Protein AF-H2ZP70-F1 (afdb_monomer_lite)

Radius of gyration: 28.95 Å; chains: 1; bounding box: 68×55×88 Å

Structure (mmCIF, N/CA/C/O backbone):
data_AF-H2ZP70-F1
#
_entry.id   AF-H2ZP70-F1
#
loop_
_atom_site.group_PDB
_atom_site.id
_atom_site.type_symbol
_atom_site.label_atom_id
_atom_site.label_alt_id
_atom_site.label_comp_id
_atom_site.label_asym_id
_atom_site.label_entity_id
_atom_site.label_seq_id
_atom_site.pdbx_PDB_ins_code
_atom_site.Cartn_x
_atom_site.Cartn_y
_atom_site.Cartn_z
_atom_site.occupancy
_atom_site.B_iso_or_equiv
_atom_site.auth_seq_id
_atom_site.auth_comp_id
_atom_site.auth_asym_id
_atom_site.auth_atom_id
_atom_site.pdbx_PDB_model_num
ATOM 1 N N . LEU A 1 1 ? -12.407 -39.417 30.657 1.00 45.66 1 LEU A N 1
ATOM 2 C CA . LEU A 1 1 ? -12.847 -38.273 29.825 1.00 45.66 1 LEU A CA 1
ATOM 3 C C . LEU A 1 1 ? -12.126 -37.025 30.322 1.00 45.66 1 LEU A C 1
ATOM 5 O O . LEU A 1 1 ? -12.392 -36.603 31.442 1.00 45.66 1 LEU A O 1
ATOM 9 N N . GLN A 1 2 ? -11.157 -36.495 29.570 1.00 55.16 2 GLN A N 1
ATOM 10 C CA . GLN A 1 2 ? -10.557 -35.195 29.900 1.00 55.16 2 GLN A CA 1
ATOM 11 C C . GLN A 1 2 ? -11.670 -34.141 29.880 1.00 55.16 2 GLN A C 1
ATOM 13 O O . GLN A 1 2 ? -12.416 -34.057 28.906 1.00 55.16 2 GLN A O 1
ATOM 18 N N . LYS A 1 3 ? -11.823 -33.375 30.968 1.00 62.25 3 LYS A N 1
ATOM 19 C CA . LYS A 1 3 ? -12.747 -32.233 30.989 1.00 62.25 3 LYS A CA 1
ATOM 20 C C . LYS A 1 3 ? -12.338 -31.284 29.862 1.00 62.25 3 LYS A C 1
ATOM 22 O O . LYS A 1 3 ? -11.164 -30.925 29.789 1.00 62.25 3 LYS A O 1
ATOM 27 N N . ALA A 1 4 ? -13.290 -30.894 29.014 1.00 79.56 4 ALA A N 1
ATOM 28 C CA . ALA A 1 4 ? -13.050 -29.893 27.982 1.00 79.56 4 ALA A CA 1
ATOM 29 C C . ALA A 1 4 ? -12.445 -28.639 28.633 1.00 79.56 4 ALA A C 1
ATOM 31 O O . ALA A 1 4 ? -12.973 -28.142 29.636 1.00 79.56 4 ALA A O 1
ATOM 32 N N . LYS A 1 5 ? -11.298 -28.205 28.106 1.00 86.69 5 LYS A N 1
ATOM 33 C CA . LYS A 1 5 ? -10.668 -26.944 28.486 1.00 86.69 5 LYS A CA 1
ATOM 34 C C . LYS A 1 5 ? -11.428 -25.781 27.838 1.00 86.69 5 LYS A C 1
ATOM 36 O O . LYS A 1 5 ? -12.090 -25.968 26.819 1.00 86.69 5 LYS A O 1
ATOM 41 N N . CYS A 1 6 ? -11.369 -24.615 28.464 1.00 89.31 6 CYS A N 1
ATOM 42 C CA . CYS A 1 6 ? -12.050 -23.394 28.036 1.00 89.31 6 CYS A CA 1
ATOM 43 C C . CYS A 1 6 ? -11.175 -22.170 28.314 1.00 89.31 6 CYS A C 1
ATOM 45 O O . CYS A 1 6 ? -10.204 -22.251 29.073 1.00 89.31 6 CYS A O 1
ATOM 47 N N . TRP A 1 7 ? -11.498 -21.040 27.687 1.00 88.94 7 TRP A N 1
ATOM 48 C CA . TRP A 1 7 ? -10.703 -19.817 27.805 1.00 88.94 7 TRP A CA 1
ATOM 49 C C . TRP A 1 7 ? -10.945 -19.081 29.123 1.00 88.94 7 TRP A C 1
ATOM 51 O O . TRP A 1 7 ? -10.085 -18.337 29.567 1.00 88.94 7 TRP A O 1
ATOM 61 N N . GLY A 1 8 ? -12.073 -19.330 29.791 1.00 88.81 8 GLY A N 1
ATOM 62 C CA . GLY A 1 8 ? -12.381 -18.826 31.130 1.00 88.81 8 GLY A CA 1
ATOM 63 C C . GLY A 1 8 ? -13.407 -17.703 31.168 1.00 88.81 8 GLY A C 1
ATOM 64 O O . GLY A 1 8 ? -14.021 -17.520 32.216 1.00 88.81 8 GLY A O 1
ATOM 65 N N . TYR A 1 9 ? -13.646 -17.017 30.047 1.00 88.81 9 TYR A N 1
ATOM 66 C CA . TYR A 1 9 ? -14.714 -16.018 29.923 1.00 88.81 9 TYR A CA 1
ATOM 67 C C . TYR A 1 9 ? -16.085 -16.649 29.609 1.00 88.81 9 TYR A C 1
ATOM 69 O O . TYR A 1 9 ? -17.110 -15.968 29.639 1.00 88.81 9 TYR A O 1
ATOM 77 N N . GLU A 1 10 ? -16.141 -17.932 29.232 1.00 90.25 10 GLU A N 1
ATOM 78 C CA . GLU A 1 10 ? -17.397 -18.618 28.931 1.00 90.25 10 GLU A CA 1
ATOM 79 C C . GLU A 1 10 ? -18.197 -18.890 30.213 1.00 90.25 10 GLU A C 1
ATOM 81 O O . GLU A 1 10 ? -17.646 -19.351 31.211 1.00 90.25 10 GLU A O 1
ATOM 86 N N . ARG A 1 11 ? -19.526 -18.704 30.166 1.00 84.56 11 ARG A N 1
ATOM 87 C CA . ARG A 1 11 ? -20.421 -18.814 31.342 1.00 84.56 11 ARG A CA 1
ATOM 88 C C . ARG A 1 11 ? -20.292 -20.124 32.134 1.00 84.56 11 ARG A C 1
ATOM 90 O O . ARG A 1 11 ? -20.506 -20.121 33.338 1.00 84.56 11 ARG A O 1
ATOM 97 N N . ASN A 1 12 ? -19.938 -21.228 31.472 1.00 87.62 12 ASN A N 1
ATOM 98 C CA . ASN A 1 12 ? -19.842 -22.560 32.080 1.00 87.62 12 ASN A CA 1
ATOM 99 C C . ASN A 1 12 ? -18.387 -23.012 32.336 1.00 87.62 12 ASN A C 1
ATOM 101 O O . ASN A 1 12 ? -18.147 -24.202 32.540 1.00 87.62 12 ASN A O 1
ATOM 105 N N . CYS A 1 13 ? -17.408 -22.100 32.296 1.00 87.44 13 CYS A N 1
ATOM 106 C CA . CYS A 1 13 ? -15.997 -22.429 32.493 1.00 87.44 13 CYS A CA 1
ATOM 107 C C . CYS A 1 13 ? -15.574 -22.302 33.966 1.00 87.44 13 CYS A C 1
ATOM 109 O O . CYS A 1 13 ? -15.512 -21.205 34.520 1.00 87.44 13 CYS A O 1
ATOM 111 N N . THR A 1 14 ? -15.225 -23.418 34.614 1.00 85.38 14 THR A N 1
ATOM 112 C CA . THR A 1 14 ? -14.660 -23.388 35.978 1.00 85.38 14 THR A CA 1
ATOM 113 C C . THR A 1 14 ? -13.153 -23.120 35.960 1.00 85.38 14 THR A C 1
ATOM 115 O O . THR A 1 14 ? -12.474 -23.421 34.979 1.00 85.38 14 THR A O 1
ATOM 118 N N . ALA A 1 15 ? -12.593 -22.612 37.066 1.00 79.44 15 ALA A N 1
ATOM 119 C CA . ALA A 1 15 ? -11.161 -22.297 37.169 1.00 79.44 15 ALA A CA 1
ATOM 120 C C . ALA A 1 15 ? -10.243 -23.481 36.790 1.00 79.44 15 ALA A C 1
ATOM 122 O O . ALA A 1 15 ? -9.285 -23.301 36.045 1.00 79.44 15 ALA A O 1
ATOM 123 N N . GLY A 1 16 ? -10.577 -24.713 37.199 1.00 79.69 16 GLY A N 1
ATOM 124 C CA . GLY A 1 16 ? -9.793 -25.909 36.845 1.00 79.69 16 GLY A CA 1
ATOM 125 C C . GLY A 1 16 ? -9.848 -26.301 35.356 1.00 79.69 16 GLY A C 1
ATOM 126 O O . GLY A 1 16 ? -9.009 -27.066 34.869 1.00 79.69 16 GLY A O 1
ATOM 127 N N . GLN A 1 17 ? -10.821 -25.773 34.610 1.00 86.44 17 GLN A N 1
ATOM 128 C CA . GLN A 1 17 ? -10.982 -25.992 33.171 1.00 86.44 17 GLN A CA 1
ATOM 129 C C . GLN A 1 17 ? -10.302 -24.912 32.323 1.00 86.44 17 GLN A C 1
ATOM 131 O O . GLN A 1 17 ? -10.189 -25.098 31.115 1.00 86.44 17 GLN A O 1
ATOM 136 N N . ARG A 1 18 ? -9.795 -23.831 32.926 1.00 86.62 18 ARG A N 1
ATOM 137 C CA . ARG A 1 18 ? -9.099 -22.772 32.188 1.00 86.62 18 ARG A CA 1
ATOM 138 C C . ARG A 1 18 ? -7.789 -23.277 31.579 1.00 86.62 18 ARG A C 1
ATOM 140 O O . ARG A 1 18 ? -7.139 -24.197 32.108 1.00 86.62 18 ARG A O 1
ATOM 147 N N . HIS A 1 19 ? -7.410 -22.685 30.454 1.00 82.94 19 HIS A N 1
ATOM 148 C CA . HIS A 1 19 ? -6.046 -22.755 29.941 1.00 82.94 19 HIS A CA 1
ATOM 149 C C . HIS A 1 19 ? -5.116 -21.886 30.809 1.00 82.94 19 HIS A C 1
ATOM 151 O O . HIS A 1 19 ? -5.528 -20.839 31.283 1.00 82.94 19 HIS A O 1
ATOM 157 N N . GLY A 1 20 ? -3.871 -22.326 31.025 1.00 68.38 20 GLY A N 1
ATOM 158 C CA . GLY A 1 20 ? -2.769 -21.406 31.342 1.00 68.38 20 GLY A CA 1
ATOM 159 C C . GLY A 1 20 ? -2.680 -20.759 32.731 1.00 68.38 20 GLY A C 1
ATOM 160 O O . GLY A 1 20 ? -1.945 -19.786 32.850 1.00 68.38 20 GLY A O 1
ATOM 161 N N . LEU A 1 21 ? -3.324 -21.270 33.789 1.00 65.81 21 LEU A N 1
ATOM 162 C CA . LEU A 1 21 ? -3.103 -20.705 35.133 1.00 65.81 21 LEU A CA 1
ATOM 163 C C . LEU A 1 21 ? -1.618 -20.831 35.546 1.00 65.81 21 LEU A C 1
ATOM 165 O O . LEU A 1 21 ? -1.095 -21.950 35.529 1.00 65.81 21 LEU A O 1
ATOM 169 N N . PRO A 1 22 ? -0.935 -19.740 35.947 1.00 62.44 22 PRO A N 1
ATOM 170 C CA . PRO A 1 22 ? 0.423 -19.819 36.473 1.00 62.44 22 PRO A CA 1
ATOM 171 C C . PRO A 1 22 ? 0.439 -20.682 37.743 1.00 62.44 22 PRO A C 1
ATOM 173 O O . PRO A 1 22 ? -0.143 -20.312 38.756 1.00 62.44 22 PRO A O 1
ATOM 176 N N . THR A 1 23 ? 1.103 -21.839 37.716 1.00 61.34 23 THR A N 1
ATOM 177 C CA . THR A 1 23 ? 1.138 -22.787 38.851 1.00 61.34 23 THR A CA 1
ATOM 178 C C . THR A 1 23 ? 2.347 -22.594 39.772 1.00 61.34 23 THR A C 1
ATOM 180 O O . THR A 1 23 ? 2.773 -23.525 40.451 1.00 61.34 23 THR A O 1
ATOM 183 N N . SER A 1 24 ? 2.955 -21.407 39.773 1.00 60.81 24 SER A N 1
ATOM 184 C CA . SER A 1 24 ? 4.119 -21.115 40.613 1.00 60.81 24 SER A CA 1
ATOM 185 C C . SER A 1 24 ? 3.680 -20.883 42.063 1.00 60.81 24 SER A C 1
ATOM 187 O O . SER A 1 24 ? 2.881 -19.991 42.337 1.00 60.81 24 SER A O 1
ATOM 189 N N . GLY A 1 25 ? 4.242 -21.654 43.002 1.00 61.16 25 GLY A N 1
ATOM 190 C CA . GLY A 1 25 ? 3.966 -21.537 44.443 1.00 61.16 25 GLY A CA 1
ATOM 191 C C . GLY A 1 25 ? 4.448 -20.232 45.092 1.00 61.16 25 GLY A C 1
ATOM 192 O O . GLY A 1 25 ? 4.233 -20.036 46.283 1.00 61.16 25 GLY A O 1
ATOM 193 N N . CYS A 1 26 ? 5.091 -19.342 44.328 1.00 61.12 26 CYS A N 1
ATOM 194 C CA . CYS A 1 26 ? 5.562 -18.035 44.792 1.00 61.12 26 CYS A CA 1
ATOM 195 C C . CYS A 1 26 ? 4.594 -16.885 44.459 1.00 61.12 26 CYS A C 1
ATOM 197 O O . CYS A 1 26 ? 4.894 -15.735 44.775 1.00 61.12 26 CYS A O 1
ATOM 199 N N . LEU A 1 27 ? 3.467 -17.158 43.790 1.00 76.25 27 LEU A N 1
ATOM 200 C CA . LEU A 1 27 ? 2.482 -16.144 43.406 1.00 76.25 27 LEU A CA 1
ATOM 201 C C . LEU A 1 27 ? 1.308 -16.157 44.388 1.00 76.25 27 LEU A C 1
ATOM 203 O O . LEU A 1 27 ? 0.731 -17.206 44.656 1.00 76.25 27 LEU A O 1
ATOM 207 N N . ASN A 1 28 ? 0.953 -14.989 44.925 1.00 82.38 28 ASN A N 1
ATOM 208 C CA . ASN A 1 28 ? -0.222 -14.849 45.784 1.00 82.38 28 ASN A CA 1
ATOM 209 C C . ASN A 1 28 ? -1.514 -14.719 44.953 1.00 82.38 28 ASN A C 1
ATOM 211 O O . ASN A 1 28 ? -1.478 -14.378 43.768 1.00 82.38 28 ASN A O 1
ATOM 215 N N . ASP A 1 29 ? -2.665 -14.944 45.590 1.00 83.50 29 ASP A N 1
ATOM 216 C CA . ASP A 1 29 ? -3.975 -14.908 44.921 1.00 83.50 29 ASP A CA 1
ATOM 217 C C . ASP A 1 29 ? -4.269 -13.562 44.252 1.00 83.50 29 ASP A C 1
ATOM 219 O O . ASP A 1 29 ? -4.876 -13.508 43.182 1.00 83.50 29 ASP A O 1
ATOM 223 N N . ARG A 1 30 ? -3.792 -12.462 44.848 1.00 86.19 30 ARG A N 1
ATOM 224 C CA . ARG A 1 30 ? -3.941 -11.121 44.277 1.00 86.19 30 ARG A CA 1
ATOM 225 C C . ARG A 1 30 ? -3.241 -11.014 42.923 1.00 86.19 30 ARG A C 1
ATOM 227 O O . ARG A 1 30 ? -3.851 -10.538 41.971 1.00 86.19 30 ARG A O 1
ATOM 234 N N . PHE A 1 31 ? -1.997 -11.479 42.826 1.00 86.44 31 PHE A N 1
ATOM 235 C CA . PHE A 1 31 ? -1.248 -11.485 41.574 1.00 86.44 31 PHE A CA 1
ATOM 236 C C . PHE A 1 31 ? -1.938 -12.354 40.520 1.00 86.44 31 PHE A C 1
ATOM 238 O O . PHE A 1 31 ? -2.064 -11.938 39.372 1.00 86.44 31 PHE A O 1
ATOM 245 N N . LEU A 1 32 ? -2.423 -13.541 40.900 1.00 83.56 32 LEU A N 1
ATOM 246 C CA . LEU A 1 32 ? -3.140 -14.431 39.981 1.00 83.56 32 LEU A CA 1
ATOM 247 C C . LEU A 1 32 ? -4.417 -13.776 39.436 1.00 83.56 32 LEU A C 1
ATOM 249 O O . LEU A 1 32 ? -4.714 -13.903 38.247 1.00 83.56 32 LEU A O 1
ATOM 253 N N . GLN A 1 33 ? -5.143 -13.037 40.276 1.00 84.88 33 GLN A N 1
ATOM 254 C CA . GLN A 1 33 ? -6.333 -12.298 39.863 1.00 84.88 33 GLN A CA 1
ATOM 255 C C . GLN A 1 33 ? -5.996 -11.106 38.955 1.00 84.88 33 GLN A C 1
ATOM 257 O O . GLN A 1 33 ? -6.675 -10.893 37.950 1.00 84.88 33 GLN A O 1
ATOM 262 N N . GLU A 1 34 ? -4.955 -10.336 39.278 1.00 87.44 34 GLU A N 1
ATOM 263 C CA . GLU A 1 34 ? -4.488 -9.215 38.452 1.00 87.44 34 GLU A CA 1
ATOM 264 C C . GLU A 1 34 ? -3.991 -9.705 37.082 1.00 87.44 34 GLU A C 1
ATOM 266 O O . GLU A 1 34 ? -4.356 -9.126 36.056 1.00 87.44 34 GLU A O 1
ATOM 271 N N . PHE A 1 35 ? -3.241 -10.812 37.053 1.00 85.56 35 PHE A N 1
ATOM 272 C CA . PHE A 1 35 ? -2.804 -11.479 35.827 1.00 85.56 35 PHE A CA 1
ATOM 273 C C . PHE A 1 35 ? -4.000 -11.930 34.982 1.00 85.56 35 PHE A C 1
ATOM 275 O O . PHE A 1 35 ? -4.066 -11.604 33.798 1.00 85.56 35 PHE A O 1
ATOM 282 N N . TRP A 1 36 ? -4.981 -12.605 35.592 1.00 85.56 36 TRP A N 1
ATOM 283 C CA . TRP A 1 36 ? -6.202 -13.031 34.903 1.00 85.56 36 TRP A CA 1
ATOM 284 C C . TRP A 1 36 ? -6.956 -11.850 34.276 1.00 85.56 36 TRP A C 1
ATOM 286 O O . TRP A 1 36 ? -7.355 -11.916 33.115 1.00 85.56 36 TRP A O 1
ATOM 296 N N . ASN A 1 37 ? -7.120 -10.760 35.027 1.00 86.50 37 ASN A N 1
ATOM 297 C CA . ASN A 1 37 ? -7.888 -9.594 34.588 1.00 86.50 37 ASN A CA 1
ATOM 298 C C . ASN A 1 37 ? -7.163 -8.747 33.528 1.00 86.50 37 ASN A C 1
ATOM 300 O O . ASN A 1 37 ? -7.826 -8.098 32.723 1.00 86.50 37 ASN A O 1
ATOM 304 N N . SER A 1 38 ? -5.827 -8.720 33.536 1.00 82.81 38 SER A N 1
ATOM 305 C CA . SER A 1 38 ? -5.050 -7.746 32.747 1.00 82.81 38 SER A CA 1
ATOM 306 C C . SER A 1 38 ? -4.249 -8.364 31.605 1.00 82.81 38 SER A C 1
ATOM 308 O O . SER A 1 38 ? -3.991 -7.688 30.614 1.00 82.81 38 SER A O 1
ATOM 310 N N . VAL A 1 39 ? -3.817 -9.618 31.755 1.00 81.44 39 VAL A N 1
ATOM 311 C CA . VAL A 1 39 ? -2.868 -10.284 30.845 1.00 81.44 39 VAL A CA 1
ATOM 312 C C . VAL A 1 39 ? -3.493 -11.505 30.169 1.00 81.44 39 VAL A C 1
ATOM 314 O O . VAL A 1 39 ? -3.158 -11.809 29.027 1.00 81.44 39 VAL A O 1
ATOM 317 N N . ASP A 1 40 ? -4.400 -12.196 30.858 1.00 86.50 40 ASP A N 1
ATOM 318 C CA . ASP A 1 40 ? -5.061 -13.405 30.365 1.00 86.50 40 ASP A CA 1
ATOM 319 C C . ASP A 1 40 ? -6.468 -13.113 29.798 1.00 86.50 40 ASP A C 1
ATOM 321 O O . ASP A 1 40 ? -6.927 -11.972 29.704 1.00 86.50 40 ASP A O 1
ATOM 325 N N . PHE A 1 41 ? -7.202 -14.166 29.444 1.00 89.25 41 PHE A N 1
ATOM 326 C CA . PHE A 1 41 ? -8.545 -14.103 28.866 1.00 89.25 41 PHE A CA 1
ATOM 327 C C . PHE A 1 41 ? -9.629 -13.511 29.788 1.00 89.25 41 PHE A C 1
ATOM 329 O O . PHE A 1 41 ? -10.751 -13.284 29.326 1.00 89.25 41 PHE A O 1
ATOM 336 N N . GLY A 1 42 ? -9.324 -13.186 31.048 1.00 88.50 42 GLY A N 1
ATOM 337 C CA . GLY A 1 42 ? -10.202 -12.363 31.887 1.00 88.50 42 GLY A CA 1
ATOM 338 C C . GLY A 1 42 ? -10.354 -10.944 31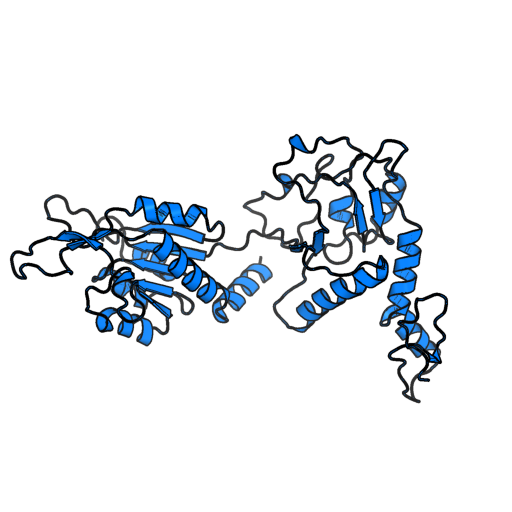.344 1.00 88.50 42 GLY A C 1
ATOM 339 O O . GLY A 1 42 ? -11.452 -10.389 31.393 1.00 88.50 42 GLY A O 1
ATOM 340 N N . TYR A 1 43 ? -9.307 -10.412 30.703 1.00 89.19 43 TYR A N 1
ATOM 341 C CA . TYR A 1 43 ? -9.377 -9.151 29.965 1.00 89.19 43 TYR A CA 1
ATOM 342 C C . TYR A 1 43 ? -10.467 -9.192 28.886 1.00 89.19 43 TYR A C 1
ATOM 344 O O . TYR A 1 43 ? -11.237 -8.246 28.727 1.00 89.19 43 TYR A O 1
ATOM 352 N N . VAL A 1 44 ? -10.573 -10.312 28.161 1.00 91.75 44 VAL A N 1
ATOM 353 C CA . VAL A 1 44 ? -11.576 -10.495 27.103 1.00 91.75 44 VAL A CA 1
ATOM 354 C C . VAL A 1 44 ? -12.984 -10.437 27.674 1.00 91.75 44 VAL A C 1
ATOM 356 O O . VAL A 1 44 ? -13.832 -9.778 27.081 1.00 91.75 44 VAL A O 1
ATOM 359 N N . GLN A 1 45 ? -13.241 -11.078 28.817 1.00 90.50 45 GLN A N 1
ATOM 360 C CA . GLN A 1 45 ? -14.563 -11.059 29.447 1.00 90.50 45 GLN A CA 1
ATOM 361 C C . GLN A 1 45 ? -15.057 -9.626 29.678 1.00 90.50 45 GLN A C 1
ATOM 363 O O . GLN A 1 45 ? -16.168 -9.285 29.278 1.00 90.50 45 GLN A O 1
ATOM 368 N N . GLU A 1 46 ? -14.215 -8.774 30.259 1.00 91.00 46 GLU A N 1
ATOM 369 C CA . GLU A 1 46 ? -14.561 -7.377 30.521 1.00 91.00 46 GLU A CA 1
ATOM 370 C C . GLU A 1 46 ? -14.858 -6.618 29.216 1.00 91.00 46 GLU A C 1
ATOM 372 O O . GLU A 1 46 ? -15.874 -5.929 29.108 1.00 91.00 46 GLU A O 1
ATOM 377 N N . ARG A 1 47 ? -14.031 -6.804 28.175 1.00 92.81 47 ARG A N 1
ATOM 378 C CA . ARG A 1 47 ? -14.255 -6.182 26.856 1.00 92.81 47 ARG A CA 1
ATOM 379 C C . ARG A 1 47 ? -15.553 -6.657 26.198 1.00 92.81 47 ARG A C 1
ATOM 381 O O . ARG A 1 47 ? -16.205 -5.865 25.521 1.00 92.81 47 ARG A O 1
ATOM 388 N N . ARG A 1 48 ? -15.950 -7.920 26.402 1.00 92.88 48 ARG A N 1
ATOM 389 C CA . ARG A 1 48 ? -17.235 -8.467 25.930 1.00 92.88 48 ARG A CA 1
ATOM 390 C C . ARG A 1 48 ? -18.415 -7.809 26.625 1.00 92.88 48 ARG A C 1
ATOM 392 O O . ARG A 1 48 ? -19.358 -7.398 25.962 1.00 92.88 48 ARG A O 1
ATOM 399 N N . GLU A 1 49 ? -18.349 -7.673 27.945 1.00 92.81 49 GLU A N 1
ATOM 400 C CA . GLU A 1 49 ? -19.410 -7.033 28.725 1.00 92.81 49 GLU A CA 1
ATOM 401 C C . GLU A 1 49 ? -19.574 -5.550 28.373 1.00 92.81 49 GLU A C 1
ATOM 403 O O . GLU A 1 49 ? -20.698 -5.049 28.330 1.00 92.81 49 GLU A O 1
ATOM 408 N N . GLU A 1 50 ? -18.469 -4.846 28.108 1.00 94.62 50 GLU A N 1
ATOM 409 C CA . GLU A 1 50 ? -18.499 -3.488 27.560 1.00 94.62 50 GLU A CA 1
ATOM 410 C C . GLU A 1 50 ? -19.146 -3.464 26.171 1.00 94.62 50 GLU A C 1
ATOM 412 O O . GLU A 1 50 ? -20.033 -2.647 25.920 1.00 94.62 50 GLU A O 1
ATOM 417 N N . PHE A 1 51 ? -18.719 -4.371 25.286 1.00 94.12 51 PHE A N 1
ATOM 418 C CA . PHE A 1 51 ? -19.204 -4.466 23.913 1.00 94.12 51 PHE A CA 1
ATOM 419 C C . PHE A 1 51 ? -20.713 -4.727 23.846 1.00 94.12 51 PHE A C 1
ATOM 421 O O . PHE A 1 51 ? -21.432 -4.021 23.140 1.00 94.12 51 PHE A O 1
ATOM 428 N N . ASP A 1 52 ? -21.221 -5.673 24.638 1.00 92.06 52 ASP A N 1
ATOM 429 C CA . ASP A 1 52 ? -22.643 -6.036 24.684 1.00 92.06 52 ASP A CA 1
ATOM 430 C C . ASP A 1 52 ? -23.546 -4.873 25.134 1.00 92.06 52 ASP A C 1
ATOM 432 O O . ASP A 1 52 ? -24.722 -4.823 24.770 1.00 92.06 52 ASP A O 1
ATOM 436 N N . LYS A 1 53 ? -23.011 -3.921 25.909 1.00 93.56 53 LYS A N 1
ATOM 437 C CA . LYS A 1 53 ? -23.772 -2.796 26.478 1.00 93.56 53 LYS A CA 1
ATOM 438 C C . LYS A 1 53 ? -23.714 -1.524 25.631 1.00 93.56 53 LYS A C 1
ATOM 440 O O . LYS A 1 53 ? -24.607 -0.686 25.751 1.00 93.56 53 LYS A O 1
ATOM 445 N N . LEU A 1 54 ? -22.689 -1.352 24.796 1.00 95.94 54 LEU A N 1
ATOM 446 C CA . LEU A 1 54 ? -22.414 -0.086 24.113 1.00 95.94 54 LEU A CA 1
ATOM 447 C C . LEU A 1 54 ? -22.762 -0.155 22.615 1.00 95.94 54 LEU A C 1
ATOM 449 O O . LEU A 1 54 ? -21.915 -0.298 21.731 1.00 95.94 54 LEU A O 1
ATOM 453 N N . LEU A 1 55 ? -24.058 -0.009 22.336 1.00 96.06 55 LEU A N 1
ATOM 454 C CA . LEU A 1 55 ? -24.604 0.137 20.986 1.00 96.06 55 LEU A CA 1
ATOM 455 C C . LEU A 1 55 ? -24.721 1.625 20.623 1.00 96.06 55 LEU A C 1
ATOM 457 O O . LEU A 1 55 ? -25.657 2.296 21.051 1.00 96.06 55 LEU A O 1
ATOM 461 N N . LEU A 1 56 ? -23.777 2.127 19.825 1.00 97.31 56 LEU A N 1
ATOM 462 C CA . LEU A 1 56 ? -23.688 3.543 19.451 1.00 97.31 56 LEU A CA 1
ATOM 463 C C . LEU A 1 56 ? -24.682 3.922 18.351 1.00 97.31 56 LEU A C 1
ATOM 465 O O . LEU A 1 56 ? -25.300 4.981 18.417 1.00 97.31 56 LEU A O 1
ATOM 469 N N . CYS A 1 57 ? -24.852 3.060 17.346 1.00 96.38 57 CYS A N 1
ATOM 470 C CA . CYS A 1 57 ? -25.826 3.269 16.279 1.00 96.38 57 CYS A CA 1
ATOM 471 C C . CYS A 1 57 ? -26.770 2.077 16.171 1.00 96.38 57 CYS A C 1
ATOM 473 O O . CYS A 1 57 ? -26.348 0.968 15.831 1.00 96.38 57 CYS A O 1
ATOM 475 N N . ARG A 1 58 ? -28.048 2.311 16.487 1.00 95.25 58 ARG A N 1
ATOM 476 C CA . ARG A 1 58 ? -29.082 1.276 16.567 1.00 95.25 58 ARG A CA 1
ATOM 477 C C . ARG A 1 58 ? -29.832 1.141 15.236 1.00 95.25 58 ARG A C 1
ATOM 479 O O . ARG A 1 58 ? -30.305 2.159 14.728 1.00 95.25 58 ARG A O 1
ATOM 486 N N . PRO A 1 59 ? -30.029 -0.081 14.714 1.00 93.06 59 PRO A N 1
ATOM 487 C CA . PRO A 1 59 ? -30.931 -0.302 13.592 1.00 93.06 59 PRO A CA 1
ATOM 488 C C . PRO A 1 59 ? -32.393 -0.115 14.036 1.00 93.06 59 PRO A C 1
ATOM 490 O O . PRO A 1 59 ? -32.857 -0.734 14.992 1.00 93.06 59 PRO A O 1
ATOM 493 N N . GLY A 1 60 ? -33.123 0.763 13.361 1.00 82.56 60 GLY A N 1
ATOM 494 C CA . GLY A 1 60 ? -34.583 0.878 13.390 1.00 82.56 60 GLY A CA 1
ATOM 495 C C . GLY A 1 60 ? -35.290 -0.107 12.446 1.00 82.56 60 GLY A C 1
ATOM 496 O O . GLY A 1 60 ? -34.656 -0.865 11.721 1.00 82.56 60 GLY A O 1
ATOM 497 N N . ALA A 1 61 ? -36.627 -0.077 12.418 1.00 78.31 61 ALA A N 1
ATOM 498 C CA . ALA A 1 61 ? -37.456 -1.099 11.757 1.00 78.31 61 ALA A CA 1
ATOM 499 C C . ALA A 1 61 ? -37.237 -1.266 10.235 1.00 78.31 61 ALA A C 1
ATOM 501 O O . ALA A 1 61 ? -37.510 -2.333 9.695 1.00 78.31 61 ALA A O 1
ATOM 502 N N . GLN A 1 62 ? -36.760 -0.226 9.546 1.00 73.19 62 GLN A N 1
ATOM 503 C CA . GLN A 1 62 ? -36.423 -0.245 8.110 1.00 73.19 62 GLN A CA 1
ATOM 504 C C . GLN A 1 62 ? -34.932 0.025 7.846 1.00 73.19 62 GLN A C 1
ATOM 506 O O . GLN A 1 62 ? -34.513 0.148 6.700 1.00 73.19 62 GLN A O 1
ATOM 511 N N . GLN A 1 63 ? -34.144 0.160 8.910 1.00 75.06 63 GLN A N 1
ATOM 512 C CA . GLN A 1 63 ? -32.736 0.535 8.869 1.00 75.06 63 GLN A CA 1
ATOM 513 C C . GLN A 1 63 ? -31.863 -0.714 8.820 1.00 75.06 63 GLN A C 1
ATOM 515 O O . GLN A 1 63 ? -32.196 -1.743 9.406 1.00 75.06 63 GLN A O 1
ATOM 520 N N . GLN A 1 64 ? -30.733 -0.619 8.126 1.00 83.12 64 GLN A N 1
ATOM 521 C CA . GLN A 1 64 ? -29.843 -1.760 7.907 1.00 83.12 64 GLN A CA 1
ATOM 522 C C . GLN A 1 64 ? -28.512 -1.632 8.651 1.00 83.12 64 GLN A C 1
ATOM 524 O O . GLN A 1 64 ? -27.801 -2.629 8.785 1.00 83.12 64 GLN A O 1
ATOM 529 N N . SER A 1 65 ? -28.155 -0.435 9.123 1.00 94.94 65 SER A N 1
ATOM 530 C CA . SER A 1 65 ? -26.830 -0.183 9.681 1.00 94.94 65 SER A CA 1
ATOM 531 C C . SER A 1 65 ? -26.775 -0.355 11.196 1.00 94.94 65 SER A C 1
ATOM 533 O O . SER A 1 65 ? -27.750 -0.141 11.915 1.00 94.94 65 SER A O 1
ATOM 535 N N . MET A 1 66 ? -25.597 -0.713 11.694 1.00 95.44 66 MET A N 1
ATOM 536 C CA . MET A 1 66 ? -25.319 -0.843 13.123 1.00 95.44 66 MET A CA 1
ATOM 537 C C . MET A 1 66 ? -23.878 -0.421 13.399 1.00 95.44 66 MET A C 1
ATOM 539 O O . MET A 1 66 ? -22.999 -0.701 12.585 1.00 95.44 66 MET A O 1
ATOM 543 N N . LEU A 1 67 ? -23.637 0.195 14.558 1.00 96.69 67 LEU A N 1
ATOM 544 C CA . LEU A 1 67 ? -22.301 0.376 15.127 1.00 96.69 67 LEU A CA 1
ATOM 545 C C . LEU A 1 67 ? -22.336 0.044 16.621 1.00 96.69 67 LEU A C 1
ATOM 547 O O . LEU A 1 67 ? -23.016 0.720 17.394 1.00 96.69 67 LEU A O 1
ATOM 551 N N . GLN A 1 68 ? -21.590 -0.980 17.017 1.00 96.06 68 GLN A N 1
ATOM 552 C CA . GLN A 1 68 ? -21.440 -1.431 18.398 1.00 96.06 68 GLN A CA 1
ATOM 553 C C . GLN A 1 68 ? -19.959 -1.448 18.757 1.00 96.06 68 GLN A C 1
ATOM 555 O O . GLN A 1 68 ? -19.137 -1.850 17.934 1.00 96.06 68 GLN A O 1
ATOM 560 N N . CYS A 1 69 ? -19.605 -1.018 19.962 1.00 96.31 69 CYS A N 1
ATOM 561 C CA . CYS A 1 69 ? -18.210 -0.889 20.370 1.00 96.31 69 CYS A CA 1
ATOM 562 C C . CYS A 1 69 ? -18.000 -1.326 21.815 1.00 96.31 69 CYS A C 1
ATOM 564 O O . CYS A 1 69 ? -18.942 -1.354 22.586 1.00 96.31 69 CYS A O 1
ATOM 566 N N . SER A 1 70 ? -16.764 -1.622 22.207 1.00 95.31 70 SER A N 1
ATOM 567 C CA . SER A 1 70 ? -16.351 -1.638 23.611 1.00 95.31 70 SER A CA 1
ATOM 568 C C . SER A 1 70 ? -16.106 -0.209 24.106 1.00 95.31 70 SER A C 1
ATOM 570 O O . SER A 1 70 ? -16.021 0.735 23.309 1.00 95.31 70 SER A O 1
ATOM 572 N N . LYS A 1 71 ? -15.927 -0.046 25.423 1.00 95.56 71 LYS A N 1
ATOM 573 C CA . LYS A 1 71 ? -15.678 1.260 26.044 1.00 95.56 71 LYS A CA 1
ATOM 574 C C . LYS A 1 71 ? -14.514 1.978 25.356 1.00 95.56 71 LYS A C 1
ATOM 576 O O . LYS A 1 71 ? -13.530 1.345 24.963 1.00 95.56 71 LYS A O 1
ATOM 581 N N . TYR A 1 72 ? -14.650 3.291 25.196 1.00 96.81 72 TYR A N 1
ATOM 582 C CA . TYR A 1 72 ? -13.713 4.165 24.488 1.00 96.81 72 TYR A CA 1
ATOM 583 C C . TYR A 1 72 ? -13.496 3.836 23.008 1.00 96.81 72 TYR A C 1
ATOM 585 O O . TYR A 1 72 ? -12.497 4.250 22.429 1.00 96.81 72 TYR A O 1
ATOM 593 N N . THR A 1 73 ? -14.390 3.070 22.375 1.00 95.88 73 THR A N 1
ATOM 594 C CA . THR A 1 73 ? -14.257 2.632 20.971 1.00 95.88 73 THR A CA 1
ATOM 595 C C . THR A 1 73 ? -12.950 1.883 20.673 1.00 95.88 73 THR A C 1
ATOM 597 O O . THR A 1 73 ? -12.397 1.967 19.578 1.00 95.88 73 THR A O 1
ATOM 600 N N . ARG A 1 74 ? -12.421 1.138 21.653 1.00 93.19 74 ARG A N 1
ATOM 601 C CA . ARG A 1 74 ? -11.194 0.333 21.472 1.00 93.19 74 ARG A CA 1
ATOM 602 C C . ARG A 1 74 ? -11.397 -0.796 20.468 1.00 93.19 74 ARG A C 1
ATOM 604 O O . ARG A 1 74 ? -10.543 -1.059 19.631 1.00 93.19 74 ARG A O 1
ATOM 611 N N . TYR A 1 75 ? -12.561 -1.428 20.540 1.00 93.00 75 TYR A N 1
ATOM 612 C CA . TYR A 1 75 ? -13.022 -2.428 19.596 1.00 93.00 75 TYR A CA 1
ATOM 613 C C . TYR A 1 75 ? -14.401 -2.028 19.082 1.00 93.00 75 TYR A C 1
ATOM 615 O O . TYR A 1 75 ? -15.256 -1.660 19.883 1.00 93.00 75 TYR A O 1
ATOM 623 N N . CYS A 1 76 ? -14.631 -2.113 17.774 1.00 94.69 76 CYS A N 1
ATOM 624 C CA . CYS A 1 76 ? -15.918 -1.792 17.168 1.00 94.69 76 CYS A CA 1
ATOM 625 C C . CYS A 1 76 ? -16.288 -2.807 16.088 1.00 94.69 76 CYS A C 1
ATOM 627 O O . CYS A 1 76 ? -15.437 -3.298 15.348 1.00 94.69 76 CYS A O 1
ATOM 629 N N . LYS A 1 77 ? -17.585 -3.084 15.980 1.00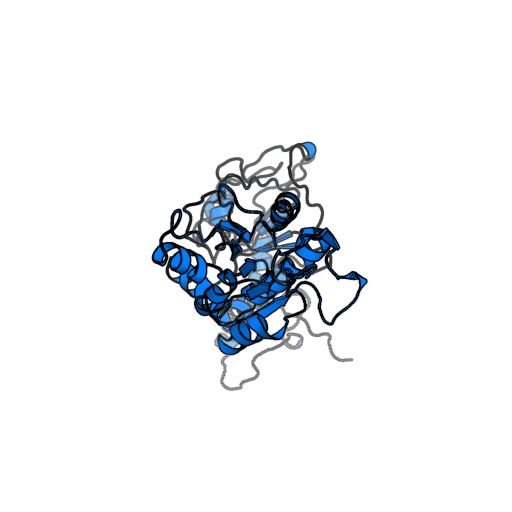 94.25 77 LYS A N 1
ATOM 630 C CA . LYS A 1 77 ? -18.206 -3.879 14.926 1.00 94.25 77 LYS A CA 1
ATOM 631 C C . LYS A 1 77 ? -19.297 -3.043 14.281 1.00 94.25 77 LYS A C 1
ATOM 633 O O . LYS A 1 77 ? -20.122 -2.447 14.974 1.00 94.25 77 LYS A O 1
ATOM 638 N N . ALA A 1 78 ? -19.323 -3.048 12.957 1.00 94.31 78 ALA A N 1
ATOM 639 C CA . ALA A 1 78 ? -20.353 -2.377 12.191 1.00 94.31 78 ALA A CA 1
ATOM 640 C C . ALA A 1 78 ? -21.019 -3.317 11.186 1.00 94.31 78 ALA A C 1
ATOM 642 O O . ALA A 1 78 ? -20.456 -4.341 10.800 1.00 94.31 78 ALA A O 1
ATOM 643 N N . GLN A 1 79 ? -22.227 -2.951 10.766 1.00 93.25 79 GLN A N 1
ATOM 644 C CA . GLN A 1 79 ? -22.960 -3.601 9.681 1.00 93.25 79 GLN A CA 1
ATOM 645 C C . GLN A 1 79 ? -23.485 -2.536 8.722 1.00 93.25 79 GLN A C 1
ATOM 647 O O . GLN A 1 79 ? -23.918 -1.480 9.179 1.00 93.25 79 GLN A O 1
ATOM 652 N N . ASN A 1 80 ? -23.451 -2.833 7.417 1.00 92.81 80 ASN A N 1
ATOM 653 C CA . ASN A 1 80 ? -23.944 -1.971 6.335 1.00 92.81 80 ASN A CA 1
ATOM 654 C C . ASN A 1 80 ? -23.469 -0.519 6.484 1.00 92.81 80 ASN A C 1
ATOM 656 O O . ASN A 1 80 ? -24.264 0.377 6.755 1.00 92.81 80 ASN A O 1
ATOM 660 N N . LEU A 1 81 ? -22.165 -0.297 6.360 1.00 93.44 81 LEU A N 1
ATOM 661 C CA . LEU A 1 81 ? -21.533 0.990 6.631 1.00 93.44 81 LEU A CA 1
ATOM 662 C C . LEU A 1 81 ? -21.067 1.640 5.320 1.00 93.44 81 LEU A C 1
ATOM 664 O O . LEU A 1 81 ? -20.584 0.955 4.421 1.00 93.44 81 LEU A O 1
ATOM 668 N N . PHE A 1 82 ? -21.211 2.960 5.227 1.00 94.44 82 PHE A N 1
ATOM 669 C CA . PHE A 1 82 ? -20.661 3.788 4.157 1.00 94.44 82 PHE A CA 1
ATOM 670 C C . PHE A 1 82 ? -19.358 4.449 4.607 1.00 94.44 82 PHE A C 1
ATOM 672 O O . PHE A 1 82 ? -19.303 5.033 5.694 1.00 94.44 82 PHE A O 1
ATOM 679 N N . ILE A 1 83 ? -18.328 4.369 3.761 1.00 94.31 83 ILE A N 1
ATOM 680 C CA . ILE A 1 83 ? -17.033 5.014 3.979 1.00 94.31 83 ILE A CA 1
ATOM 681 C C . ILE A 1 83 ? -16.617 5.757 2.711 1.00 94.31 83 ILE A C 1
ATOM 683 O O . ILE A 1 83 ? -16.511 5.162 1.641 1.00 94.31 83 ILE A O 1
ATOM 687 N N . ASP A 1 84 ? -16.319 7.041 2.859 1.00 93.12 84 ASP A N 1
ATOM 688 C CA . ASP A 1 84 ? -15.716 7.904 1.854 1.00 93.12 84 ASP A CA 1
ATOM 689 C C . ASP A 1 84 ? -14.242 8.156 2.204 1.00 93.12 84 ASP A C 1
ATOM 691 O O . ASP A 1 84 ? -13.899 8.931 3.100 1.00 93.12 84 ASP A O 1
ATOM 695 N N . PHE A 1 85 ? -13.350 7.508 1.455 1.00 89.69 85 PHE A N 1
ATOM 696 C CA . PHE A 1 85 ? -11.902 7.617 1.629 1.00 89.69 85 PHE A CA 1
ATOM 697 C C . PHE A 1 85 ? -11.268 8.820 0.917 1.00 89.69 85 PHE A C 1
ATOM 699 O O . PHE A 1 85 ? -10.043 8.947 0.909 1.00 89.69 85 PHE A O 1
ATOM 706 N N . THR A 1 86 ? -12.040 9.737 0.327 1.00 85.94 86 THR A N 1
ATOM 707 C CA . THR A 1 86 ? -11.464 10.931 -0.319 1.00 85.94 86 THR A CA 1
ATOM 708 C C . THR A 1 86 ? -10.629 11.777 0.650 1.00 85.94 86 THR A C 1
ATOM 710 O O . THR A 1 86 ? -9.612 12.339 0.241 1.00 85.94 86 THR A O 1
ATOM 713 N N . GLY A 1 87 ? -10.982 11.788 1.943 1.00 78.31 87 GLY A N 1
ATOM 714 C CA . GLY A 1 87 ? -10.247 12.481 3.012 1.00 78.31 87 GLY A CA 1
ATOM 715 C C . GLY A 1 87 ? -8.838 11.937 3.306 1.00 78.31 87 GLY A C 1
ATOM 716 O O . GLY A 1 87 ? -8.013 12.662 3.871 1.00 78.31 87 GLY A O 1
ATOM 717 N N . LEU A 1 88 ? -8.529 10.706 2.870 1.00 79.19 88 LEU A N 1
ATOM 718 C CA . LEU A 1 88 ? -7.194 10.102 2.994 1.00 79.19 88 LEU A CA 1
ATOM 719 C C . LEU A 1 88 ? -6.185 10.649 1.979 1.00 79.19 88 LEU A C 1
ATOM 721 O O . LEU A 1 88 ? -4.981 10.459 2.150 1.00 79.19 88 LEU A O 1
ATOM 725 N N . ARG A 1 89 ? -6.639 11.308 0.905 1.00 72.69 89 ARG A N 1
ATOM 726 C CA . ARG A 1 89 ? -5.755 11.798 -0.162 1.00 72.69 89 ARG A CA 1
ATOM 727 C C . ARG A 1 89 ? -5.020 13.062 0.278 1.00 72.69 89 ARG A C 1
ATOM 729 O O . ARG A 1 89 ? -5.391 14.168 -0.099 1.00 72.69 89 ARG A O 1
ATOM 736 N N . ASP A 1 90 ? -3.945 12.886 1.035 1.00 75.00 90 ASP A N 1
ATOM 737 C CA . ASP A 1 90 ? -2.998 13.951 1.356 1.00 75.00 90 ASP A CA 1
ATOM 738 C C . ASP A 1 90 ? -1.579 13.565 0.895 1.00 75.00 90 ASP A C 1
ATOM 740 O O . ASP A 1 90 ? -0.935 12.712 1.511 1.00 75.00 90 ASP A O 1
ATOM 744 N N . PRO A 1 91 ? -1.063 14.169 -0.195 1.00 66.75 91 PRO A N 1
ATOM 745 C CA . PRO A 1 91 ? 0.273 13.864 -0.709 1.00 66.75 91 PRO A CA 1
ATOM 746 C C . PRO A 1 91 ? 1.402 14.302 0.239 1.00 66.75 91 PRO A C 1
ATOM 748 O O . PRO A 1 91 ? 2.545 13.841 0.100 1.00 66.75 91 PRO A O 1
ATOM 751 N N . HIS A 1 92 ? 1.097 15.177 1.196 1.00 74.00 92 HIS A N 1
ATOM 752 C CA . HIS A 1 92 ? 2.039 15.703 2.170 1.00 74.00 92 HIS A CA 1
ATOM 753 C C . HIS A 1 92 ? 1.958 14.994 3.520 1.00 74.00 92 HIS A C 1
ATOM 755 O O . HIS A 1 92 ? 2.855 15.216 4.332 1.00 74.00 92 HIS A O 1
ATOM 761 N N . ASN A 1 93 ? 0.982 14.103 3.745 1.00 76.94 93 ASN A N 1
ATOM 762 C CA . ASN A 1 93 ? 0.925 13.355 4.994 1.00 76.94 93 ASN A CA 1
ATOM 763 C C . ASN A 1 93 ? 2.183 12.490 5.163 1.00 76.94 93 ASN A C 1
ATOM 765 O O . ASN A 1 93 ? 2.639 11.798 4.241 1.00 76.94 93 ASN A O 1
ATOM 769 N N . ARG A 1 94 ? 2.756 12.576 6.359 1.00 71.19 94 ARG A N 1
ATOM 770 C CA . ARG A 1 94 ? 3.913 11.797 6.808 1.00 71.19 94 ARG A CA 1
ATOM 771 C C . ARG A 1 94 ? 3.615 10.996 8.065 1.00 71.19 94 ARG A C 1
ATOM 773 O O . ARG A 1 94 ? 4.353 10.070 8.366 1.00 71.19 94 ARG A O 1
ATOM 780 N N . ASP A 1 95 ? 2.513 11.307 8.735 1.00 79.38 95 ASP A N 1
ATOM 781 C CA . ASP A 1 95 ? 2.110 10.632 9.950 1.00 79.38 95 ASP A CA 1
ATOM 782 C C . ASP A 1 95 ? 1.355 9.347 9.602 1.00 79.38 95 ASP A C 1
ATOM 784 O O . ASP A 1 95 ? 0.272 9.405 9.021 1.00 79.38 95 ASP A O 1
ATOM 788 N N . LYS A 1 96 ? 1.931 8.190 9.952 1.00 77.31 96 LYS A N 1
ATOM 789 C CA . LYS A 1 96 ? 1.299 6.864 9.807 1.00 77.31 96 LYS A CA 1
ATOM 790 C C . LYS A 1 96 ? 0.029 6.739 10.627 1.00 77.31 96 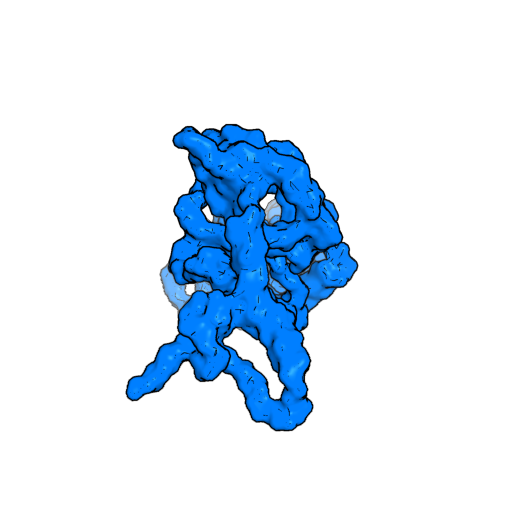LYS A C 1
ATOM 792 O O . LYS A 1 96 ? -0.905 6.033 10.240 1.00 77.31 96 LYS A O 1
ATOM 797 N N . PHE A 1 97 ? 0.003 7.444 11.741 1.00 84.88 97 PHE A N 1
ATOM 798 C CA . PHE A 1 97 ? -1.020 7.391 12.757 1.00 84.88 97 PHE A CA 1
ATOM 799 C C . PHE A 1 97 ? -1.946 8.600 12.691 1.00 84.88 97 PHE A C 1
ATOM 801 O O . PHE A 1 97 ? -2.628 8.880 13.676 1.00 84.88 97 PHE A O 1
ATOM 808 N N . ARG A 1 98 ? -2.012 9.264 11.524 1.00 88.50 98 ARG A N 1
ATOM 809 C CA . ARG A 1 98 ? -2.867 10.426 11.303 1.00 88.50 98 ARG A CA 1
ATOM 810 C C . ARG A 1 98 ? -4.290 10.127 11.766 1.00 88.50 98 ARG A C 1
ATOM 812 O O . ARG A 1 98 ? -4.969 9.258 11.221 1.00 88.50 98 ARG A O 1
ATOM 819 N N . GLU A 1 99 ? -4.721 10.903 12.747 1.00 90.06 99 GLU A N 1
ATOM 820 C CA . GLU A 1 99 ? -6.054 10.853 13.332 1.00 90.06 99 GLU A CA 1
ATOM 821 C C . GLU A 1 99 ? -7.040 11.750 12.574 1.00 90.06 99 GLU A C 1
ATOM 823 O O . GLU A 1 99 ? -6.655 12.704 11.889 1.00 90.06 99 GLU A O 1
ATOM 828 N N . ASN A 1 100 ? -8.335 11.487 12.767 1.00 89.38 100 ASN A N 1
ATOM 829 C CA . ASN A 1 100 ? -9.445 12.282 12.231 1.00 89.38 100 ASN A CA 1
ATOM 830 C C . ASN A 1 100 ? -9.434 12.310 10.699 1.00 89.38 100 ASN A C 1
ATOM 832 O O . ASN A 1 100 ? -9.562 13.359 10.059 1.00 89.38 100 ASN A O 1
ATOM 836 N N . VAL A 1 101 ? -9.260 11.131 10.100 1.00 90.12 101 VAL A N 1
ATOM 837 C CA . VAL A 1 101 ? -9.279 10.945 8.646 1.00 90.12 101 VAL A CA 1
ATOM 838 C C . VAL A 1 101 ? -10.619 11.385 8.053 1.00 90.12 101 VAL A C 1
ATOM 840 O O . VAL A 1 101 ? -10.658 11.960 6.962 1.00 90.12 101 VAL A O 1
ATOM 843 N N . PHE A 1 102 ? -11.710 11.124 8.775 1.00 92.69 102 PHE A N 1
ATOM 844 C CA . PHE A 1 102 ? -13.067 11.366 8.308 1.00 92.69 102 PHE A CA 1
ATOM 845 C C . PHE A 1 102 ? -13.665 12.647 8.869 1.00 92.69 102 PHE A C 1
ATOM 847 O O . PHE A 1 102 ? -13.703 12.888 10.079 1.00 92.69 102 PHE A O 1
ATOM 854 N N . LYS A 1 103 ? -14.234 13.435 7.962 1.00 92.44 103 LYS A N 1
ATOM 855 C CA . LYS A 1 103 ? -15.130 14.541 8.285 1.00 92.44 103 LYS A CA 1
ATOM 856 C C . LYS A 1 103 ? -16.567 14.037 8.419 1.00 92.44 103 LYS A C 1
ATOM 858 O O . LYS A 1 103 ? -16.899 12.902 8.071 1.00 92.44 103 LYS A O 1
ATOM 863 N N . GLN A 1 104 ? -17.443 14.915 8.895 1.00 92.50 104 GLN A N 1
ATOM 864 C CA . GLN A 1 104 ? -18.873 14.640 8.971 1.00 92.50 104 GLN A CA 1
ATOM 865 C C . GLN A 1 104 ? -19.430 14.199 7.606 1.00 92.50 104 GLN A C 1
ATOM 867 O O . GLN A 1 104 ? -19.153 14.821 6.583 1.00 92.50 104 GLN A O 1
ATOM 872 N N . GLY A 1 105 ? -20.214 13.118 7.602 1.00 92.56 105 GLY A N 1
ATOM 873 C CA . GLY A 1 105 ? -20.791 12.521 6.395 1.00 92.56 105 GLY A CA 1
ATOM 874 C C . GLY A 1 105 ? -19.860 11.595 5.604 1.00 92.56 105 GLY A C 1
ATOM 875 O O . GLY A 1 105 ? -20.325 10.977 4.654 1.00 92.56 105 GLY A O 1
ATOM 876 N N . GLN A 1 106 ? -18.582 11.461 5.983 1.00 94.31 106 GLN A N 1
ATOM 877 C CA . GLN A 1 106 ? -17.641 10.571 5.284 1.00 94.31 106 GLN A CA 1
ATOM 878 C C . GLN A 1 106 ? -17.591 9.157 5.861 1.00 94.31 106 GLN A C 1
ATOM 880 O O . GLN A 1 106 ? -17.112 8.239 5.210 1.00 94.31 106 GLN A O 1
ATOM 885 N N . ILE A 1 107 ? -18.095 8.961 7.074 1.00 95.38 107 ILE A N 1
ATOM 886 C CA . ILE A 1 107 ? -18.271 7.640 7.665 1.00 95.38 107 ILE A CA 1
ATOM 887 C C . ILE A 1 107 ? -19.627 7.595 8.360 1.00 95.38 107 ILE A C 1
ATOM 889 O O . ILE A 1 107 ? -19.976 8.498 9.130 1.00 95.38 107 ILE A O 1
ATOM 893 N N . GLY A 1 108 ? -20.435 6.581 8.063 1.00 95.50 108 GLY A N 1
ATOM 894 C CA . GLY A 1 108 ? -21.801 6.563 8.569 1.00 95.50 108 GLY A CA 1
ATOM 895 C C . GLY A 1 108 ? -22.644 5.374 8.142 1.00 95.50 108 GLY A C 1
ATOM 896 O O . GLY A 1 108 ? -22.200 4.489 7.415 1.00 95.50 108 GLY A O 1
ATOM 897 N N . GLY A 1 109 ? -23.891 5.367 8.605 1.00 94.50 109 GLY A N 1
ATOM 898 C CA . GLY A 1 109 ? -24.868 4.341 8.261 1.00 94.50 109 GLY A CA 1
ATOM 899 C C . GLY A 1 109 ? -26.312 4.786 8.484 1.00 94.50 109 GLY A C 1
ATOM 900 O O . GLY A 1 109 ? -26.572 5.763 9.192 1.00 94.50 109 GLY A O 1
ATOM 901 N N . ASP A 1 110 ? -27.256 4.056 7.891 1.00 93.81 110 ASP A N 1
ATOM 902 C CA . ASP A 1 110 ? -28.690 4.273 8.074 1.00 93.81 110 ASP A CA 1
ATOM 903 C C . ASP A 1 110 ? -29.130 3.612 9.382 1.00 93.81 110 ASP A C 1
ATOM 905 O O . ASP A 1 110 ? -29.510 2.440 9.414 1.00 93.81 110 ASP A O 1
ATOM 909 N N . CYS A 1 111 ? -28.969 4.350 10.480 1.00 94.56 111 CYS A N 1
ATOM 910 C CA . CYS A 1 111 ? -29.247 3.920 11.848 1.00 94.56 111 CYS A CA 1
ATOM 911 C C . CYS A 1 111 ? -29.537 5.123 12.759 1.00 94.56 111 CYS A C 1
ATOM 913 O O . CYS A 1 111 ? -29.225 6.267 12.419 1.00 94.56 111 CYS A O 1
ATOM 915 N N . VAL A 1 112 ? -30.131 4.889 13.931 1.00 95.19 112 VAL A N 1
ATOM 916 C CA . VAL A 1 112 ? -30.326 5.919 14.964 1.00 95.19 112 VAL A CA 1
ATOM 917 C C . VAL A 1 112 ? -29.061 6.017 15.817 1.00 95.19 112 VAL A C 1
ATOM 919 O O . VAL A 1 112 ? -28.777 5.125 16.617 1.00 95.19 112 VAL A O 1
ATOM 922 N N . LEU A 1 113 ? -28.296 7.094 15.625 1.00 95.81 113 LEU A N 1
ATOM 923 C CA . LEU A 1 113 ? -27.031 7.349 16.320 1.00 95.81 113 LEU A CA 1
ATOM 924 C C . LEU A 1 113 ? -27.253 8.071 17.654 1.00 95.81 113 LEU A C 1
ATOM 926 O O . LEU A 1 113 ? -27.820 9.165 17.675 1.00 95.81 113 LEU A O 1
ATOM 930 N N . ASP A 1 114 ? -26.710 7.520 18.737 1.00 97.12 114 ASP A N 1
ATOM 931 C CA . ASP A 1 114 ? -26.578 8.223 20.013 1.00 97.12 114 ASP A CA 1
ATOM 932 C C . ASP A 1 114 ? -25.277 9.044 20.033 1.00 97.12 114 ASP A C 1
ATOM 934 O O . ASP A 1 114 ? -24.187 8.551 20.337 1.00 97.12 114 ASP A O 1
ATOM 938 N N . ARG A 1 115 ? -25.386 10.323 19.654 1.00 96.38 115 ARG A N 1
ATOM 939 C CA . ARG A 1 115 ? -24.230 11.229 19.564 1.00 96.38 115 ARG A CA 1
ATOM 940 C C . ARG A 1 115 ? -23.606 11.533 20.923 1.00 96.38 115 ARG A C 1
ATOM 942 O O . ARG A 1 115 ? -22.389 11.670 20.991 1.00 96.38 115 ARG A O 1
ATOM 949 N N . GLN A 1 116 ? -24.412 11.644 21.978 1.00 97.25 116 GLN A N 1
ATOM 950 C CA . GLN A 1 116 ? -23.908 11.949 23.319 1.00 97.25 116 GLN A CA 1
ATOM 951 C C . GLN A 1 116 ? -23.112 10.764 23.865 1.00 97.25 116 GLN A C 1
ATOM 953 O O . GLN A 1 116 ? -22.013 10.943 24.390 1.00 97.25 116 GLN A O 1
ATOM 958 N N . LEU A 1 117 ? -23.625 9.547 23.666 1.00 97.31 117 LEU A N 1
ATOM 959 C CA . LEU A 1 117 ? -22.938 8.326 24.069 1.00 97.31 117 LEU A CA 1
ATOM 960 C C . LEU A 1 117 ? -21.622 8.126 23.312 1.00 97.31 117 LEU A C 1
ATOM 962 O O . LEU A 1 117 ? -20.629 7.747 23.935 1.00 97.31 117 LEU A O 1
ATOM 966 N N . LEU A 1 118 ? -21.602 8.411 22.003 1.00 97.31 118 LEU A N 1
ATOM 967 C CA . LEU A 1 118 ? -20.378 8.406 21.199 1.00 97.31 118 LEU A CA 1
ATOM 968 C C . LEU A 1 118 ? -19.369 9.427 21.734 1.00 97.31 118 LEU A C 1
ATOM 970 O O . LEU A 1 118 ? -18.246 9.040 22.030 1.00 97.31 118 LEU A O 1
ATOM 974 N N . GLN A 1 119 ? -19.762 10.689 21.926 1.00 96.50 119 GLN A N 1
ATOM 975 C CA . GLN A 1 119 ? -18.872 11.743 22.440 1.00 96.50 119 GLN A CA 1
ATOM 976 C C . GLN A 1 119 ? -18.263 11.394 23.807 1.00 96.50 119 GLN A C 1
ATOM 978 O O . GLN A 1 119 ? -17.096 11.688 24.058 1.00 96.50 119 GLN A O 1
ATOM 983 N N . ALA A 1 120 ? -19.013 10.694 24.662 1.00 97.06 120 ALA A N 1
ATOM 984 C CA . ALA A 1 120 ? -18.529 10.218 25.958 1.00 97.06 120 ALA A CA 1
ATOM 985 C C . ALA A 1 120 ? -17.431 9.134 25.867 1.00 97.06 120 ALA A C 1
ATOM 987 O O . ALA A 1 120 ? -16.873 8.744 26.889 1.00 97.06 120 ALA A O 1
ATOM 988 N N . GLN A 1 121 ? -17.111 8.620 24.674 1.00 97.06 121 GLN A N 1
ATOM 989 C CA . GLN A 1 121 ? -16.052 7.623 24.472 1.00 97.06 121 GLN A CA 1
ATOM 990 C C . GLN A 1 121 ? -14.674 8.237 24.161 1.00 97.06 121 GLN A C 1
ATOM 992 O O . GLN A 1 121 ? -13.718 7.488 23.954 1.00 97.06 121 GLN A O 1
ATOM 997 N N . GLY A 1 122 ? -14.547 9.568 24.141 1.00 95.38 122 GLY A N 1
ATOM 998 C CA . GLY A 1 122 ? -13.339 10.264 23.685 1.00 95.38 122 GLY A CA 1
ATOM 999 C C . GLY A 1 122 ? -12.133 10.267 24.628 1.00 95.38 122 GLY A C 1
ATOM 1000 O O . GLY A 1 122 ? -11.038 10.602 24.183 1.00 95.38 122 GLY A O 1
ATOM 1001 N N . ASP A 1 123 ? -12.285 9.870 25.895 1.00 95.06 123 ASP A N 1
ATOM 1002 C CA . ASP A 1 123 ? -11.228 10.016 26.915 1.00 95.06 123 ASP A CA 1
ATOM 1003 C C . ASP A 1 123 ? -9.913 9.291 26.575 1.00 95.06 123 ASP A C 1
ATOM 1005 O O . ASP A 1 123 ? -8.843 9.713 27.000 1.00 95.06 123 ASP A O 1
ATOM 1009 N N . HIS A 1 124 ? -9.978 8.194 25.812 1.00 93.25 124 HIS A N 1
ATOM 1010 C CA . HIS A 1 124 ? -8.804 7.424 25.376 1.00 93.25 124 HIS A CA 1
ATOM 1011 C C . HIS A 1 124 ? -8.514 7.608 23.879 1.00 93.25 124 HIS A C 1
ATOM 1013 O O . HIS A 1 124 ? -8.051 6.675 23.215 1.00 93.25 124 HIS A O 1
ATOM 1019 N N . LYS A 1 125 ? -8.818 8.782 23.314 1.00 93.88 125 LYS A N 1
ATOM 1020 C CA . LYS A 1 125 ? -8.439 9.119 21.938 1.00 93.88 125 LYS A CA 1
ATOM 1021 C C . LYS A 1 125 ? -6.921 8.999 21.781 1.00 93.88 125 LYS A C 1
ATOM 1023 O O . LYS A 1 125 ? -6.161 9.738 22.402 1.00 93.88 125 LYS A O 1
ATOM 1028 N N . SER A 1 126 ? -6.491 8.010 21.007 1.00 90.75 126 SER A N 1
ATOM 1029 C CA . SER A 1 126 ? -5.087 7.762 20.704 1.00 90.75 126 SER A CA 1
ATOM 1030 C C . SER A 1 126 ? -4.998 6.817 19.508 1.00 90.75 126 SER A C 1
ATOM 1032 O O . SER A 1 126 ? -5.754 5.837 19.471 1.00 90.75 126 SER A O 1
ATOM 1034 N N . PRO A 1 127 ? -4.040 7.020 18.586 1.00 85.94 127 PRO A N 1
ATOM 1035 C CA . PRO A 1 127 ? -4.015 6.291 17.326 1.00 85.94 127 PRO A CA 1
ATOM 1036 C C . PRO A 1 127 ? -3.958 4.768 17.452 1.00 85.94 127 PRO A C 1
ATOM 1038 O O . PRO A 1 127 ? -4.527 4.079 16.614 1.00 85.94 127 PRO A O 1
ATOM 1041 N N . LEU A 1 128 ? -3.283 4.243 18.479 1.00 87.62 128 LEU A N 1
ATOM 1042 C CA . LEU A 1 128 ? -3.102 2.801 18.692 1.00 87.62 128 LEU A CA 1
ATOM 1043 C C . LEU A 1 128 ? -3.952 2.237 19.837 1.00 87.62 128 LEU A C 1
ATOM 1045 O O . LEU A 1 128 ? -3.994 1.024 20.019 1.00 87.62 128 LEU A O 1
ATOM 1049 N N . GLN A 1 129 ? -4.627 3.087 20.618 1.00 89.62 129 GLN A N 1
ATOM 1050 C CA . GLN A 1 129 ? -5.444 2.626 21.747 1.00 89.62 129 GLN A CA 1
ATOM 1051 C C . GLN A 1 129 ? -6.937 2.598 21.423 1.00 89.62 129 GLN A C 1
ATOM 1053 O O . GLN A 1 129 ? -7.660 1.806 22.027 1.00 89.62 129 GLN A O 1
ATOM 1058 N N . SER A 1 130 ? -7.419 3.453 20.515 1.00 93.62 130 SER A N 1
ATOM 1059 C CA . SER A 1 130 ? -8.839 3.525 20.171 1.00 93.62 130 SER A CA 1
ATOM 1060 C C . SER A 1 130 ? -9.103 3.916 18.719 1.00 93.62 130 SER A C 1
ATOM 1062 O O . SER A 1 130 ? -8.296 4.561 18.051 1.00 93.62 130 SER A O 1
ATOM 1064 N N . TRP A 1 131 ? -10.294 3.557 18.236 1.00 95.19 131 TRP A N 1
ATOM 1065 C CA . TRP A 1 131 ? -10.818 4.014 16.948 1.00 95.19 131 TRP A CA 1
ATOM 1066 C C . TRP A 1 131 ? -11.557 5.352 17.040 1.00 95.19 131 TRP A C 1
ATOM 1068 O O . TRP A 1 131 ? -12.099 5.814 16.037 1.00 95.19 131 TRP A O 1
ATOM 1078 N N . TYR A 1 132 ? -11.567 5.992 18.215 1.00 97.12 132 TYR A N 1
ATOM 1079 C CA . TYR A 1 132 ? -12.404 7.159 18.487 1.00 97.12 132 TYR A CA 1
ATOM 1080 C C . TYR A 1 132 ? -12.160 8.287 17.489 1.00 97.12 132 TYR A C 1
ATOM 1082 O O . TYR A 1 132 ? -13.114 8.834 16.953 1.00 97.12 132 TYR A O 1
ATOM 1090 N N . ALA A 1 133 ? -10.896 8.578 17.175 1.00 95.19 133 ALA A N 1
ATOM 1091 C CA . ALA A 1 133 ? -10.530 9.613 16.213 1.00 95.19 133 ALA A CA 1
ATOM 1092 C C . ALA A 1 133 ? -11.189 9.437 14.834 1.00 95.19 133 ALA A C 1
ATOM 1094 O O . ALA A 1 133 ? -11.565 10.416 14.199 1.00 95.19 133 ALA A O 1
ATOM 1095 N N . GLU A 1 134 ? -11.370 8.196 14.374 1.00 94.50 134 GLU A N 1
ATOM 1096 C CA . GLU A 1 134 ? -11.992 7.939 13.069 1.00 94.50 134 GLU A CA 1
ATOM 1097 C C . GLU A 1 134 ? -13.519 7.860 13.160 1.00 94.50 134 GLU A C 1
ATOM 1099 O O . GLU A 1 134 ? -14.215 8.017 12.160 1.00 94.50 134 GLU A O 1
ATOM 1104 N N . LEU A 1 135 ? -14.054 7.620 14.359 1.00 96.31 135 LEU A N 1
ATOM 1105 C CA . LEU A 1 135 ? -15.483 7.450 14.606 1.00 96.31 135 LEU A CA 1
ATOM 1106 C C . LEU A 1 135 ? -16.149 8.690 15.211 1.00 96.31 135 LEU A C 1
ATOM 1108 O O . LEU A 1 135 ? -17.374 8.744 15.232 1.00 96.31 135 LEU A O 1
ATOM 1112 N N . GLU A 1 136 ? -15.402 9.700 15.664 1.00 95.69 136 GLU A N 1
ATOM 1113 C CA . GLU A 1 136 ? -15.952 10.890 16.334 1.00 95.69 136 GLU A CA 1
ATOM 1114 C C . GLU A 1 136 ? -16.988 11.625 15.465 1.00 95.69 136 GLU A C 1
ATOM 1116 O O . GLU A 1 136 ? -17.987 12.138 15.970 1.00 95.69 136 GLU A O 1
ATOM 1121 N N . ASN A 1 137 ? -16.785 11.602 14.143 1.00 95.56 137 ASN A N 1
ATOM 1122 C CA . ASN A 1 137 ? -17.646 12.236 13.144 1.00 95.56 137 ASN A CA 1
ATOM 1123 C C . ASN A 1 137 ? -18.633 11.257 12.482 1.00 95.56 137 ASN A C 1
ATOM 1125 O O . ASN A 1 137 ? -19.224 11.578 11.441 1.00 95.56 137 ASN A O 1
ATOM 1129 N N . PHE A 1 138 ? -18.842 10.074 13.077 1.00 96.75 138 PHE A N 1
ATOM 1130 C CA . PHE A 1 138 ? -19.787 9.086 12.567 1.00 96.75 138 PHE A CA 1
ATOM 1131 C C . PHE A 1 138 ? -21.177 9.704 12.385 1.00 96.75 138 PHE A C 1
ATOM 1133 O O . PHE A 1 138 ? -21.688 10.456 13.224 1.00 96.75 138 PHE A O 1
ATOM 1140 N N . SER A 1 139 ? -21.783 9.427 11.234 1.00 95.50 139 SER A N 1
ATOM 1141 C CA . SER A 1 139 ? -22.996 10.102 10.786 1.00 95.50 139 SER A CA 1
ATOM 1142 C C . SER A 1 139 ? -24.148 9.121 10.583 1.00 95.50 139 SER A C 1
ATOM 1144 O O . SER A 1 139 ? -23.999 8.076 9.957 1.00 95.50 139 SER A O 1
ATOM 1146 N N . SER A 1 140 ? -25.326 9.483 11.093 1.00 94.38 140 SER A N 1
ATOM 1147 C CA . SER A 1 140 ? -26.584 8.848 10.691 1.00 94.38 140 SER A CA 1
ATOM 1148 C C . SER A 1 140 ? -26.954 9.375 9.305 1.00 94.38 140 SER A C 1
ATOM 1150 O O . SER A 1 140 ? -27.194 10.575 9.149 1.00 94.38 140 SER A O 1
ATOM 1152 N N . MET A 1 141 ? -26.911 8.511 8.290 1.00 91.81 141 MET A N 1
ATOM 1153 C CA . MET A 1 141 ? -27.114 8.896 6.893 1.00 91.81 141 MET A CA 1
ATOM 1154 C C . MET A 1 141 ? -27.610 7.733 6.038 1.00 91.81 141 MET A C 1
ATOM 1156 O O . MET A 1 141 ? -27.178 6.595 6.193 1.00 91.81 141 MET A O 1
ATOM 1160 N N . LYS A 1 142 ? -28.477 8.045 5.073 1.00 89.50 142 LYS A N 1
ATOM 1161 C CA . LYS A 1 142 ? -28.866 7.102 4.023 1.00 89.50 142 LYS A CA 1
ATOM 1162 C C . LYS A 1 142 ? -27.847 7.147 2.893 1.00 89.50 142 LYS A C 1
ATOM 1164 O O . LYS A 1 142 ? -27.419 8.227 2.491 1.00 89.50 142 LYS A O 1
ATOM 1169 N N . PHE A 1 143 ? -27.507 5.985 2.355 1.00 87.56 143 PHE A N 1
ATOM 1170 C CA . PHE A 1 143 ? -26.613 5.847 1.212 1.00 87.56 143 PHE A CA 1
ATOM 1171 C C . PHE A 1 143 ? -27.160 4.782 0.261 1.00 87.56 143 PHE A C 1
ATOM 1173 O O . PHE A 1 143 ? -27.869 3.866 0.675 1.00 87.56 143 PHE A O 1
ATOM 1180 N N . ALA A 1 144 ? -26.864 4.937 -1.027 1.00 84.31 144 ALA A N 1
ATOM 1181 C CA . ALA A 1 144 ? -27.333 4.041 -2.074 1.00 84.31 144 ALA A CA 1
ATOM 1182 C C . ALA A 1 144 ? -26.139 3.238 -2.605 1.00 84.31 144 ALA A C 1
ATOM 1184 O O . ALA A 1 144 ? -25.106 3.822 -2.933 1.00 84.31 144 ALA A O 1
ATOM 1185 N N . ARG A 1 145 ? -26.254 1.902 -2.627 1.00 81.19 145 ARG A N 1
ATOM 1186 C CA . ARG A 1 145 ? -25.135 0.999 -2.965 1.00 81.19 145 ARG A CA 1
ATOM 1187 C C . ARG A 1 145 ? -24.623 1.196 -4.395 1.00 81.19 145 ARG A C 1
ATOM 1189 O O . ARG A 1 145 ? -23.438 1.036 -4.644 1.00 81.19 145 ARG A O 1
ATOM 1196 N N . ASP A 1 146 ? -25.505 1.587 -5.309 1.00 84.38 146 ASP A N 1
ATOM 1197 C CA . ASP A 1 146 ? -25.212 1.892 -6.715 1.00 84.38 146 ASP A CA 1
ATOM 1198 C C . ASP A 1 146 ? -24.319 3.129 -6.907 1.00 84.38 146 ASP A C 1
ATOM 1200 O O . ASP A 1 146 ? -23.786 3.336 -7.994 1.00 84.38 146 ASP A O 1
ATOM 1204 N N . LYS A 1 147 ? -24.134 3.942 -5.860 1.00 84.25 147 LYS A N 1
ATOM 1205 C CA . LYS A 1 147 ? -23.263 5.125 -5.875 1.00 84.25 147 LYS A CA 1
ATOM 1206 C C . LYS A 1 147 ? -21.868 4.878 -5.296 1.00 84.25 147 LYS A C 1
ATOM 1208 O O . LYS A 1 147 ? -21.080 5.818 -5.239 1.00 84.25 147 LYS A O 1
ATOM 1213 N N . CYS A 1 148 ? -21.569 3.667 -4.831 1.00 88.12 148 CYS A N 1
ATOM 1214 C CA . CYS A 1 148 ? -20.255 3.324 -4.294 1.00 88.12 148 CYS A CA 1
ATOM 1215 C C . CYS A 1 148 ? -19.314 2.854 -5.413 1.00 88.12 148 CYS A C 1
ATOM 1217 O O . CYS A 1 148 ? -19.701 2.014 -6.222 1.00 88.12 148 CYS A O 1
ATOM 1219 N N . ASP A 1 149 ? -18.057 3.312 -5.402 1.00 90.62 149 ASP A N 1
ATOM 1220 C CA . ASP A 1 149 ? -17.012 2.805 -6.312 1.00 90.62 149 ASP A CA 1
ATOM 1221 C C . ASP A 1 149 ? -16.729 1.311 -6.080 1.00 90.62 149 ASP A C 1
ATOM 1223 O O . ASP A 1 149 ? -16.411 0.563 -7.002 1.00 90.62 149 ASP A O 1
ATOM 1227 N N . VAL A 1 150 ? -16.834 0.877 -4.819 1.00 90.81 150 VAL A N 1
ATOM 1228 C CA . VAL A 1 150 ? -16.602 -0.499 -4.375 1.00 90.81 150 VAL A CA 1
ATOM 1229 C C . VAL A 1 150 ? -17.680 -0.876 -3.365 1.00 90.81 150 VAL A C 1
ATOM 1231 O O . VAL A 1 150 ? -17.943 -0.133 -2.420 1.00 90.81 150 VAL A O 1
ATOM 1234 N N . THR A 1 151 ? -18.283 -2.051 -3.543 1.00 91.31 151 THR A N 1
ATOM 1235 C CA . THR A 1 151 ? -19.198 -2.657 -2.567 1.00 91.31 151 THR A CA 1
ATOM 1236 C C . THR A 1 151 ? -18.591 -3.961 -2.069 1.00 91.31 151 THR A C 1
ATOM 1238 O O . THR A 1 151 ? -18.204 -4.805 -2.874 1.00 91.31 151 THR A O 1
ATOM 1241 N N . ILE A 1 152 ? -18.502 -4.121 -0.747 1.00 91.25 152 ILE A N 1
ATOM 1242 C CA . ILE A 1 152 ? -17.938 -5.311 -0.103 1.00 91.25 152 ILE A CA 1
ATOM 1243 C C . ILE A 1 152 ? -19.034 -5.995 0.712 1.00 91.25 152 ILE A C 1
ATOM 1245 O O . ILE A 1 152 ? -19.648 -5.372 1.577 1.00 91.25 152 ILE A O 1
ATOM 1249 N N . GLU A 1 153 ? -19.273 -7.276 0.429 1.00 90.69 153 GLU A N 1
ATOM 1250 C CA . GLU A 1 153 ? -20.334 -8.071 1.072 1.00 90.69 153 GLU A CA 1
ATOM 1251 C C . GLU A 1 153 ? -19.801 -9.154 2.022 1.00 90.69 153 GLU A C 1
ATOM 1253 O O . GLU A 1 153 ? -20.576 -9.845 2.681 1.00 90.69 153 GLU A O 1
ATOM 1258 N N . HIS A 1 154 ? -18.480 -9.293 2.126 1.00 90.38 154 HIS A N 1
ATOM 1259 C CA . HIS A 1 154 ? -17.809 -10.206 3.051 1.00 90.38 154 HIS A CA 1
ATOM 1260 C C . HIS A 1 154 ? -17.190 -9.442 4.239 1.00 90.38 154 HIS A C 1
ATOM 1262 O O . HIS A 1 154 ? -17.077 -8.214 4.193 1.00 90.38 154 HIS A O 1
ATOM 1268 N N . PRO A 1 155 ? -16.789 -10.127 5.328 1.00 90.81 155 PRO A N 1
ATOM 1269 C CA . PRO A 1 155 ? -16.190 -9.470 6.486 1.00 90.81 155 PRO A CA 1
ATOM 1270 C C . PRO A 1 155 ? -14.922 -8.685 6.128 1.00 90.81 155 PRO A C 1
ATOM 1272 O O . PRO A 1 155 ? -14.044 -9.186 5.420 1.00 90.81 155 PRO A O 1
ATOM 1275 N N . VAL A 1 156 ? -14.820 -7.466 6.661 1.00 92.50 156 VAL A N 1
ATOM 1276 C CA . VAL A 1 156 ? -13.640 -6.601 6.552 1.00 92.50 156 VAL A CA 1
ATOM 1277 C C . VAL A 1 156 ? -13.162 -6.235 7.948 1.00 92.50 156 VAL A C 1
ATOM 1279 O O . VAL A 1 156 ? -13.951 -5.802 8.788 1.00 92.50 156 VAL A O 1
ATOM 1282 N N . ILE A 1 157 ? -11.865 -6.392 8.187 1.00 91.38 157 ILE A N 1
ATOM 1283 C CA . ILE A 1 157 ? -11.211 -6.029 9.438 1.00 91.38 157 ILE A CA 1
ATOM 1284 C C . ILE A 1 157 ? -10.253 -4.882 9.152 1.00 91.38 157 ILE A C 1
ATOM 1286 O O . ILE A 1 157 ? -9.259 -5.052 8.448 1.00 91.38 157 ILE A O 1
ATOM 1290 N N . PHE A 1 158 ? -10.553 -3.713 9.710 1.00 92.25 158 PHE A N 1
ATOM 1291 C CA . PHE A 1 158 ? -9.631 -2.586 9.714 1.00 92.25 158 PHE A CA 1
ATOM 1292 C C . PHE A 1 158 ? -8.663 -2.728 10.881 1.00 92.25 158 PHE A C 1
ATOM 1294 O O . PHE A 1 158 ? -9.080 -2.979 12.012 1.00 92.25 158 PHE A O 1
ATOM 1301 N N . MET A 1 159 ? -7.370 -2.570 10.608 1.00 89.56 159 MET A N 1
ATOM 1302 C CA . MET A 1 159 ? -6.330 -2.773 11.610 1.00 89.56 159 MET A CA 1
ATOM 1303 C C . MET A 1 159 ? -5.232 -1.720 11.493 1.00 89.56 159 MET A C 1
ATOM 1305 O O . MET A 1 159 ? -4.607 -1.583 10.442 1.00 89.56 159 MET A O 1
ATOM 1309 N N . LYS A 1 160 ? -4.975 -0.998 12.588 1.00 88.12 160 LYS A N 1
ATOM 1310 C CA . LYS A 1 160 ? -3.821 -0.104 12.731 1.00 88.12 160 LYS A CA 1
ATOM 1311 C C . LYS A 1 160 ? -2.643 -0.926 13.254 1.00 88.12 160 LYS A C 1
ATOM 1313 O O . LYS A 1 160 ? -2.637 -1.303 14.419 1.00 88.12 160 LYS A O 1
ATOM 1318 N N . MET A 1 161 ? -1.695 -1.238 12.373 1.00 81.94 161 MET A N 1
ATOM 1319 C CA . MET A 1 161 ? -0.478 -1.980 12.728 1.00 81.94 161 MET A CA 1
ATOM 1320 C C . MET A 1 161 ? 0.523 -1.055 13.422 1.00 81.94 161 MET A C 1
ATOM 1322 O O . MET A 1 161 ? 0.733 0.078 12.968 1.00 81.94 161 MET A O 1
ATOM 1326 N N . ASP A 1 162 ? 1.210 -1.555 14.443 1.00 77.56 162 ASP A N 1
ATOM 1327 C CA . ASP A 1 162 ? 2.288 -0.826 15.114 1.00 77.56 162 ASP A CA 1
ATOM 1328 C C . ASP A 1 162 ? 3.585 -0.798 14.255 1.00 77.56 162 ASP A C 1
ATOM 1330 O O . ASP A 1 162 ? 3.572 -0.918 13.019 1.00 77.56 162 ASP A O 1
ATOM 1334 N N . TRP A 1 163 ? 4.743 -0.550 14.868 1.00 68.50 163 TRP A N 1
ATOM 1335 C CA . TRP A 1 163 ? 6.036 -0.452 14.211 1.00 68.50 163 TRP A CA 1
ATOM 1336 C C . TRP A 1 163 ? 6.651 -1.824 13.936 1.00 68.50 163 TRP A C 1
ATOM 1338 O O . TRP A 1 163 ? 7.247 -2.461 14.805 1.00 68.50 163 TRP A O 1
ATOM 1348 N N . GLY A 1 164 ? 6.644 -2.210 12.663 1.00 63.50 164 GLY A N 1
ATOM 1349 C CA . GLY A 1 164 ? 7.204 -3.470 12.183 1.00 63.50 164 GLY A CA 1
ATOM 1350 C C . GLY A 1 164 ? 8.734 -3.598 12.160 1.00 63.50 164 GLY A C 1
ATOM 1351 O O . GLY A 1 164 ? 9.267 -4.391 11.381 1.00 63.50 164 GLY A O 1
ATOM 1352 N N . GLY A 1 165 ? 9.466 -2.799 12.940 1.00 54.91 165 GLY A N 1
ATOM 1353 C CA . GLY A 1 165 ? 10.929 -2.860 13.003 1.00 54.91 165 GLY A CA 1
ATOM 1354 C C . GLY A 1 165 ? 11.491 -3.942 13.926 1.00 54.91 165 GLY A C 1
ATOM 1355 O O . GLY A 1 165 ? 12.693 -4.200 13.887 1.00 54.91 165 GLY A O 1
ATOM 1356 N N . ASN A 1 166 ? 10.648 -4.593 14.732 1.00 61.34 166 ASN A N 1
ATOM 1357 C CA . ASN A 1 166 ? 11.015 -5.758 15.533 1.00 61.34 166 ASN A CA 1
ATOM 1358 C C . ASN A 1 166 ? 9.884 -6.805 15.522 1.00 61.34 166 ASN A C 1
ATOM 1360 O O . ASN A 1 166 ? 8.743 -6.500 15.178 1.00 61.34 166 ASN A O 1
ATOM 1364 N N . MET A 1 167 ? 10.200 -8.052 15.888 1.00 63.97 167 MET A N 1
ATOM 1365 C CA . MET A 1 167 ? 9.198 -9.129 15.924 1.00 63.97 167 MET A CA 1
ATOM 1366 C C . MET A 1 167 ? 8.187 -8.981 17.065 1.00 63.97 167 MET A C 1
ATOM 1368 O O . MET A 1 167 ? 7.101 -9.540 16.972 1.00 63.97 167 MET A O 1
ATOM 1372 N N . PHE A 1 168 ? 8.539 -8.265 18.135 1.00 72.81 168 PHE A N 1
ATOM 1373 C CA . PHE A 1 168 ? 7.675 -8.099 19.300 1.00 72.81 168 PHE A CA 1
ATOM 1374 C C . PHE A 1 168 ? 6.399 -7.331 18.930 1.00 72.81 168 PHE A C 1
ATOM 1376 O O . PHE A 1 168 ? 5.308 -7.846 19.147 1.00 72.81 168 PHE A O 1
ATOM 1383 N N . HIS A 1 169 ? 6.519 -6.174 18.273 1.00 71.50 169 HIS A N 1
ATOM 1384 C CA . HIS A 1 169 ? 5.358 -5.387 17.841 1.00 71.50 169 HIS A CA 1
ATOM 1385 C C . HIS A 1 169 ? 4.517 -6.123 16.792 1.00 71.50 169 HIS A C 1
ATOM 1387 O O . HIS A 1 169 ? 3.298 -6.173 16.916 1.00 71.50 169 HIS A O 1
ATOM 1393 N N . HIS A 1 170 ? 5.160 -6.791 15.824 1.00 73.69 170 HIS A N 1
ATOM 1394 C CA . HIS A 1 170 ? 4.442 -7.627 14.853 1.00 73.69 170 HIS A CA 1
ATOM 1395 C C . HIS A 1 170 ? 3.633 -8.731 15.535 1.00 73.69 170 HIS A C 1
ATOM 1397 O O . HIS A 1 170 ? 2.502 -9.002 15.147 1.00 73.69 170 HIS A O 1
ATOM 1403 N N . PHE A 1 171 ? 4.190 -9.380 16.559 1.00 80.44 171 PHE A N 1
ATOM 1404 C CA . PHE A 1 171 ? 3.470 -10.413 17.297 1.00 80.44 171 PHE A CA 1
ATOM 1405 C C . PHE A 1 171 ? 2.280 -9.836 18.077 1.00 80.44 171 PHE A C 1
ATOM 1407 O O . PHE A 1 171 ? 1.212 -10.450 18.088 1.00 80.44 171 PHE A O 1
ATOM 1414 N N . CYS A 1 172 ? 2.433 -8.649 18.676 1.00 82.94 172 CYS A N 1
ATOM 1415 C CA . CYS A 1 172 ? 1.333 -7.937 19.329 1.00 82.94 172 CYS A CA 1
ATOM 1416 C C . CYS A 1 172 ? 0.178 -7.659 18.362 1.00 82.94 172 CYS A C 1
ATOM 1418 O O . CYS A 1 172 ? -0.972 -7.878 18.729 1.00 82.94 172 CYS A O 1
ATOM 1420 N N . ASP A 1 173 ? 0.468 -7.255 17.124 1.00 84.69 173 ASP A N 1
ATOM 1421 C CA . ASP A 1 173 ? -0.544 -7.037 16.090 1.00 84.69 173 ASP A CA 1
ATOM 1422 C C . ASP A 1 173 ? -1.365 -8.320 15.829 1.00 84.69 173 ASP A C 1
ATOM 1424 O O . ASP A 1 173 ? -2.594 -8.321 15.964 1.00 84.69 173 ASP A O 1
ATOM 1428 N N . PHE A 1 174 ? -0.704 -9.447 15.535 1.00 85.19 174 PHE A N 1
ATOM 1429 C CA . PHE A 1 174 ? -1.390 -10.733 15.323 1.00 85.19 174 PHE A CA 1
ATOM 1430 C C . PHE A 1 174 ? -2.204 -11.174 16.541 1.00 85.19 174 PHE A C 1
ATOM 1432 O O . PHE A 1 174 ? -3.324 -11.671 16.397 1.00 85.19 174 PHE A O 1
ATOM 1439 N N . PHE A 1 175 ? -1.649 -10.996 17.739 1.00 87.88 175 PHE A N 1
ATOM 1440 C CA . PHE A 1 175 ? -2.325 -11.360 18.975 1.00 87.88 175 PHE A CA 1
ATOM 1441 C C . PHE A 1 175 ? -3.559 -10.489 19.226 1.00 87.88 175 PHE A C 1
ATOM 1443 O O . PHE A 1 175 ? -4.620 -11.025 19.536 1.00 87.88 175 PHE A O 1
ATOM 1450 N N . ASN A 1 176 ? -3.466 -9.173 19.019 1.00 87.69 176 ASN A N 1
ATOM 1451 C CA . ASN A 1 176 ? -4.598 -8.254 19.130 1.00 87.69 176 ASN A CA 1
ATOM 1452 C C . ASN A 1 176 ? -5.725 -8.669 18.184 1.00 87.69 176 ASN A C 1
ATOM 1454 O O . ASN A 1 176 ? -6.874 -8.802 18.607 1.00 87.69 176 ASN A O 1
ATOM 1458 N N . LEU A 1 177 ? -5.386 -8.947 16.924 1.00 88.69 177 LEU A N 1
ATOM 1459 C CA . LEU A 1 177 ? -6.332 -9.424 15.925 1.00 88.69 177 LEU A CA 1
ATOM 1460 C C . LEU A 1 177 ? -7.013 -10.730 16.367 1.00 88.69 177 LEU A C 1
ATOM 1462 O O . LEU A 1 177 ? -8.239 -10.820 16.341 1.00 88.69 177 LEU A O 1
ATOM 1466 N N . TYR A 1 178 ? -6.243 -11.710 16.842 1.00 89.56 178 TYR A N 1
ATOM 1467 C CA . TYR A 1 178 ? -6.776 -12.963 17.380 1.00 89.56 178 TYR A CA 1
ATOM 1468 C C . TYR A 1 178 ? -7.724 -12.732 18.567 1.00 89.56 178 TYR A C 1
ATOM 1470 O O . TYR A 1 178 ? -8.847 -13.235 18.573 1.00 89.56 178 TYR A O 1
ATOM 1478 N N . VAL A 1 179 ? -7.322 -11.915 19.542 1.00 89.12 179 VAL A N 1
ATOM 1479 C CA . VAL A 1 179 ? -8.137 -11.588 20.718 1.00 89.12 179 VAL A CA 1
ATOM 1480 C C . VAL A 1 179 ? -9.445 -10.894 20.325 1.00 89.12 179 VAL A C 1
ATOM 1482 O O . VAL A 1 179 ? -10.483 -11.180 20.924 1.00 89.12 179 VAL A O 1
ATOM 1485 N N . THR A 1 180 ? -9.454 -10.046 19.288 1.00 88.06 180 THR A N 1
ATOM 1486 C CA . THR A 1 180 ? -10.693 -9.382 18.839 1.00 88.06 180 THR A CA 1
ATOM 1487 C C . THR A 1 180 ? -11.774 -10.362 18.374 1.00 88.06 180 THR A C 1
ATOM 1489 O O . THR A 1 180 ? -12.962 -10.100 18.579 1.00 88.06 180 THR A O 1
ATOM 1492 N N . LEU A 1 181 ? -11.383 -11.523 17.836 1.00 88.19 181 LEU A N 1
ATOM 1493 C CA . LEU A 1 181 ? -12.317 -12.590 17.468 1.00 88.19 181 LEU A CA 1
ATOM 1494 C C . LEU A 1 181 ? -13.044 -13.150 18.695 1.00 88.19 181 LEU A C 1
ATOM 1496 O O . LEU A 1 181 ? -14.241 -13.431 18.644 1.00 88.19 181 LEU A O 1
ATOM 1500 N N . HIS A 1 182 ? -12.347 -13.257 19.830 1.00 90.12 182 HIS A N 1
ATOM 1501 C CA . HIS A 1 182 ? -12.952 -13.710 21.081 1.00 90.12 182 HIS A CA 1
ATOM 1502 C C . HIS A 1 182 ? -13.938 -12.688 21.661 1.00 90.12 182 HIS A C 1
ATOM 1504 O O . HIS A 1 182 ? -14.925 -13.086 22.285 1.00 90.12 182 HIS A O 1
ATOM 1510 N N . VAL A 1 183 ? -13.703 -11.387 21.445 1.00 88.75 183 VAL A N 1
ATOM 1511 C CA . VAL A 1 183 ? -14.572 -10.315 21.960 1.00 88.75 183 VAL A CA 1
ATOM 1512 C C . VAL A 1 183 ? -15.953 -10.349 21.296 1.00 88.75 183 VAL A C 1
ATOM 1514 O O . VAL A 1 183 ? -16.970 -10.287 21.977 1.00 88.75 183 VAL A O 1
ATOM 1517 N N . ASN A 1 184 ? -16.039 -10.505 19.977 1.00 82.94 184 ASN A N 1
ATOM 1518 C CA . ASN A 1 184 ? -17.337 -10.522 19.285 1.00 82.94 184 ASN A CA 1
ATOM 1519 C C . ASN A 1 184 ? -17.842 -11.935 18.929 1.00 82.94 184 ASN A C 1
ATOM 1521 O O . ASN A 1 184 ? -18.882 -12.057 18.277 1.00 82.94 184 ASN A O 1
ATOM 1525 N N . GLY A 1 185 ? -17.097 -12.982 19.304 1.00 81.88 185 GLY A N 1
ATOM 1526 C CA . GLY A 1 185 ? -17.392 -14.375 18.958 1.00 81.88 185 GLY A CA 1
ATOM 1527 C C . GLY A 1 185 ? -17.308 -14.682 17.461 1.00 81.88 185 GLY A C 1
ATOM 1528 O O . GLY A 1 185 ? -17.997 -15.587 16.994 1.00 81.88 185 GLY A O 1
ATOM 1529 N N . SER A 1 186 ? -16.533 -13.910 16.698 1.00 81.94 186 SER A N 1
ATOM 1530 C CA . SER A 1 186 ? -16.311 -14.156 15.272 1.00 81.94 186 SER A CA 1
ATOM 1531 C C . SER A 1 186 ? -15.172 -15.146 15.031 1.00 81.94 186 SER A C 1
ATOM 1533 O O . SER A 1 186 ? -14.482 -15.577 15.953 1.00 81.94 186 SER A O 1
ATOM 1535 N N . TYR A 1 187 ? -14.996 -15.537 13.774 1.00 81.25 187 TYR A N 1
ATOM 1536 C CA . TYR A 1 187 ? -13.939 -16.429 13.320 1.00 81.25 187 TYR A CA 1
ATOM 1537 C C . TYR A 1 187 ? -13.401 -15.937 11.977 1.00 81.25 187 TYR A C 1
ATOM 1539 O O . TYR A 1 187 ? -14.107 -15.252 11.237 1.00 81.25 187 TYR A O 1
ATOM 1547 N N . PHE A 1 188 ? -12.161 -16.306 11.660 1.00 78.81 188 PHE A N 1
ATOM 1548 C CA . PHE A 1 188 ? -11.630 -16.129 10.314 1.00 78.81 188 PHE A CA 1
ATOM 1549 C C . PHE A 1 188 ? -12.225 -17.164 9.371 1.00 78.81 188 PHE A C 1
ATOM 1551 O O . PHE A 1 188 ? -12.201 -18.363 9.652 1.00 78.81 188 PHE A O 1
ATOM 1558 N N . ASP A 1 189 ? -12.689 -16.699 8.221 1.00 78.94 189 ASP A N 1
ATOM 1559 C CA . ASP A 1 189 ? -12.919 -17.541 7.057 1.00 78.94 189 ASP A CA 1
ATOM 1560 C C . ASP A 1 189 ? -11.979 -17.127 5.913 1.00 78.94 189 ASP A C 1
ATOM 1562 O O . ASP A 1 189 ? -11.239 -16.145 5.999 1.00 78.94 189 ASP A O 1
ATOM 1566 N N . ARG A 1 190 ? -11.986 -17.892 4.818 1.00 81.44 190 ARG A N 1
ATOM 1567 C CA . ARG A 1 190 ? -11.176 -17.575 3.629 1.00 81.44 190 ARG A CA 1
ATOM 1568 C C . ARG A 1 190 ? -11.661 -16.330 2.871 1.00 81.44 190 ARG A C 1
ATOM 1570 O O . ARG A 1 190 ? -10.963 -15.893 1.964 1.00 81.44 190 ARG A O 1
ATOM 1577 N N . ASN A 1 191 ? -12.821 -15.783 3.232 1.00 86.25 191 ASN A N 1
ATOM 1578 C CA . ASN A 1 191 ? -13.431 -14.617 2.594 1.00 86.25 191 ASN A CA 1
ATOM 1579 C C . ASN A 1 191 ? -13.230 -13.333 3.419 1.00 86.25 191 ASN A C 1
ATOM 1581 O O . ASN A 1 191 ? -13.714 -12.271 3.039 1.00 86.25 191 ASN A O 1
ATOM 1585 N N . SER A 1 192 ? -12.522 -13.412 4.545 1.00 86.19 192 SER A N 1
ATOM 1586 C CA . SER A 1 192 ? -12.237 -12.273 5.407 1.00 86.19 192 SER A CA 1
ATOM 1587 C C . SER A 1 192 ? -11.129 -11.411 4.800 1.00 86.19 192 SER A C 1
ATOM 1589 O O . SER A 1 192 ? -10.032 -11.897 4.527 1.00 86.19 192 SER A O 1
ATOM 1591 N N . GLN A 1 193 ? -11.390 -10.116 4.625 1.00 89.56 193 GLN A N 1
ATOM 1592 C CA . GLN A 1 193 ? -10.399 -9.154 4.144 1.00 89.56 193 GLN A CA 1
ATOM 1593 C C . GLN A 1 193 ? -9.825 -8.354 5.312 1.00 89.56 193 GLN A C 1
ATOM 1595 O O . GLN A 1 193 ? -10.566 -7.813 6.129 1.00 89.56 193 GLN A O 1
ATOM 1600 N N . ILE A 1 194 ? -8.500 -8.227 5.367 1.00 87.25 194 ILE A N 1
ATOM 1601 C CA . ILE A 1 194 ? -7.820 -7.343 6.317 1.00 87.25 194 ILE A CA 1
ATOM 1602 C C . ILE A 1 194 ? -7.373 -6.096 5.560 1.00 87.25 194 ILE A C 1
ATOM 1604 O O . ILE A 1 194 ? -6.621 -6.186 4.590 1.00 87.25 194 ILE A O 1
ATOM 1608 N N . VAL A 1 195 ? -7.839 -4.931 6.004 1.00 88.81 195 VAL A N 1
ATOM 1609 C CA . VAL A 1 195 ? -7.415 -3.630 5.490 1.00 88.81 195 VAL A CA 1
ATOM 1610 C C . VAL A 1 195 ? -6.454 -3.016 6.496 1.00 88.81 195 VAL A C 1
ATOM 1612 O O . VAL A 1 195 ? -6.837 -2.636 7.605 1.00 88.81 195 VAL A O 1
ATOM 1615 N N . MET A 1 196 ? -5.188 -2.927 6.094 1.00 85.56 196 MET A N 1
ATOM 1616 C CA . MET A 1 196 ? -4.164 -2.242 6.874 1.00 85.56 196 MET A CA 1
ATOM 1617 C C . MET A 1 196 ? -4.432 -0.738 6.840 1.00 85.56 196 MET A C 1
ATOM 1619 O O . MET A 1 196 ? -4.442 -0.121 5.776 1.00 85.56 196 MET A O 1
ATOM 1623 N N . TRP A 1 197 ? -4.656 -0.156 8.013 1.00 86.75 197 TRP A N 1
ATOM 1624 C CA . TRP A 1 197 ? -4.908 1.267 8.190 1.00 86.75 197 TRP A CA 1
ATOM 1625 C C . TRP A 1 197 ? -3.584 2.030 8.277 1.00 86.75 197 TRP A C 1
ATOM 1627 O O . TRP A 1 197 ? -3.146 2.421 9.358 1.00 86.75 197 TRP A O 1
ATOM 1637 N N . ASP A 1 198 ? -2.921 2.189 7.132 1.00 78.88 198 ASP A N 1
ATOM 1638 C CA . ASP A 1 198 ? -1.741 3.042 6.986 1.00 78.88 198 ASP A CA 1
ATOM 1639 C C . ASP A 1 198 ? -2.135 4.328 6.255 1.00 78.88 198 ASP A C 1
ATOM 1641 O O . ASP A 1 198 ? -2.689 4.293 5.154 1.00 78.88 198 ASP A O 1
ATOM 1645 N N . THR A 1 199 ? -1.890 5.469 6.895 1.00 79.62 199 THR A N 1
ATOM 1646 C CA . THR A 1 199 ? -2.235 6.785 6.345 1.00 79.62 199 THR A CA 1
ATOM 1647 C C . THR A 1 199 ? -1.046 7.468 5.665 1.00 79.62 199 THR A C 1
ATOM 1649 O O . THR A 1 199 ? -1.229 8.517 5.038 1.00 79.62 199 THR A O 1
ATOM 1652 N N . VAL A 1 200 ? 0.161 6.883 5.712 1.00 72.00 200 VAL A N 1
ATOM 1653 C CA . VAL A 1 200 ? 1.288 7.355 4.897 1.00 72.00 200 VAL A CA 1
ATOM 1654 C C . VAL A 1 200 ? 1.202 6.739 3.514 1.00 72.00 200 VAL A C 1
ATOM 1656 O O . VAL A 1 200 ? 0.971 5.546 3.329 1.00 72.00 200 VAL A O 1
ATOM 1659 N N . LYS A 1 201 ? 1.498 7.550 2.502 1.00 65.75 201 LYS A N 1
ATOM 1660 C CA . LYS A 1 201 ? 1.795 7.016 1.180 1.00 65.75 201 LYS A CA 1
ATOM 1661 C C . LYS A 1 201 ? 3.099 6.222 1.260 1.00 65.75 201 LYS A C 1
ATOM 1663 O O . LYS A 1 201 ? 4.169 6.816 1.405 1.00 65.75 201 LYS A O 1
ATOM 1668 N N . THR A 1 202 ? 3.029 4.897 1.135 1.00 65.25 202 THR A N 1
ATOM 1669 C CA . THR A 1 202 ? 4.235 4.078 0.975 1.00 65.25 202 THR A CA 1
ATOM 1670 C C . THR A 1 202 ? 5.054 4.640 -0.189 1.00 65.25 202 THR A C 1
ATOM 1672 O O . THR A 1 202 ? 4.492 4.868 -1.269 1.00 65.25 202 THR A O 1
ATOM 1675 N N . PRO A 1 203 ? 6.353 4.927 0.003 1.00 72.25 203 PRO A N 1
ATOM 1676 C CA . PRO A 1 203 ? 7.181 5.438 -1.076 1.00 72.25 203 PRO A CA 1
ATOM 1677 C C . PRO A 1 203 ? 7.165 4.436 -2.227 1.00 72.25 203 PRO A C 1
ATOM 1679 O O . PRO A 1 203 ? 7.378 3.242 -2.021 1.00 72.25 203 PRO A O 1
ATOM 1682 N N . LYS A 1 204 ? 6.876 4.935 -3.429 1.00 86.19 204 LYS A N 1
ATOM 1683 C CA . LYS A 1 204 ? 6.830 4.110 -4.632 1.00 86.19 204 LYS A CA 1
ATOM 1684 C C . LYS A 1 204 ? 8.210 3.528 -4.932 1.00 86.19 204 LYS A C 1
ATOM 1686 O O . LYS A 1 204 ? 9.232 4.172 -4.677 1.00 86.19 204 LYS A O 1
ATOM 1691 N N . ILE A 1 205 ? 8.236 2.332 -5.506 1.00 93.81 205 ILE A N 1
ATOM 1692 C CA . ILE A 1 205 ? 9.451 1.747 -6.077 1.00 93.81 205 ILE A CA 1
ATOM 1693 C C . ILE A 1 205 ? 9.767 2.499 -7.362 1.00 93.81 205 ILE A C 1
ATOM 1695 O O . ILE A 1 205 ? 8.941 2.602 -8.268 1.00 93.81 205 ILE A O 1
ATOM 1699 N N . ARG A 1 206 ? 10.983 3.026 -7.442 1.00 96.69 206 ARG A N 1
ATOM 1700 C CA . ARG A 1 206 ? 11.421 3.871 -8.551 1.00 96.69 206 ARG A CA 1
ATOM 1701 C C . ARG A 1 206 ? 11.951 2.988 -9.665 1.00 96.69 206 ARG A C 1
ATOM 1703 O O . ARG A 1 206 ? 12.932 2.267 -9.474 1.00 96.69 206 ARG A O 1
ATOM 1710 N N . VAL A 1 207 ? 11.324 3.059 -10.828 1.00 98.38 207 VAL A N 1
ATOM 1711 C CA . VAL A 1 207 ? 11.701 2.283 -12.005 1.00 98.38 207 VAL A CA 1
ATOM 1712 C C . VAL A 1 207 ? 12.229 3.226 -13.071 1.00 98.38 207 VAL A C 1
ATOM 1714 O O . VAL A 1 207 ? 11.527 4.135 -13.501 1.00 98.38 207 VAL A O 1
ATOM 1717 N N . THR A 1 208 ? 13.456 3.004 -13.525 1.00 98.44 208 THR A N 1
ATOM 1718 C CA . THR A 1 208 ? 14.049 3.777 -14.619 1.00 98.44 208 THR A CA 1
ATOM 1719 C C . THR A 1 208 ? 14.080 2.933 -15.881 1.00 98.44 208 THR A C 1
ATOM 1721 O O . THR A 1 208 ? 14.649 1.845 -15.872 1.00 98.44 208 THR A O 1
ATOM 1724 N N . LEU A 1 209 ? 13.506 3.440 -16.974 1.00 97.62 209 LEU A N 1
ATOM 1725 C CA . LEU A 1 209 ? 13.622 2.846 -18.306 1.00 97.62 209 LEU A CA 1
ATOM 1726 C C . LEU A 1 209 ? 14.575 3.688 -19.156 1.00 97.62 209 LEU A C 1
ATOM 1728 O O . LEU A 1 209 ? 14.261 4.820 -19.527 1.00 97.62 209 LEU A O 1
ATOM 1732 N N . LEU A 1 210 ? 15.737 3.123 -19.474 1.00 95.44 210 LEU A N 1
ATOM 1733 C CA . LEU A 1 210 ? 16.715 3.736 -20.359 1.00 95.44 210 LEU A CA 1
ATOM 1734 C C . LEU A 1 210 ? 16.312 3.506 -21.819 1.00 95.44 210 LEU A C 1
ATOM 1736 O O . LEU A 1 210 ? 16.474 2.410 -22.364 1.00 95.44 210 LEU A O 1
ATOM 1740 N N . GLN A 1 211 ? 15.815 4.561 -22.459 1.00 91.69 211 GLN A N 1
ATOM 1741 C CA . GLN A 1 211 ? 15.523 4.561 -23.887 1.00 91.69 211 GLN A CA 1
ATOM 1742 C C . GLN A 1 211 ? 16.742 5.001 -24.702 1.00 91.69 211 GLN A C 1
ATOM 1744 O O . GLN A 1 211 ? 17.627 5.723 -24.236 1.00 91.69 211 GLN A O 1
ATOM 1749 N N . ARG A 1 212 ? 16.783 4.569 -25.962 1.00 85.31 212 ARG A N 1
ATOM 1750 C CA . ARG A 1 212 ? 17.873 4.896 -26.881 1.00 85.31 212 ARG A CA 1
ATOM 1751 C C . ARG A 1 212 ? 17.614 6.248 -27.536 1.00 85.31 212 ARG A C 1
ATOM 1753 O O . ARG A 1 212 ? 16.535 6.469 -28.082 1.00 85.31 212 ARG A O 1
ATOM 1760 N N . GLY A 1 213 ? 18.623 7.113 -27.510 1.00 74.19 213 GLY A N 1
ATOM 1761 C CA . GLY A 1 213 ? 18.518 8.450 -28.075 1.00 74.19 213 GLY A CA 1
ATOM 1762 C C . GLY A 1 213 ? 18.333 8.492 -29.584 1.00 74.19 213 GLY A C 1
ATOM 1763 O O . GLY A 1 213 ? 18.642 7.530 -30.300 1.00 74.19 213 GLY A O 1
ATOM 1764 N N . THR A 1 214 ? 17.817 9.630 -30.046 1.00 65.25 214 THR A N 1
ATOM 1765 C CA . THR A 1 214 ? 17.567 9.943 -31.457 1.00 65.25 214 THR A CA 1
ATOM 1766 C C . THR A 1 214 ? 18.618 10.918 -31.986 1.00 65.25 214 THR A C 1
ATOM 1768 O O . THR A 1 214 ? 18.384 12.122 -31.981 1.00 65.25 214 THR A O 1
ATOM 1771 N N . PRO A 1 215 ? 19.802 10.444 -32.421 1.00 65.31 215 PRO A N 1
ATOM 1772 C CA . PRO A 1 215 ? 20.729 11.309 -33.134 1.00 65.31 215 PRO A CA 1
ATOM 1773 C C . PRO A 1 215 ? 20.076 11.806 -34.427 1.00 65.31 215 PRO A C 1
ATOM 1775 O O . PRO A 1 215 ? 19.574 11.014 -35.230 1.00 65.31 215 PRO A O 1
ATOM 1778 N N . GLU A 1 216 ? 20.097 13.121 -34.626 1.00 58.00 216 GLU A N 1
ATOM 1779 C CA . GLU A 1 216 ? 19.786 13.740 -35.909 1.00 58.00 216 GLU A CA 1
ATOM 1780 C C . GLU A 1 216 ? 20.804 13.200 -36.926 1.00 58.00 216 GLU A C 1
ATOM 1782 O O . GLU A 1 216 ? 21.996 13.474 -36.815 1.00 58.00 216 GLU A O 1
ATOM 1787 N N . ASN A 1 217 ? 20.339 12.407 -37.898 1.00 61.97 217 ASN A N 1
ATOM 1788 C CA . ASN A 1 217 ? 21.096 11.887 -39.053 1.00 61.97 217 ASN A CA 1
ATOM 1789 C C . ASN A 1 217 ? 21.795 10.515 -38.933 1.00 61.97 217 ASN A C 1
ATOM 1791 O O . ASN A 1 217 ? 22.544 10.154 -39.840 1.00 61.97 217 ASN A O 1
ATOM 1795 N N . GLU A 1 218 ? 21.514 9.688 -37.918 1.00 66.50 218 GLU A N 1
ATOM 1796 C CA . GLU A 1 218 ? 22.037 8.307 -37.873 1.00 66.50 218 GLU A CA 1
ATOM 1797 C C . GLU A 1 218 ? 20.946 7.238 -37.773 1.00 66.50 218 GLU A C 1
ATOM 1799 O O . GLU A 1 218 ? 19.924 7.411 -37.109 1.00 66.50 218 GLU A O 1
ATOM 1804 N N . LYS A 1 219 ? 21.184 6.072 -38.397 1.00 68.44 219 LYS A N 1
ATOM 1805 C CA . LYS A 1 219 ? 20.282 4.923 -38.259 1.00 68.44 219 LYS A CA 1
ATOM 1806 C C . LYS A 1 219 ? 20.323 4.394 -36.824 1.00 68.44 219 LYS A C 1
ATOM 1808 O O . LYS A 1 219 ? 21.370 4.036 -36.282 1.00 68.44 219 LYS A O 1
ATOM 1813 N N . ILE A 1 220 ? 19.143 4.315 -36.219 1.00 76.00 220 ILE A N 1
ATOM 1814 C CA . ILE A 1 220 ? 18.974 3.953 -34.819 1.00 76.00 220 ILE A CA 1
ATOM 1815 C C . ILE A 1 220 ? 18.630 2.465 -34.699 1.00 76.00 220 ILE A C 1
ATOM 1817 O O . ILE A 1 220 ? 17.616 1.991 -35.206 1.00 76.00 220 ILE A O 1
ATOM 1821 N N . PHE A 1 221 ? 19.500 1.736 -34.010 1.00 83.00 221 PHE A N 1
ATOM 1822 C CA . PHE A 1 221 ? 19.391 0.319 -33.670 1.00 83.00 221 PHE A CA 1
ATOM 1823 C C . PHE A 1 221 ? 19.148 0.107 -32.172 1.00 83.00 221 PHE A C 1
ATOM 1825 O O . PHE A 1 221 ? 19.501 0.972 -31.367 1.00 83.00 221 PHE A O 1
ATOM 1832 N N . ARG A 1 222 ? 18.650 -1.073 -31.785 1.00 84.06 222 ARG A N 1
ATOM 1833 C CA . ARG A 1 222 ? 18.295 -1.440 -30.401 1.00 84.06 222 ARG A CA 1
ATOM 1834 C C . ARG A 1 222 ? 17.207 -0.550 -29.803 1.00 84.06 222 ARG A C 1
ATOM 1836 O O . ARG A 1 222 ? 17.192 -0.301 -28.602 1.00 84.06 222 ARG A O 1
ATOM 1843 N N . GLN A 1 223 ? 16.300 -0.050 -30.642 1.00 87.81 223 GLN A N 1
ATOM 1844 C CA . GLN A 1 223 ? 15.100 0.631 -30.169 1.00 87.81 223 GLN A CA 1
ATOM 1845 C C . GLN A 1 223 ? 14.046 -0.373 -29.704 1.00 87.81 223 GLN A C 1
ATOM 1847 O O . GLN A 1 223 ? 13.862 -1.427 -30.319 1.00 87.81 223 GLN A O 1
ATOM 1852 N N . ILE A 1 224 ? 13.299 0.028 -28.679 1.00 90.94 224 ILE A N 1
ATOM 1853 C CA . ILE A 1 224 ? 12.069 -0.620 -28.223 1.00 90.94 224 ILE A CA 1
ATOM 1854 C C . ILE A 1 224 ? 10.923 -0.032 -29.055 1.00 90.94 224 ILE A C 1
ATOM 1856 O O . ILE A 1 224 ? 10.437 1.062 -28.775 1.00 90.94 224 ILE A O 1
ATOM 1860 N N . LYS A 1 225 ? 10.500 -0.714 -30.124 1.00 91.00 225 LYS A N 1
ATOM 1861 C CA . LYS A 1 225 ? 9.502 -0.151 -31.058 1.00 91.00 225 LYS A CA 1
ATOM 1862 C C . LYS A 1 225 ? 8.109 -0.021 -30.442 1.00 91.00 225 LYS A C 1
ATOM 1864 O O . LYS A 1 225 ? 7.332 0.813 -30.891 1.00 91.00 225 LYS A O 1
ATOM 1869 N N . ASN A 1 226 ? 7.794 -0.831 -29.434 1.00 92.25 226 ASN A N 1
ATOM 1870 C CA . ASN A 1 226 ? 6.514 -0.812 -28.730 1.00 92.25 226 ASN A CA 1
ATOM 1871 C C . ASN A 1 226 ? 6.633 -0.317 -27.282 1.00 92.25 226 ASN A C 1
ATOM 1873 O O . ASN A 1 226 ? 5.921 -0.788 -26.404 1.00 92.25 226 ASN A O 1
ATOM 1877 N N . GLN A 1 227 ? 7.523 0.648 -27.030 1.00 93.75 227 GLN A N 1
ATOM 1878 C CA . GLN A 1 227 ? 7.759 1.188 -25.687 1.00 93.75 227 GLN A CA 1
ATOM 1879 C C . GLN A 1 227 ? 6.467 1.643 -24.997 1.00 93.75 227 GLN A C 1
ATOM 1881 O O . GLN A 1 227 ? 6.272 1.346 -23.826 1.00 93.75 227 GLN A O 1
ATOM 1886 N N . LYS A 1 228 ? 5.549 2.287 -25.730 1.00 94.62 228 LYS A N 1
ATOM 1887 C CA . LYS A 1 228 ? 4.259 2.736 -25.184 1.00 94.62 228 LYS A CA 1
ATOM 1888 C C . LYS A 1 228 ? 3.372 1.598 -24.680 1.00 94.62 228 LYS A C 1
ATOM 1890 O O . LYS A 1 228 ? 2.624 1.813 -23.736 1.00 94.62 228 LYS A O 1
ATOM 1895 N N . ASP A 1 229 ? 3.477 0.405 -25.258 1.00 94.50 229 ASP A N 1
ATOM 1896 C CA . ASP A 1 229 ? 2.744 -0.767 -24.769 1.00 94.50 229 ASP A CA 1
ATOM 1897 C C . ASP A 1 229 ? 3.351 -1.279 -23.455 1.00 94.50 229 ASP A C 1
ATOM 1899 O O . ASP A 1 229 ? 2.618 -1.713 -22.574 1.00 94.50 229 ASP A O 1
ATOM 1903 N N . LEU A 1 230 ? 4.676 -1.169 -23.288 1.00 94.25 230 LEU A N 1
ATOM 1904 C CA . LEU A 1 230 ? 5.357 -1.506 -22.033 1.00 94.25 230 LEU A CA 1
ATOM 1905 C C . LEU A 1 230 ? 5.112 -0.457 -20.941 1.00 94.25 230 LEU A C 1
ATOM 1907 O O . LEU A 1 230 ? 4.949 -0.815 -19.783 1.00 94.25 230 LEU A O 1
ATOM 1911 N N . GLU A 1 231 ? 5.060 0.832 -21.294 1.00 93.56 231 GLU A N 1
ATOM 1912 C CA . GLU A 1 231 ? 4.720 1.913 -20.357 1.00 93.56 231 GLU A CA 1
ATOM 1913 C C . GLU A 1 231 ? 3.315 1.713 -19.762 1.00 93.56 231 GLU A C 1
ATOM 1915 O O . GLU A 1 231 ? 3.139 1.904 -18.564 1.00 93.56 231 GLU A O 1
ATOM 1920 N N . LYS A 1 232 ? 2.339 1.245 -20.556 1.00 90.75 232 LYS A N 1
ATOM 1921 C CA . LYS A 1 232 ? 0.976 0.935 -20.079 1.00 90.75 232 LYS A CA 1
ATOM 1922 C C . LYS A 1 232 ? 0.918 -0.189 -19.044 1.00 90.75 232 LYS A C 1
ATOM 1924 O O . LYS A 1 232 ? 0.011 -0.205 -18.226 1.00 90.75 232 LYS A O 1
ATOM 1929 N N . VAL A 1 233 ? 1.883 -1.113 -19.033 1.00 91.94 233 VAL A N 1
ATOM 1930 C CA . VAL A 1 233 ? 1.937 -2.186 -18.020 1.00 91.94 233 VAL A CA 1
ATOM 1931 C C . VAL A 1 233 ? 2.063 -1.615 -16.602 1.00 91.94 233 VAL A C 1
ATOM 1933 O O . VAL A 1 233 ? 1.623 -2.246 -15.646 1.00 91.94 233 VAL A O 1
ATOM 1936 N N . PHE A 1 234 ? 2.621 -0.410 -16.446 1.00 89.38 234 PHE A N 1
ATOM 1937 C CA . PHE A 1 234 ? 2.749 0.245 -15.143 1.00 89.38 234 PHE A CA 1
ATOM 1938 C C . PHE A 1 234 ? 1.408 0.712 -14.557 1.00 89.38 234 PHE A C 1
ATOM 1940 O O . PHE A 1 234 ? 1.344 0.924 -13.348 1.00 89.38 234 PHE A O 1
ATOM 1947 N N . ASP A 1 235 ? 0.339 0.808 -15.358 1.00 80.75 235 ASP A N 1
ATOM 1948 C CA . ASP A 1 235 ? -1.009 1.126 -14.862 1.00 80.75 235 ASP A CA 1
ATOM 1949 C C . ASP A 1 235 ? -1.533 0.034 -13.908 1.00 80.75 235 ASP A C 1
ATOM 1951 O O . ASP A 1 235 ? -2.288 0.324 -12.979 1.00 80.75 235 ASP A O 1
ATOM 1955 N N . ASP A 1 236 ? -1.057 -1.207 -14.070 1.00 80.56 236 ASP A N 1
ATOM 1956 C CA . ASP A 1 236 ? -1.381 -2.341 -13.198 1.00 80.56 236 ASP A CA 1
ATOM 1957 C C . ASP A 1 236 ? -0.582 -2.348 -11.880 1.00 80.56 236 ASP A C 1
ATOM 1959 O O . ASP A 1 236 ? -0.861 -3.156 -10.991 1.00 80.56 236 ASP A O 1
ATOM 1963 N N . PHE A 1 237 ? 0.416 -1.466 -11.735 1.00 81.44 237 PHE A N 1
ATOM 1964 C CA . PHE A 1 237 ? 1.299 -1.398 -10.570 1.00 81.44 237 PHE A CA 1
ATOM 1965 C C . PHE A 1 237 ? 1.307 0.008 -9.946 1.00 81.44 237 PHE A C 1
ATOM 1967 O O . PHE A 1 237 ? 2.238 0.795 -10.158 1.00 81.44 237 PHE A O 1
ATOM 1974 N N . PRO A 1 238 ? 0.295 0.352 -9.128 1.00 79.06 238 PRO A N 1
ATOM 1975 C CA . PRO A 1 238 ? 0.145 1.699 -8.574 1.00 79.06 238 PRO A CA 1
ATOM 1976 C C . PRO A 1 238 ? 1.288 2.115 -7.633 1.00 79.06 238 PRO A C 1
ATOM 1978 O O . PRO A 1 238 ? 1.496 3.310 -7.394 1.00 79.06 238 PRO A O 1
ATOM 1981 N N . ASP A 1 239 ? 2.034 1.148 -7.105 1.00 82.19 239 ASP A N 1
ATOM 1982 C CA . ASP A 1 239 ? 3.175 1.326 -6.214 1.00 82.19 239 ASP A CA 1
ATOM 1983 C C . ASP A 1 239 ? 4.523 1.466 -6.944 1.00 82.19 239 ASP A C 1
ATOM 1985 O O . ASP A 1 239 ? 5.537 1.727 -6.296 1.00 82.19 239 ASP A O 1
ATOM 1989 N N . LEU A 1 240 ? 4.547 1.369 -8.278 1.00 90.56 240 LEU A N 1
ATOM 1990 C CA . LEU A 1 240 ? 5.713 1.697 -9.097 1.00 90.56 240 LEU A CA 1
ATOM 1991 C C . LEU A 1 240 ? 5.646 3.152 -9.594 1.00 90.56 240 LEU A C 1
ATOM 1993 O O . LEU A 1 240 ? 4.580 3.725 -9.838 1.00 90.56 240 LEU A O 1
ATOM 1997 N N . GLU A 1 241 ? 6.813 3.770 -9.743 1.00 93.12 241 GLU A N 1
ATOM 1998 C CA . GLU A 1 241 ? 6.995 5.083 -10.360 1.00 93.12 241 GLU A CA 1
ATOM 1999 C C . GLU A 1 241 ? 7.961 4.955 -11.537 1.00 93.12 241 GLU A C 1
ATOM 2001 O O . GLU A 1 241 ? 9.166 4.796 -11.343 1.00 93.12 241 GLU A O 1
ATOM 2006 N N . LEU A 1 242 ? 7.430 5.011 -12.762 1.00 95.88 242 LEU A N 1
ATOM 2007 C CA . LEU A 1 242 ? 8.231 4.929 -13.979 1.00 95.88 242 LEU A CA 1
ATOM 2008 C C . LEU A 1 242 ? 8.842 6.287 -14.343 1.00 95.88 242 LEU A C 1
ATOM 2010 O O . LEU A 1 242 ? 8.137 7.281 -14.510 1.00 95.88 242 LEU A O 1
ATOM 2014 N N . LYS A 1 243 ? 10.152 6.291 -14.591 1.00 96.31 243 LYS A N 1
ATOM 2015 C CA . LYS A 1 243 ? 10.895 7.392 -15.198 1.00 96.31 243 LYS A CA 1
ATOM 2016 C C . LYS A 1 243 ? 11.604 6.919 -16.465 1.00 96.31 243 LYS A C 1
ATOM 2018 O O . LYS A 1 243 ? 12.550 6.136 -16.409 1.00 96.31 243 LYS A O 1
ATOM 2023 N N . VAL A 1 244 ? 11.174 7.423 -17.618 1.00 95.25 244 VAL A N 1
ATOM 2024 C CA . VAL A 1 244 ? 11.848 7.168 -18.899 1.00 95.25 244 VAL A CA 1
ATOM 2025 C C . VAL A 1 244 ? 12.963 8.191 -19.091 1.00 95.25 244 VAL A C 1
ATOM 2027 O O . VAL A 1 244 ? 12.739 9.391 -18.930 1.00 95.25 244 VAL A O 1
ATOM 2030 N N . VAL A 1 245 ? 14.169 7.727 -19.417 1.00 93.62 245 VAL A N 1
ATOM 2031 C CA . VAL A 1 245 ? 15.351 8.586 -19.550 1.00 93.62 245 VAL A CA 1
ATOM 2032 C C . VAL A 1 245 ? 16.162 8.264 -20.790 1.00 93.62 245 VAL A C 1
ATOM 2034 O O . VAL A 1 245 ? 16.276 7.115 -21.205 1.00 93.62 245 VAL A O 1
ATOM 2037 N N . GLU A 1 246 ? 16.771 9.300 -21.350 1.00 91.62 246 GLU A N 1
ATOM 2038 C CA . GLU A 1 246 ? 17.745 9.210 -22.428 1.00 91.62 246 GLU A CA 1
ATOM 2039 C C . GLU A 1 246 ? 19.070 9.763 -21.900 1.00 91.62 246 GLU A C 1
ATOM 2041 O O . GLU A 1 246 ? 19.188 10.958 -21.627 1.00 91.62 246 GLU A O 1
ATOM 2046 N N . TYR A 1 247 ? 20.060 8.891 -21.708 1.00 90.62 247 TYR A N 1
ATOM 2047 C CA . TYR A 1 247 ? 21.392 9.303 -21.262 1.00 90.62 247 TYR A CA 1
ATOM 2048 C C . TYR A 1 247 ? 22.199 9.824 -22.447 1.00 90.62 247 TYR A C 1
ATOM 2050 O O . TYR A 1 247 ? 22.988 9.113 -23.065 1.00 90.62 247 TYR A O 1
ATOM 2058 N N . ASP A 1 248 ? 21.954 11.091 -22.761 1.00 86.06 248 ASP A N 1
ATOM 2059 C CA . ASP A 1 248 ? 22.700 11.887 -23.725 1.00 86.06 248 ASP A CA 1
ATOM 2060 C C . ASP A 1 248 ? 23.348 13.056 -22.978 1.00 86.06 248 ASP A C 1
ATOM 2062 O O . ASP A 1 248 ? 22.657 13.843 -22.332 1.00 86.06 248 ASP A O 1
ATOM 2066 N N . TRP A 1 249 ? 24.672 13.186 -23.075 1.00 83.44 249 TRP A N 1
ATOM 2067 C CA . TRP A 1 249 ? 25.436 14.247 -22.416 1.00 83.44 249 TRP A CA 1
ATOM 2068 C C . TRP A 1 249 ? 25.013 15.659 -22.847 1.00 83.44 249 TRP A C 1
ATOM 2070 O O . TRP A 1 249 ? 25.239 16.609 -22.100 1.00 83.44 249 TRP A O 1
ATOM 2080 N N . ARG A 1 250 ? 24.387 15.805 -24.024 1.00 86.94 250 ARG A N 1
ATOM 2081 C CA . ARG A 1 250 ? 23.842 17.078 -24.523 1.00 86.94 250 ARG A CA 1
ATOM 2082 C C . ARG A 1 250 ? 22.533 17.467 -23.837 1.00 86.94 250 ARG A C 1
ATOM 2084 O O . ARG A 1 250 ? 22.190 18.643 -23.816 1.00 86.94 250 ARG A O 1
ATOM 2091 N N . LYS A 1 251 ? 21.795 16.483 -23.312 1.00 86.75 251 LYS A N 1
ATOM 2092 C CA . LYS A 1 251 ? 20.464 16.652 -22.701 1.00 86.75 251 LYS A CA 1
ATOM 2093 C C . LYS A 1 251 ? 20.489 16.510 -21.181 1.00 86.75 251 LYS A C 1
ATOM 2095 O O . LYS A 1 251 ? 19.644 17.078 -20.500 1.00 86.75 251 LYS A O 1
ATOM 2100 N N . MET A 1 252 ? 21.425 15.722 -20.658 1.00 89.62 252 MET A N 1
ATOM 2101 C CA . MET A 1 252 ? 21.542 15.388 -19.245 1.00 89.62 252 MET A CA 1
ATOM 2102 C C . MET A 1 252 ? 23.017 15.245 -18.876 1.00 89.62 252 MET A C 1
ATOM 2104 O O . MET A 1 252 ? 23.725 14.386 -19.410 1.00 89.62 252 MET A O 1
ATOM 2108 N N . SER A 1 253 ? 23.480 16.057 -17.927 1.00 93.19 253 SER A N 1
ATOM 2109 C CA . SER A 1 253 ? 24.852 15.975 -17.431 1.00 93.19 253 SER A CA 1
ATOM 2110 C C . SER A 1 253 ? 25.125 14.609 -16.801 1.00 93.19 253 SER A C 1
ATOM 2112 O O . SER A 1 253 ? 24.233 13.961 -16.250 1.00 93.19 253 SER A O 1
ATOM 2114 N N . PHE A 1 254 ? 26.383 14.173 -16.805 1.00 91.56 254 PHE A N 1
ATOM 2115 C CA . PHE A 1 254 ? 26.749 12.889 -16.202 1.00 91.56 254 PHE A CA 1
ATOM 2116 C C . PHE A 1 254 ? 26.351 12.798 -14.715 1.00 91.56 254 PHE A C 1
ATOM 2118 O O . PHE A 1 254 ? 25.869 11.763 -14.260 1.00 91.56 254 PHE A O 1
ATOM 2125 N N . LYS A 1 255 ? 26.454 13.904 -13.963 1.00 92.94 255 LYS A N 1
ATOM 2126 C CA . LYS A 1 255 ? 26.003 13.976 -12.563 1.00 92.94 255 LYS A CA 1
ATOM 2127 C C . LYS A 1 255 ? 24.502 13.703 -12.425 1.00 92.94 255 LYS A C 1
ATOM 2129 O O . LYS A 1 255 ? 24.092 13.007 -11.498 1.00 92.94 255 LYS A O 1
ATOM 2134 N N . GLU A 1 256 ? 23.680 14.230 -13.328 1.00 92.88 256 GLU A N 1
ATOM 2135 C CA . GLU A 1 256 ? 22.237 13.970 -13.336 1.00 92.88 256 GLU A CA 1
ATOM 2136 C C . GLU A 1 256 ? 21.929 12.521 -13.715 1.00 92.88 256 GLU A C 1
ATOM 2138 O O . GLU A 1 256 ? 21.095 11.896 -13.060 1.00 92.88 256 GLU A O 1
ATOM 2143 N N . GLN A 1 257 ? 22.648 11.952 -14.690 1.00 93.12 257 GLN A N 1
ATOM 2144 C CA . GLN A 1 257 ? 22.514 10.536 -15.054 1.00 93.12 257 GLN A CA 1
ATOM 2145 C C . GLN A 1 257 ? 22.823 9.628 -13.853 1.00 93.12 257 GLN A C 1
ATOM 2147 O O . GLN A 1 257 ? 22.044 8.724 -13.541 1.00 93.12 257 GLN A O 1
ATOM 2152 N N . LEU A 1 258 ? 23.908 9.909 -13.121 1.00 93.06 258 LEU A N 1
ATOM 2153 C CA . LEU A 1 258 ? 24.260 9.204 -11.884 1.00 93.06 258 LEU A CA 1
ATOM 2154 C C . LEU A 1 258 ? 23.202 9.381 -10.795 1.00 93.06 258 LEU A C 1
ATOM 2156 O O . LEU A 1 258 ? 22.839 8.410 -10.138 1.00 93.06 258 LEU A O 1
ATOM 2160 N N . SER A 1 259 ? 22.681 10.597 -10.620 1.00 93.44 259 SER A N 1
ATOM 2161 C CA . SER A 1 259 ? 21.617 10.873 -9.652 1.00 93.44 259 SER A CA 1
ATOM 2162 C C . SER A 1 259 ? 20.359 10.056 -9.952 1.00 93.44 259 SER A C 1
ATOM 2164 O O . SER A 1 259 ? 19.798 9.440 -9.049 1.00 93.44 259 SER A O 1
ATOM 2166 N N . VAL A 1 260 ? 19.942 9.978 -11.219 1.00 94.62 260 VAL A N 1
ATOM 2167 C CA . VAL A 1 260 ? 18.826 9.117 -11.643 1.00 94.62 260 VAL A CA 1
ATOM 2168 C C . VAL A 1 260 ? 19.146 7.649 -11.372 1.00 94.62 260 VAL A C 1
ATOM 2170 O O . VAL A 1 260 ? 18.344 6.953 -10.754 1.00 94.62 260 VAL A O 1
ATOM 2173 N N . THR A 1 261 ? 20.324 7.190 -11.791 1.00 94.94 261 THR A N 1
ATOM 2174 C CA . THR A 1 261 ? 20.744 5.791 -11.646 1.00 94.94 261 THR A CA 1
ATOM 2175 C C . THR A 1 261 ? 20.743 5.359 -10.179 1.00 94.94 261 THR A C 1
ATOM 2177 O O . THR A 1 261 ? 20.118 4.367 -9.820 1.00 94.94 261 THR A O 1
ATOM 2180 N N . HIS A 1 262 ? 21.370 6.144 -9.302 1.00 93.88 262 HIS A N 1
ATOM 2181 C CA . HIS A 1 262 ? 21.430 5.865 -7.868 1.00 93.88 262 HIS A CA 1
ATOM 2182 C C . HIS A 1 262 ? 20.046 5.856 -7.205 1.00 93.88 262 HIS A C 1
ATOM 2184 O O . HIS A 1 262 ? 19.819 5.185 -6.199 1.00 93.88 262 HIS A O 1
ATOM 2190 N N . ASN A 1 263 ? 19.100 6.589 -7.791 1.00 94.88 263 ASN A N 1
ATOM 2191 C CA . ASN A 1 263 ? 17.717 6.662 -7.351 1.00 94.88 263 ASN A CA 1
ATOM 2192 C C . ASN A 1 263 ? 16.777 5.726 -8.128 1.00 94.88 263 ASN A C 1
ATOM 2194 O O . ASN A 1 263 ? 15.583 6.002 -8.207 1.00 94.88 263 ASN A O 1
ATOM 2198 N N . SER A 1 264 ? 17.297 4.623 -8.669 1.00 97.62 264 SER A N 1
ATOM 2199 C CA . SER A 1 264 ? 16.517 3.586 -9.352 1.00 97.62 264 SER A CA 1
ATOM 2200 C C . SER A 1 264 ? 16.524 2.297 -8.536 1.00 97.62 264 SER A C 1
ATOM 2202 O O . SER A 1 264 ? 17.583 1.741 -8.264 1.00 97.62 264 SER A O 1
ATOM 2204 N N . ASP A 1 265 ? 15.348 1.815 -8.148 1.00 98.00 265 ASP A N 1
ATOM 2205 C CA . ASP A 1 265 ? 15.184 0.531 -7.460 1.00 98.00 265 ASP A CA 1
ATOM 2206 C C . ASP A 1 265 ? 15.076 -0.621 -8.478 1.00 98.00 265 ASP A C 1
ATOM 2208 O O . ASP A 1 265 ? 15.538 -1.731 -8.227 1.00 98.00 265 ASP A O 1
ATOM 2212 N N . ILE A 1 266 ? 14.543 -0.338 -9.668 1.00 98.56 266 ILE A N 1
ATOM 2213 C CA . ILE A 1 266 ? 14.609 -1.210 -10.845 1.00 98.56 266 ILE A CA 1
ATOM 2214 C C . ILE A 1 266 ? 15.144 -0.374 -12.009 1.00 98.56 266 ILE A C 1
ATOM 2216 O O . ILE A 1 266 ? 14.653 0.726 -12.264 1.00 98.56 266 ILE A O 1
ATOM 2220 N N . PHE A 1 267 ? 16.150 -0.875 -12.721 1.00 98.56 267 PHE A N 1
ATOM 2221 C CA . PHE A 1 267 ? 16.713 -0.206 -13.893 1.00 98.56 267 PHE A CA 1
ATOM 2222 C C . PHE A 1 267 ? 16.597 -1.113 -15.109 1.00 98.56 267 PHE A C 1
ATOM 2224 O O . PHE A 1 267 ? 17.185 -2.190 -15.145 1.00 98.56 267 PHE A O 1
ATOM 2231 N N . ILE A 1 268 ? 15.849 -0.656 -16.106 1.00 98.00 268 ILE A N 1
ATOM 2232 C CA . ILE A 1 268 ? 15.481 -1.403 -17.303 1.00 98.00 268 ILE A CA 1
ATOM 2233 C C . ILE A 1 268 ? 16.176 -0.777 -18.506 1.00 98.00 268 ILE A C 1
ATOM 2235 O O . ILE A 1 268 ? 16.125 0.438 -18.693 1.00 98.00 268 ILE A O 1
ATOM 2239 N N . GLY A 1 269 ? 16.785 -1.587 -19.366 1.00 94.94 269 GLY A N 1
ATOM 2240 C CA . GLY A 1 269 ? 17.326 -1.084 -20.623 1.00 94.94 269 GLY A CA 1
ATOM 2241 C C . GLY A 1 269 ? 17.681 -2.173 -21.623 1.00 94.94 269 GLY A C 1
ATOM 2242 O O . GLY A 1 269 ? 17.809 -3.350 -21.291 1.00 94.94 269 GLY A O 1
ATOM 2243 N N . MET A 1 270 ? 17.834 -1.762 -22.879 1.00 91.50 270 MET A N 1
ATOM 2244 C CA . MET A 1 270 ? 18.370 -2.612 -23.943 1.00 91.50 270 MET A CA 1
ATOM 2245 C C . MET A 1 270 ? 19.885 -2.770 -23.806 1.00 91.50 270 MET A C 1
ATOM 2247 O O . MET A 1 270 ? 20.562 -1.831 -23.384 1.00 91.50 270 MET A O 1
ATOM 2251 N N . HIS A 1 271 ? 20.421 -3.913 -24.246 1.00 89.69 271 HIS A N 1
ATOM 2252 C CA . HIS A 1 271 ? 21.863 -4.166 -24.264 1.00 89.69 271 HIS A CA 1
ATOM 2253 C C . HIS A 1 271 ? 22.647 -3.026 -24.928 1.00 89.69 271 HIS A C 1
ATOM 2255 O O . HIS A 1 271 ? 22.337 -2.574 -26.039 1.00 89.69 271 HIS A O 1
ATOM 2261 N N . GLY A 1 272 ? 23.703 -2.568 -24.259 1.00 88.06 272 GLY A N 1
ATOM 2262 C CA . GLY A 1 272 ? 24.606 -1.542 -24.764 1.00 88.06 272 GLY A CA 1
ATOM 2263 C C . GLY A 1 272 ? 25.216 -0.693 -23.656 1.00 88.06 272 GLY A C 1
ATOM 2264 O O . GLY A 1 272 ? 24.825 -0.788 -22.497 1.00 88.06 272 GLY A O 1
ATOM 2265 N N . ALA A 1 273 ? 26.161 0.175 -24.034 1.00 88.38 273 ALA A N 1
ATOM 2266 C CA . ALA A 1 273 ? 27.029 0.905 -23.105 1.00 88.38 273 ALA A CA 1
ATOM 2267 C C . ALA A 1 273 ? 26.301 1.643 -21.969 1.00 88.38 273 ALA A C 1
ATOM 2269 O O . ALA A 1 273 ? 26.854 1.756 -20.882 1.00 88.38 273 ALA A O 1
ATOM 2270 N N . GLY A 1 274 ? 25.062 2.097 -22.171 1.00 89.88 274 GLY A N 1
ATOM 2271 C CA . GLY A 1 274 ? 24.262 2.711 -21.110 1.00 89.88 274 GLY A CA 1
ATOM 2272 C C . GLY A 1 274 ? 23.987 1.801 -19.903 1.00 89.88 274 GLY A C 1
ATOM 2273 O O . GLY A 1 274 ? 23.849 2.308 -18.795 1.00 89.88 274 GLY A O 1
ATOM 2274 N N . LEU A 1 275 ? 24.000 0.471 -20.060 1.00 94.19 275 LEU A N 1
ATOM 2275 C CA . LEU A 1 275 ? 23.865 -0.471 -18.939 1.00 94.19 275 LEU A CA 1
ATOM 2276 C C . LEU A 1 275 ? 25.103 -0.510 -18.026 1.00 94.19 275 LEU A C 1
ATOM 2278 O O . LEU A 1 275 ? 25.033 -1.051 -16.925 1.00 94.19 275 LEU A O 1
ATOM 2282 N N . THR A 1 276 ? 26.215 0.139 -18.398 1.00 94.31 276 THR A N 1
ATOM 2283 C CA . THR A 1 276 ? 27.343 0.359 -17.465 1.00 94.31 276 THR A CA 1
ATOM 2284 C C . THR A 1 276 ? 26.931 1.129 -16.208 1.00 94.31 276 THR A C 1
ATOM 2286 O O . THR A 1 276 ? 27.565 0.994 -15.162 1.00 94.31 276 THR A O 1
ATOM 2289 N N . HIS A 1 277 ? 25.811 1.856 -16.263 1.00 95.69 277 HIS A N 1
ATOM 2290 C CA . HIS A 1 277 ? 25.203 2.505 -15.108 1.00 95.69 277 HIS A CA 1
ATOM 2291 C C . HIS A 1 277 ? 24.789 1.530 -13.994 1.00 95.69 277 HIS A C 1
ATOM 2293 O O . HIS A 1 277 ? 24.634 1.963 -12.853 1.00 95.69 277 HIS A O 1
ATOM 2299 N N . PHE A 1 278 ? 24.711 0.218 -14.251 1.00 96.12 278 PHE A N 1
ATOM 2300 C CA . PHE A 1 278 ? 24.489 -0.781 -13.200 1.00 96.12 278 PHE A CA 1
ATOM 2301 C C . PHE A 1 278 ? 25.474 -0.654 -12.029 1.00 96.12 278 PHE A C 1
ATOM 2303 O O . PHE A 1 278 ? 25.087 -0.908 -10.891 1.00 96.12 278 PHE A O 1
ATOM 2310 N N . LEU A 1 279 ? 26.694 -0.157 -12.268 1.00 94.38 279 LEU A N 1
ATOM 2311 C CA . LEU A 1 279 ? 27.688 0.141 -11.229 1.00 94.38 279 LEU A CA 1
ATOM 2312 C C . LEU A 1 279 ? 27.176 1.075 -10.120 1.00 94.38 279 LEU A C 1
ATOM 2314 O O . LEU A 1 279 ? 27.593 0.957 -8.968 1.00 94.38 279 LEU A O 1
ATOM 2318 N N . PHE A 1 280 ? 26.268 1.995 -10.444 1.00 95.69 280 PHE A N 1
ATOM 2319 C CA . PHE A 1 280 ? 25.824 3.053 -9.532 1.00 95.69 280 PHE A CA 1
ATOM 2320 C C . PHE A 1 280 ? 24.445 2.797 -8.919 1.00 95.69 280 PHE A C 1
ATOM 2322 O O . PHE A 1 280 ? 23.959 3.622 -8.142 1.00 95.69 280 PHE A O 1
ATOM 2329 N N . LEU A 1 281 ? 23.829 1.654 -9.234 1.00 97.69 281 LEU A N 1
ATOM 2330 C CA . LEU A 1 281 ? 22.559 1.245 -8.645 1.00 97.69 281 LEU A CA 1
ATOM 2331 C C . LEU A 1 281 ? 22.685 1.034 -7.130 1.00 97.69 281 LEU A C 1
ATOM 2333 O O . LEU A 1 281 ? 23.772 0.702 -6.641 1.00 97.69 281 LEU A O 1
ATOM 2337 N N . PRO A 1 282 ? 21.603 1.215 -6.357 1.00 96.56 282 PRO A N 1
ATOM 2338 C CA . PRO A 1 282 ? 21.609 0.887 -4.942 1.00 96.56 282 PRO A CA 1
ATOM 2339 C C . PRO A 1 282 ? 21.708 -0.637 -4.721 1.00 96.56 282 PRO A C 1
ATOM 2341 O O . PRO A 1 282 ? 21.330 -1.412 -5.596 1.00 96.56 282 PRO A O 1
ATOM 2344 N N . PRO A 1 283 ? 22.191 -1.104 -3.552 1.00 95.69 283 PRO A N 1
ATOM 2345 C CA . PRO A 1 283 ? 22.450 -2.530 -3.307 1.00 95.69 283 PRO A CA 1
ATOM 2346 C C . PRO A 1 283 ? 21.238 -3.460 -3.455 1.00 95.69 283 PRO A C 1
ATOM 2348 O O . PRO A 1 283 ? 21.405 -4.637 -3.737 1.00 95.69 283 PRO A O 1
ATOM 2351 N N . TRP A 1 284 ? 20.024 -2.944 -3.256 1.00 96.94 284 TRP A N 1
ATOM 2352 C CA . TRP A 1 284 ? 18.782 -3.714 -3.372 1.00 96.94 284 TRP A CA 1
ATOM 2353 C C . TRP A 1 284 ? 18.211 -3.752 -4.793 1.00 96.94 284 TRP A C 1
ATOM 2355 O O . TRP A 1 284 ? 17.159 -4.353 -5.000 1.00 96.94 284 TRP A O 1
ATOM 2365 N N . ALA A 1 285 ? 18.843 -3.064 -5.746 1.00 98.12 285 ALA A N 1
ATOM 2366 C CA . ALA A 1 285 ? 18.256 -2.855 -7.056 1.00 98.12 285 ALA A CA 1
ATOM 2367 C C . ALA A 1 285 ? 18.182 -4.128 -7.900 1.00 98.12 285 ALA A C 1
ATOM 2369 O O . ALA A 1 285 ? 18.960 -5.073 -7.727 1.00 98.12 285 ALA A O 1
ATOM 2370 N N . VAL A 1 286 ? 17.284 -4.082 -8.883 1.00 98.50 286 VAL A N 1
ATOM 2371 C CA . VAL A 1 286 ? 17.213 -5.053 -9.973 1.00 98.50 286 VAL A CA 1
ATOM 2372 C C . VAL A 1 286 ? 17.673 -4.401 -11.275 1.00 98.50 286 VAL A C 1
ATOM 2374 O O . VAL A 1 286 ? 17.101 -3.414 -11.736 1.00 98.50 286 VAL A O 1
ATOM 2377 N N . ALA A 1 287 ? 18.711 -4.973 -11.872 1.00 97.75 287 ALA A N 1
ATOM 2378 C CA . ALA A 1 287 ? 19.210 -4.671 -13.201 1.00 97.75 287 ALA A CA 1
ATOM 2379 C C . ALA A 1 287 ? 18.480 -5.554 -14.227 1.00 97.75 287 ALA A C 1
ATOM 2381 O O . ALA A 1 287 ? 18.703 -6.764 -14.282 1.00 97.75 287 ALA A O 1
ATOM 2382 N N . PHE A 1 288 ? 17.597 -4.956 -15.024 1.00 96.75 288 PHE A N 1
ATOM 2383 C CA . PHE A 1 288 ? 16.815 -5.646 -16.045 1.00 96.75 288 PHE A CA 1
ATOM 2384 C C . PHE A 1 288 ? 17.337 -5.312 -17.446 1.00 96.75 288 PHE A C 1
ATOM 2386 O O . PHE A 1 288 ? 17.060 -4.255 -18.018 1.00 96.75 288 PHE A O 1
ATOM 2393 N N . GLU A 1 289 ? 18.072 -6.255 -18.027 1.00 94.12 289 GLU A N 1
ATOM 2394 C CA . GLU A 1 289 ? 18.482 -6.195 -19.425 1.00 94.12 289 GLU A CA 1
ATOM 2395 C C . GLU A 1 289 ? 17.409 -6.821 -20.330 1.00 94.12 289 GLU A C 1
ATOM 2397 O O . GLU A 1 289 ? 17.257 -8.043 -20.384 1.00 94.12 289 GLU A O 1
ATOM 2402 N N . LEU A 1 290 ? 16.676 -5.986 -21.071 1.00 91.38 290 LEU A N 1
ATOM 2403 C CA . LEU A 1 290 ? 15.542 -6.401 -21.910 1.00 91.38 290 LEU A CA 1
ATOM 2404 C C . LEU A 1 290 ? 15.909 -7.422 -22.985 1.00 91.38 290 LEU A C 1
ATOM 2406 O O . LEU A 1 290 ? 15.093 -8.252 -23.346 1.00 91.38 290 LEU A O 1
ATOM 2410 N N . TYR A 1 291 ? 17.107 -7.356 -23.548 1.00 88.56 291 TYR A N 1
ATOM 2411 C CA . TYR A 1 291 ? 17.591 -8.398 -24.443 1.00 88.56 291 TYR A CA 1
ATOM 2412 C C . TYR A 1 291 ? 19.101 -8.308 -24.530 1.00 88.56 291 TYR A C 1
ATOM 2414 O O . TYR A 1 291 ? 19.616 -7.312 -25.035 1.00 88.56 291 TYR A O 1
ATOM 2422 N N . ASN A 1 292 ? 19.789 -9.349 -24.069 1.00 83.12 292 ASN A N 1
ATOM 2423 C CA . ASN A 1 292 ? 21.249 -9.421 -24.015 1.00 83.12 292 ASN A CA 1
ATOM 2424 C C . ASN A 1 292 ? 21.920 -9.662 -25.379 1.00 83.12 292 ASN A C 1
ATOM 2426 O O . ASN A 1 292 ? 23.143 -9.649 -25.466 1.00 83.12 292 ASN A O 1
ATOM 2430 N N . CYS A 1 293 ? 21.150 -9.851 -26.459 1.00 74.62 293 CYS A N 1
ATOM 2431 C CA . CYS A 1 293 ? 21.684 -10.072 -27.809 1.00 74.62 293 CYS A CA 1
ATOM 2432 C C . CYS A 1 293 ? 22.699 -11.227 -27.884 1.00 74.62 293 CYS A C 1
ATOM 2434 O O . CYS A 1 293 ? 23.719 -11.086 -28.561 1.00 74.62 293 CYS A O 1
ATOM 2436 N N . ASP A 1 294 ? 22.430 -12.320 -27.160 1.00 75.12 294 ASP A N 1
ATOM 2437 C CA . ASP A 1 294 ? 23.300 -13.501 -27.025 1.00 75.12 294 ASP A CA 1
ATOM 2438 C C . ASP A 1 294 ? 24.668 -13.219 -26.371 1.00 75.12 294 ASP A C 1
ATOM 2440 O O . ASP A 1 294 ? 25.532 -14.089 -26.311 1.00 75.12 294 ASP A O 1
ATOM 2444 N N . ASP A 1 295 ? 24.855 -12.020 -25.816 1.00 78.12 295 ASP A N 1
ATOM 2445 C CA . ASP A 1 295 ? 26.035 -11.600 -25.061 1.00 78.12 295 ASP A CA 1
ATOM 2446 C C . ASP A 1 295 ? 25.689 -11.524 -23.571 1.00 78.12 295 ASP A C 1
ATOM 2448 O O . ASP A 1 295 ? 25.617 -10.458 -22.954 1.00 78.12 295 ASP A O 1
ATOM 2452 N N . LYS A 1 296 ? 25.363 -12.696 -23.019 1.00 76.81 296 LYS A N 1
ATOM 2453 C CA . LYS A 1 296 ? 24.830 -12.835 -21.662 1.00 76.81 296 LYS A CA 1
ATOM 2454 C C . LYS A 1 296 ? 25.807 -12.328 -20.607 1.00 76.81 296 LYS A C 1
ATOM 2456 O O . LYS A 1 296 ? 25.385 -11.648 -19.676 1.00 76.81 296 LYS A O 1
ATOM 2461 N N . ASP A 1 297 ? 27.084 -12.663 -20.746 1.00 84.12 297 ASP A N 1
ATOM 2462 C CA . ASP A 1 297 ? 28.057 -12.476 -19.670 1.00 84.12 297 ASP A CA 1
ATOM 2463 C C . ASP A 1 297 ? 28.416 -10.998 -19.463 1.00 84.12 297 ASP A C 1
ATOM 2465 O O . ASP A 1 297 ? 28.698 -10.596 -18.338 1.00 84.12 297 ASP A O 1
ATOM 2469 N N . CYS A 1 298 ? 28.305 -10.155 -20.498 1.00 85.62 298 CYS A N 1
ATOM 2470 C CA . CYS A 1 298 ? 28.742 -8.757 -20.461 1.00 85.62 298 CYS A CA 1
ATOM 2471 C C . CYS A 1 298 ? 28.136 -7.943 -19.299 1.00 85.62 298 CYS A C 1
ATOM 2473 O O . CYS A 1 298 ? 28.865 -7.429 -18.446 1.00 85.62 298 CYS A O 1
ATOM 2475 N N . TYR A 1 299 ? 26.807 -7.823 -19.241 1.00 92.38 299 TYR A N 1
ATOM 2476 C CA . TYR A 1 299 ? 26.138 -7.044 -18.192 1.00 92.38 299 TYR A CA 1
ATOM 2477 C C . TYR A 1 299 ? 25.673 -7.899 -17.013 1.00 92.38 299 TYR A C 1
ATOM 2479 O O . TYR A 1 299 ? 25.498 -7.362 -15.915 1.00 92.38 299 TYR A O 1
ATOM 2487 N N . TYR A 1 300 ? 25.550 -9.218 -17.200 1.00 92.62 300 TYR A N 1
ATOM 2488 C CA . TYR A 1 300 ? 25.359 -10.153 -16.095 1.00 92.62 300 TYR A CA 1
ATOM 2489 C C . TYR A 1 300 ? 26.529 -10.091 -15.110 1.00 92.62 300 TYR A C 1
ATOM 2491 O O . TYR A 1 300 ? 26.306 -9.901 -13.913 1.00 92.62 300 TYR A O 1
ATOM 2499 N N . ASP A 1 301 ? 27.772 -10.180 -15.597 1.00 93.56 301 ASP A N 1
ATOM 2500 C CA . ASP A 1 301 ? 28.948 -10.133 -14.730 1.00 93.56 301 ASP A CA 1
ATOM 2501 C C . ASP A 1 301 ? 29.082 -8.776 -14.043 1.00 93.56 301 ASP A C 1
ATOM 2503 O O . ASP A 1 301 ? 29.418 -8.725 -12.861 1.00 93.56 301 ASP A O 1
ATOM 2507 N N . LEU A 1 302 ? 28.748 -7.683 -14.737 1.00 94.06 302 LEU A N 1
ATOM 2508 C CA . LEU A 1 302 ? 28.740 -6.347 -14.147 1.00 94.06 302 LEU A CA 1
ATOM 2509 C C . LEU A 1 302 ? 27.760 -6.249 -12.968 1.00 94.06 302 LEU A C 1
ATOM 2511 O O . LEU A 1 302 ? 28.130 -5.787 -11.887 1.00 94.06 302 LEU A O 1
ATOM 2515 N N . ALA A 1 303 ? 26.519 -6.702 -13.162 1.00 95.06 303 ALA A N 1
ATOM 2516 C CA . ALA A 1 303 ? 25.495 -6.710 -12.122 1.00 95.06 303 ALA A CA 1
ATOM 2517 C C . ALA A 1 303 ? 25.875 -7.639 -10.955 1.00 95.06 303 ALA A C 1
ATOM 2519 O O . ALA A 1 303 ? 25.764 -7.246 -9.791 1.00 95.06 303 ALA A O 1
ATOM 2520 N N . ARG A 1 304 ? 26.412 -8.830 -11.260 1.00 94.75 304 ARG A N 1
ATOM 2521 C CA . ARG A 1 304 ? 26.907 -9.797 -10.269 1.00 94.75 304 ARG A CA 1
ATOM 2522 C C . ARG A 1 304 ? 28.039 -9.214 -9.426 1.00 94.75 304 ARG A C 1
ATOM 2524 O O . ARG A 1 304 ? 27.981 -9.307 -8.205 1.00 94.75 304 ARG A O 1
ATOM 2531 N N . LEU A 1 305 ? 29.045 -8.601 -10.054 1.00 93.88 305 LEU A N 1
ATOM 2532 C CA . LEU A 1 305 ? 30.179 -7.976 -9.362 1.00 93.88 305 LEU A CA 1
ATOM 2533 C C . LEU A 1 305 ? 29.739 -6.786 -8.509 1.00 93.88 305 LEU A C 1
ATOM 2535 O O . LEU A 1 305 ? 30.256 -6.586 -7.413 1.00 93.88 305 LEU A O 1
ATOM 2539 N N . ARG A 1 306 ? 28.751 -6.016 -8.979 1.00 93.50 306 ARG A N 1
ATOM 2540 C CA . ARG A 1 306 ? 28.138 -4.952 -8.182 1.00 93.50 306 ARG A CA 1
ATOM 2541 C C . ARG A 1 306 ? 27.312 -5.500 -7.010 1.00 93.50 306 ARG A C 1
ATOM 2543 O O . ARG A 1 306 ? 27.110 -4.773 -6.037 1.00 93.50 306 ARG A O 1
ATOM 2550 N N . GLY A 1 307 ? 26.850 -6.746 -7.080 1.00 95.19 307 GLY A N 1
ATOM 2551 C CA . GLY A 1 307 ? 26.002 -7.374 -6.068 1.00 95.19 307 GLY A CA 1
ATOM 2552 C C . GLY A 1 307 ? 24.528 -6.979 -6.172 1.00 95.19 307 GLY A C 1
ATOM 2553 O O . GLY A 1 307 ? 23.837 -6.967 -5.160 1.00 95.19 307 GLY A O 1
ATOM 2554 N N . VAL A 1 308 ? 24.053 -6.624 -7.369 1.00 97.25 308 VAL A N 1
ATOM 2555 C CA . VAL A 1 308 ? 22.631 -6.348 -7.641 1.00 97.25 308 VAL A CA 1
ATOM 2556 C C . VAL A 1 308 ? 21.999 -7.520 -8.388 1.00 97.25 308 VAL A C 1
ATOM 2558 O O . VAL A 1 308 ? 22.680 -8.258 -9.104 1.00 97.25 308 VAL A O 1
ATOM 2561 N N . LYS A 1 309 ? 20.686 -7.713 -8.229 1.00 97.19 309 LYS A N 1
ATOM 2562 C CA . LYS A 1 309 ? 19.971 -8.790 -8.926 1.00 97.19 309 LYS A CA 1
ATOM 2563 C C . LYS A 1 309 ? 19.934 -8.474 -10.414 1.00 97.19 309 LYS A C 1
ATOM 2565 O O . LYS A 1 309 ? 19.508 -7.393 -10.801 1.00 97.19 309 LYS A O 1
ATOM 2570 N N . TYR A 1 310 ? 20.342 -9.429 -11.237 1.00 95.69 310 TYR A N 1
ATOM 2571 C CA . TYR A 1 310 ? 20.207 -9.348 -12.685 1.00 95.69 310 TYR A CA 1
ATOM 2572 C C . TYR A 1 310 ? 19.017 -10.187 -13.146 1.00 95.69 310 TYR A C 1
ATOM 2574 O O . TYR A 1 310 ? 18.856 -11.329 -12.704 1.00 95.69 310 TYR A O 1
ATOM 2582 N N . VAL A 1 311 ? 18.217 -9.626 -14.047 1.00 94.06 311 VAL A N 1
ATOM 2583 C CA . VAL A 1 311 ? 17.161 -10.330 -14.778 1.00 94.06 311 VAL A CA 1
ATOM 2584 C C . VAL A 1 311 ? 17.256 -9.984 -16.260 1.00 94.06 311 VAL A C 1
ATOM 2586 O O . VAL A 1 311 ? 17.685 -8.892 -16.642 1.00 94.06 311 VAL A O 1
ATOM 2589 N N . THR A 1 312 ? 16.857 -10.921 -17.110 1.00 91.81 312 THR A N 1
ATOM 2590 C CA . THR A 1 312 ? 16.776 -10.708 -18.554 1.00 91.81 312 THR A CA 1
ATOM 2591 C C . THR A 1 312 ? 15.533 -11.383 -19.110 1.00 91.81 312 THR A C 1
ATOM 2593 O O . THR A 1 312 ? 14.814 -12.083 -18.408 1.00 91.81 312 THR A O 1
ATOM 2596 N N . TRP A 1 313 ? 15.245 -11.139 -20.378 1.00 87.50 313 TRP A N 1
ATOM 2597 C CA . TRP A 1 313 ? 13.997 -11.550 -21.004 1.00 87.50 313 TRP A CA 1
ATOM 2598 C C . TRP A 1 313 ? 13.863 -13.066 -21.187 1.00 87.50 313 TRP A C 1
ATOM 2600 O O . TRP A 1 313 ? 12.771 -13.619 -21.035 1.00 87.50 313 TRP A O 1
ATOM 2610 N N . SER A 1 314 ? 14.976 -13.750 -21.461 1.00 74.38 314 SER A N 1
ATOM 2611 C CA . SER A 1 314 ? 15.025 -15.205 -21.606 1.00 74.38 314 SER A CA 1
ATOM 2612 C C . SER A 1 314 ? 15.645 -15.876 -20.375 1.00 74.38 314 SER A C 1
ATOM 2614 O O . SER A 1 314 ? 16.871 -15.906 -20.229 1.00 74.38 314 SER A O 1
ATOM 2616 N N . ASP A 1 315 ? 14.816 -16.498 -19.540 1.00 61.28 315 ASP A N 1
ATOM 2617 C CA . ASP A 1 315 ? 15.274 -17.375 -18.457 1.00 61.28 315 ASP A CA 1
ATOM 2618 C C . ASP A 1 315 ? 15.666 -18.747 -19.023 1.00 61.28 315 ASP A C 1
ATOM 2620 O O . ASP A 1 315 ? 14.855 -19.666 -19.107 1.00 61.28 315 ASP A O 1
ATOM 2624 N N . GLY A 1 316 ? 16.915 -18.889 -19.473 1.00 58.31 316 GLY A N 1
ATOM 2625 C CA . GLY A 1 316 ? 17.461 -20.197 -19.863 1.00 58.31 316 GLY A CA 1
ATOM 2626 C C . GLY A 1 316 ? 17.177 -20.639 -21.303 1.00 58.31 316 GLY A C 1
ATOM 2627 O O . GLY A 1 316 ? 17.172 -21.833 -21.580 1.00 58.31 316 GLY A O 1
ATOM 2628 N N . GLY A 1 317 ? 16.965 -19.697 -22.230 1.00 56.47 317 GLY A N 1
ATOM 2629 C CA . GLY A 1 317 ? 16.942 -19.999 -23.668 1.00 56.47 317 GLY A CA 1
ATOM 2630 C C . GLY A 1 317 ? 15.655 -20.650 -24.185 1.00 56.47 317 GLY A C 1
ATOM 2631 O O . GLY A 1 317 ? 15.674 -21.237 -25.263 1.00 56.47 317 GLY A O 1
ATOM 2632 N N . ASN A 1 318 ? 14.538 -20.546 -23.4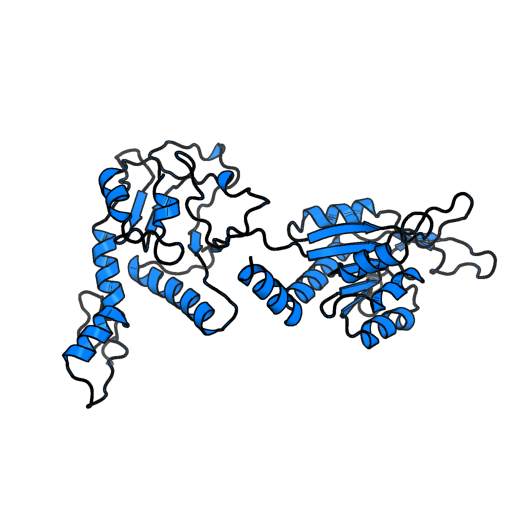53 1.00 60.66 318 ASN A N 1
ATOM 2633 C CA . ASN A 1 318 ? 13.235 -20.989 -23.954 1.00 60.66 318 ASN A CA 1
ATOM 2634 C C . ASN A 1 318 ? 12.862 -20.206 -25.238 1.00 60.66 318 ASN A C 1
ATOM 2636 O O . ASN A 1 318 ? 12.653 -18.991 -25.145 1.00 60.66 318 ASN A O 1
ATOM 2640 N N . PRO A 1 319 ? 12.717 -20.872 -26.404 1.00 61.50 319 PRO A N 1
ATOM 2641 C CA . PRO A 1 319 ? 12.429 -20.217 -27.684 1.00 61.50 319 PRO A CA 1
ATOM 2642 C C . PRO A 1 319 ? 11.108 -19.439 -27.700 1.00 61.50 319 PRO A C 1
ATOM 2644 O O . PRO A 1 319 ? 10.955 -18.486 -28.461 1.00 61.50 319 PRO A O 1
ATOM 2647 N N . VAL A 1 320 ? 10.146 -19.830 -26.854 1.00 63.81 320 VAL A N 1
ATOM 2648 C CA . VAL A 1 320 ? 8.850 -19.145 -26.714 1.00 63.81 320 VAL A CA 1
ATOM 2649 C C . VAL A 1 320 ? 9.032 -17.729 -26.172 1.00 63.81 320 VAL A C 1
ATOM 2651 O O . VAL A 1 320 ? 8.308 -16.815 -26.561 1.00 63.81 320 VAL A O 1
ATOM 2654 N N . ASN A 1 321 ? 10.041 -17.539 -25.320 1.00 66.38 321 ASN A N 1
ATOM 2655 C CA . ASN A 1 321 ? 10.331 -16.271 -24.669 1.00 66.38 321 ASN A CA 1
ATOM 2656 C C . ASN A 1 321 ? 11.382 -15.457 -25.429 1.00 66.38 321 ASN A C 1
ATOM 2658 O O . ASN A 1 321 ? 11.802 -14.421 -24.934 1.00 66.38 321 ASN A O 1
ATOM 2662 N N . THR A 1 322 ? 11.825 -15.873 -26.618 1.00 69.25 322 THR A N 1
ATOM 2663 C CA . THR A 1 322 ? 12.765 -15.076 -27.414 1.00 69.25 322 THR A CA 1
ATOM 2664 C C . THR A 1 322 ? 12.047 -13.839 -27.970 1.00 69.25 322 THR A C 1
ATOM 2666 O O . THR A 1 322 ? 11.020 -13.977 -28.644 1.00 69.25 322 THR A O 1
ATOM 2669 N N . PRO A 1 323 ? 12.544 -12.613 -27.708 1.00 74.00 323 PRO A N 1
ATOM 2670 C CA . PRO A 1 323 ? 11.906 -11.412 -28.225 1.00 74.00 323 PRO A CA 1
ATOM 2671 C C . PRO A 1 323 ? 11.952 -11.419 -29.755 1.00 74.00 323 PRO A C 1
ATOM 2673 O O . PRO A 1 323 ? 12.897 -11.918 -30.364 1.00 74.00 323 PRO A O 1
ATOM 2676 N N . LYS A 1 324 ? 10.912 -10.883 -30.400 1.00 72.88 324 LYS A N 1
ATOM 2677 C CA . LYS A 1 324 ? 10.818 -10.893 -31.865 1.00 72.88 324 LYS A CA 1
ATOM 2678 C C . LYS A 1 324 ? 11.443 -9.617 -32.437 1.00 72.88 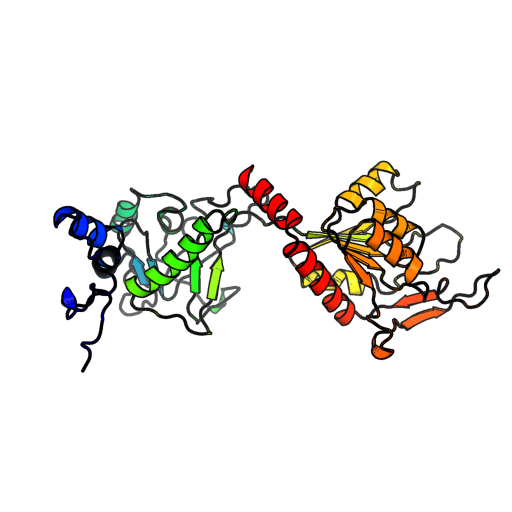324 LYS A C 1
ATOM 2680 O O . LYS A 1 324 ? 11.071 -8.515 -32.011 1.00 72.88 324 LYS A O 1
ATOM 2685 N N . PRO A 1 325 ? 12.363 -9.721 -33.413 1.00 79.62 325 PRO A N 1
ATOM 2686 C CA . PRO A 1 325 ? 12.881 -8.541 -34.081 1.00 79.62 325 PRO A CA 1
ATOM 2687 C C . PRO A 1 325 ? 11.760 -7.874 -34.877 1.00 79.62 325 PRO A C 1
ATOM 2689 O O . PRO A 1 325 ? 11.037 -8.516 -35.632 1.00 79.62 325 PRO A O 1
ATOM 2692 N N . SER A 1 326 ? 11.627 -6.565 -34.707 1.00 79.12 326 SER A N 1
ATOM 2693 C CA . SER A 1 326 ? 10.693 -5.732 -35.463 1.00 79.12 326 SER A CA 1
ATOM 2694 C C . SER A 1 326 ? 11.307 -5.212 -36.754 1.00 79.12 326 SER A C 1
ATOM 2696 O O . SER A 1 326 ? 10.600 -5.022 -37.734 1.00 79.12 326 SER A O 1
ATOM 2698 N N . GLU A 1 327 ? 12.610 -4.933 -36.738 1.00 78.25 327 GLU A N 1
ATOM 2699 C CA . GLU A 1 327 ? 13.371 -4.498 -37.906 1.00 78.25 327 GLU A CA 1
ATOM 2700 C C . GLU A 1 327 ? 14.786 -5.059 -37.789 1.00 78.25 327 GLU A C 1
ATOM 2702 O O . GLU A 1 327 ? 15.510 -4.754 -36.835 1.00 78.25 327 GLU A O 1
ATOM 2707 N N . GLN A 1 328 ? 15.191 -5.868 -38.764 1.00 78.75 328 GLN A N 1
ATOM 2708 C CA . GLN A 1 328 ? 16.541 -6.413 -38.823 1.00 78.75 328 GLN A CA 1
ATOM 2709 C C . GLN A 1 328 ? 17.459 -5.421 -39.542 1.00 78.75 328 GLN A C 1
ATOM 2711 O O . GLN A 1 328 ? 17.523 -5.364 -40.770 1.00 78.75 328 GLN A O 1
ATOM 2716 N N . GLY A 1 329 ? 18.151 -4.584 -38.770 1.00 69.88 329 GLY A N 1
ATOM 2717 C CA . GLY A 1 329 ? 19.145 -3.662 -39.305 1.00 69.88 329 GLY A CA 1
ATOM 2718 C C . GLY A 1 329 ? 20.398 -4.376 -39.828 1.00 69.88 329 GLY A C 1
ATOM 2719 O O . GLY A 1 329 ? 20.791 -5.430 -39.325 1.00 69.88 329 GLY A O 1
ATOM 2720 N N . LYS A 1 330 ? 21.050 -3.771 -40.831 1.00 73.44 330 LYS A N 1
ATOM 2721 C CA . LYS A 1 330 ? 22.359 -4.189 -41.353 1.00 73.44 330 LYS A CA 1
ATOM 2722 C C . LYS A 1 330 ? 23.396 -3.126 -41.000 1.00 73.44 330 LYS A C 1
ATOM 2724 O O . LYS A 1 330 ? 23.289 -1.987 -41.451 1.00 73.44 330 LYS A O 1
ATOM 2729 N N . HIS A 1 331 ? 24.385 -3.490 -40.192 1.00 73.75 331 HIS A N 1
ATOM 2730 C CA . HIS A 1 331 ? 25.501 -2.606 -39.873 1.00 73.75 331 HIS A CA 1
ATOM 2731 C C . HIS A 1 331 ? 26.535 -2.639 -41.001 1.00 73.75 331 HIS A C 1
ATOM 2733 O O . HIS A 1 331 ? 26.887 -3.717 -41.479 1.00 73.75 331 HIS A O 1
ATOM 2739 N N . HIS A 1 332 ? 27.072 -1.480 -41.390 1.00 75.88 332 HIS A N 1
ATOM 2740 C CA . HIS A 1 332 ? 28.038 -1.361 -42.492 1.00 75.88 332 HIS A CA 1
ATOM 2741 C C . HIS A 1 332 ? 29.281 -2.251 -42.291 1.00 75.88 332 HIS A C 1
ATOM 2743 O O . HIS A 1 332 ? 29.739 -2.885 -43.232 1.00 75.88 332 HIS A O 1
ATOM 2749 N N . LYS A 1 333 ? 29.779 -2.350 -41.048 1.00 75.44 333 LYS A N 1
ATOM 2750 C CA . LYS A 1 333 ? 30.961 -3.154 -40.679 1.00 75.44 333 LYS A CA 1
ATOM 2751 C C . LYS A 1 333 ? 30.661 -4.591 -40.229 1.00 75.44 333 LYS A C 1
ATOM 2753 O O . LYS A 1 333 ? 31.508 -5.458 -40.384 1.00 75.44 333 LYS A O 1
ATOM 2758 N N . TYR A 1 334 ? 29.489 -4.841 -39.641 1.00 72.25 334 TYR A N 1
ATOM 2759 C CA . TYR A 1 334 ? 29.204 -6.091 -38.912 1.00 72.25 334 TYR A CA 1
ATOM 2760 C C . TYR A 1 334 ? 28.059 -6.906 -39.529 1.00 72.25 334 TYR A C 1
ATOM 2762 O O . TYR A 1 334 ? 27.659 -7.923 -38.974 1.00 72.25 334 TYR A O 1
ATOM 2770 N N . GLY A 1 335 ? 27.521 -6.469 -40.672 1.00 77.56 335 GLY A N 1
ATOM 2771 C CA . GLY A 1 335 ? 26.478 -7.194 -41.390 1.00 77.56 335 GLY A CA 1
ATOM 2772 C C . GLY A 1 335 ? 25.172 -7.306 -40.601 1.00 77.56 335 GLY A C 1
ATOM 2773 O O . GLY A 1 335 ? 24.743 -6.353 -39.944 1.00 77.56 335 GLY A O 1
ATOM 2774 N N . GLN A 1 336 ? 24.508 -8.456 -40.724 1.00 77.88 336 GLN A N 1
ATOM 2775 C CA . GLN A 1 336 ? 23.301 -8.783 -39.967 1.00 77.88 336 GLN A CA 1
ATOM 2776 C C . GLN A 1 336 ? 23.704 -9.337 -38.601 1.00 77.88 336 GLN A C 1
ATOM 2778 O O . GLN A 1 336 ? 24.239 -10.437 -38.507 1.00 77.88 336 GLN A O 1
ATOM 2783 N N . ASN A 1 337 ? 23.458 -8.569 -37.544 1.00 80.06 337 ASN A N 1
ATOM 2784 C CA . ASN A 1 337 ? 23.720 -9.001 -36.177 1.00 80.06 337 ASN A CA 1
ATOM 2785 C C . ASN A 1 337 ? 22.591 -8.482 -35.259 1.00 80.06 337 ASN A C 1
ATOM 2787 O O . ASN A 1 337 ? 22.232 -7.305 -35.388 1.00 80.06 337 ASN A O 1
ATOM 2791 N N . PRO A 1 338 ? 22.044 -9.311 -34.340 1.00 79.44 338 PRO A N 1
ATOM 2792 C CA . PRO A 1 338 ? 20.959 -8.943 -33.418 1.00 79.44 338 PRO A CA 1
ATOM 2793 C C . PRO A 1 338 ? 21.196 -7.647 -32.629 1.00 79.44 338 PRO A C 1
ATOM 2795 O O . PRO A 1 338 ? 20.259 -6.890 -32.360 1.00 79.44 338 PRO A O 1
ATOM 2798 N N . LYS A 1 339 ? 22.463 -7.315 -32.344 1.00 79.00 339 LYS A N 1
ATOM 2799 C CA . LYS A 1 339 ? 22.872 -6.054 -31.701 1.00 79.00 339 LYS A CA 1
ATOM 2800 C C . LYS A 1 339 ? 22.540 -4.813 -32.531 1.00 79.00 339 LYS A C 1
ATOM 2802 O O . LYS A 1 339 ? 22.598 -3.704 -32.000 1.00 79.00 339 LYS A O 1
ATOM 2807 N N . PHE A 1 340 ? 22.205 -4.962 -33.811 1.00 82.06 340 PHE A N 1
ATOM 2808 C CA . PHE A 1 340 ? 21.790 -3.877 -34.701 1.00 82.06 340 PHE A CA 1
ATOM 2809 C C . PHE A 1 340 ? 20.335 -4.017 -35.162 1.00 82.06 340 PHE A C 1
ATOM 2811 O O . PHE A 1 340 ? 19.943 -3.439 -36.171 1.00 82.06 340 PHE A O 1
ATOM 2818 N N . TRP A 1 341 ? 19.515 -4.781 -34.442 1.00 86.88 341 TRP A N 1
ATOM 2819 C CA . TRP A 1 341 ? 18.085 -4.902 -34.718 1.00 86.88 341 TRP A CA 1
ATOM 2820 C C . TRP A 1 341 ? 17.265 -4.011 -33.791 1.00 86.88 341 TRP A C 1
ATOM 2822 O O . TRP A 1 341 ? 17.725 -3.598 -32.725 1.00 86.88 341 TRP A O 1
ATOM 2832 N N . ASN A 1 342 ? 16.050 -3.689 -34.217 1.00 86.94 342 ASN A N 1
ATOM 2833 C CA . ASN A 1 342 ? 15.038 -3.067 -33.374 1.00 86.94 342 ASN A CA 1
ATOM 2834 C C . ASN A 1 342 ? 14.051 -4.136 -32.914 1.00 86.94 342 ASN A C 1
ATOM 2836 O O . ASN A 1 342 ? 13.700 -5.028 -33.688 1.00 86.94 342 ASN A O 1
ATOM 2840 N N . TRP A 1 343 ? 13.590 -4.035 -31.673 1.00 88.44 343 TRP A N 1
ATOM 2841 C CA . TRP A 1 343 ? 12.901 -5.126 -30.990 1.00 88.44 343 TRP A CA 1
ATOM 2842 C C . TRP A 1 343 ? 11.491 -4.725 -30.578 1.00 88.44 343 TRP A C 1
ATOM 2844 O O . TRP A 1 343 ? 11.209 -3.551 -30.309 1.00 88.44 343 TRP A O 1
ATOM 2854 N N . ARG A 1 344 ? 10.605 -5.720 -30.547 1.00 90.06 344 ARG A N 1
ATOM 2855 C CA . ARG A 1 344 ? 9.305 -5.637 -29.887 1.00 90.06 344 ARG A CA 1
ATOM 2856 C C . ARG A 1 344 ? 9.249 -6.667 -28.771 1.00 90.06 344 ARG A C 1
ATOM 2858 O O . ARG A 1 344 ? 9.756 -7.778 -28.916 1.00 90.06 344 ARG A O 1
ATOM 2865 N N . PHE A 1 345 ? 8.606 -6.274 -27.686 1.00 90.12 345 PHE A N 1
ATOM 2866 C CA . PHE A 1 345 ? 8.528 -7.035 -26.449 1.00 90.12 345 PHE A CA 1
ATOM 2867 C C . PHE A 1 345 ? 7.073 -7.313 -26.102 1.00 90.12 345 PHE A C 1
ATOM 2869 O O . PHE A 1 345 ? 6.219 -6.451 -26.279 1.00 90.12 345 PHE A O 1
ATOM 2876 N N . GLU A 1 346 ? 6.780 -8.523 -25.652 1.00 91.19 346 GLU A N 1
ATOM 2877 C CA . GLU A 1 346 ? 5.417 -8.930 -25.321 1.00 91.19 346 GLU A CA 1
ATOM 2878 C C . GLU A 1 346 ? 5.019 -8.336 -23.944 1.00 91.19 346 GLU A C 1
ATOM 2880 O O . GLU A 1 346 ? 5.735 -8.572 -22.966 1.00 91.19 346 GLU A O 1
ATOM 2885 N N . PRO A 1 347 ? 3.954 -7.507 -23.849 1.00 91.56 347 PRO A N 1
ATOM 2886 C CA . PRO A 1 347 ? 3.614 -6.802 -22.609 1.00 91.56 347 PRO A CA 1
ATOM 2887 C C . PRO A 1 347 ? 3.316 -7.713 -21.415 1.00 91.56 347 PRO A C 1
ATOM 2889 O O . PRO A 1 347 ? 3.701 -7.376 -20.295 1.00 91.56 347 PRO A O 1
ATOM 2892 N N . GLN A 1 348 ? 2.678 -8.868 -21.629 1.00 90.25 348 GLN A N 1
ATOM 2893 C CA . GLN A 1 348 ? 2.354 -9.793 -20.544 1.00 90.25 348 GLN A CA 1
ATOM 2894 C C . GLN A 1 348 ? 3.624 -10.406 -19.931 1.00 90.25 348 GLN A C 1
ATOM 2896 O O . GLN A 1 348 ? 3.771 -10.428 -18.710 1.00 90.25 348 GLN A O 1
ATOM 2901 N N . ARG A 1 349 ? 4.606 -10.797 -20.745 1.00 90.31 349 ARG A N 1
ATOM 2902 C CA . ARG A 1 349 ? 5.907 -11.270 -20.254 1.00 90.31 349 ARG A CA 1
ATOM 2903 C C . ARG A 1 349 ? 6.692 -10.166 -19.549 1.00 90.31 349 ARG A C 1
ATOM 2905 O O . ARG A 1 349 ? 7.322 -10.418 -18.523 1.00 90.31 349 ARG A O 1
ATOM 2912 N N . PHE A 1 350 ? 6.650 -8.937 -20.066 1.00 93.38 350 PHE A N 1
ATOM 2913 C CA . PHE A 1 350 ? 7.260 -7.793 -19.381 1.00 93.38 350 PHE A CA 1
ATOM 2914 C C . PHE A 1 350 ? 6.651 -7.594 -17.986 1.00 93.38 350 PHE A C 1
ATOM 2916 O O . PHE A 1 350 ? 7.394 -7.402 -17.024 1.00 93.38 350 PHE A O 1
ATOM 2923 N N . LYS A 1 351 ? 5.321 -7.709 -17.867 1.00 93.31 351 LYS A N 1
ATOM 2924 C CA . LYS A 1 351 ? 4.583 -7.633 -16.598 1.00 93.31 351 LYS A CA 1
ATOM 2925 C C . LYS A 1 351 ? 5.037 -8.690 -15.591 1.00 93.31 351 LYS A C 1
ATOM 2927 O O . LYS A 1 351 ? 5.245 -8.360 -14.427 1.00 93.31 351 LYS A O 1
ATOM 2932 N N . GLU A 1 352 ? 5.227 -9.934 -16.027 1.00 92.88 352 GLU A N 1
ATOM 2933 C CA . GLU A 1 352 ? 5.709 -11.028 -15.170 1.00 92.88 352 GLU A CA 1
ATOM 2934 C C . GLU A 1 352 ? 7.092 -10.730 -14.578 1.00 92.88 352 GLU A C 1
ATOM 2936 O O . GLU A 1 352 ? 7.269 -10.783 -13.360 1.00 92.88 352 GLU A O 1
ATOM 2941 N N . ILE A 1 353 ? 8.058 -10.359 -15.428 1.00 94.50 353 ILE A N 1
ATOM 2942 C CA . ILE A 1 353 ? 9.432 -10.061 -14.991 1.00 94.50 353 ILE A CA 1
ATOM 2943 C C . ILE A 1 353 ? 9.447 -8.821 -14.091 1.00 94.50 353 ILE A C 1
ATOM 2945 O O . ILE A 1 353 ? 10.140 -8.793 -13.072 1.00 94.50 353 ILE A O 1
ATOM 2949 N N . LEU A 1 354 ? 8.661 -7.796 -14.435 1.00 95.50 354 LEU A N 1
ATOM 2950 C CA . LEU A 1 354 ? 8.527 -6.594 -13.617 1.00 95.50 354 LEU A CA 1
ATOM 2951 C C . LEU A 1 354 ? 7.954 -6.918 -12.228 1.00 95.50 354 LEU A C 1
ATOM 2953 O O . LEU A 1 354 ? 8.441 -6.377 -11.236 1.00 95.50 354 LEU A O 1
ATOM 2957 N N . SER A 1 355 ? 6.979 -7.830 -12.138 1.00 94.75 355 SER A N 1
ATOM 2958 C CA . SER A 1 355 ? 6.430 -8.301 -10.862 1.00 94.75 355 SER A CA 1
ATOM 2959 C C . SER A 1 355 ? 7.476 -9.045 -10.028 1.00 94.75 355 SER A C 1
ATOM 2961 O O . SER A 1 355 ? 7.564 -8.807 -8.825 1.00 94.75 355 SER A O 1
ATOM 2963 N N . GLU A 1 356 ? 8.300 -9.905 -10.637 1.00 95.50 356 GLU A N 1
ATOM 2964 C CA . GLU A 1 356 ? 9.390 -10.589 -9.922 1.00 95.50 356 GLU A CA 1
ATOM 2965 C C . GLU A 1 356 ? 10.419 -9.580 -9.393 1.00 95.50 356 GLU A C 1
ATOM 2967 O O . GLU A 1 356 ? 10.812 -9.627 -8.225 1.00 95.50 356 GLU A O 1
ATOM 2972 N N . ALA A 1 357 ? 10.824 -8.626 -10.234 1.00 97.31 357 ALA A N 1
ATOM 2973 C CA . ALA A 1 357 ? 11.760 -7.577 -9.853 1.00 97.31 357 ALA A CA 1
ATOM 2974 C C . ALA A 1 357 ? 11.211 -6.713 -8.703 1.00 97.31 357 ALA A C 1
ATOM 2976 O O . ALA A 1 357 ? 11.930 -6.410 -7.748 1.00 97.31 357 ALA A O 1
ATOM 2977 N N . ARG A 1 358 ? 9.922 -6.362 -8.764 1.00 95.56 358 ARG A N 1
ATOM 2978 C CA . ARG A 1 358 ? 9.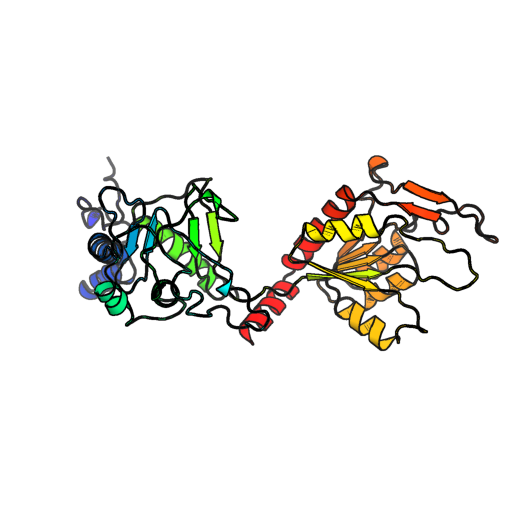199 -5.648 -7.706 1.00 95.56 358 ARG A CA 1
ATOM 2979 C C . ARG A 1 358 ? 9.228 -6.424 -6.388 1.00 95.56 358 ARG A C 1
ATOM 2981 O O . ARG A 1 358 ? 9.618 -5.863 -5.366 1.00 95.56 358 ARG A O 1
ATOM 2988 N N . GLU A 1 359 ? 8.873 -7.707 -6.408 1.00 94.88 359 GLU A N 1
ATOM 2989 C CA . GLU A 1 359 ? 8.894 -8.558 -5.212 1.00 94.88 359 GLU A CA 1
ATOM 2990 C C . GLU A 1 359 ? 10.304 -8.711 -4.631 1.00 94.88 359 GLU A C 1
ATOM 2992 O O . GLU A 1 359 ? 10.471 -8.690 -3.410 1.00 94.88 359 GLU A O 1
ATOM 2997 N N . TYR A 1 360 ? 11.335 -8.798 -5.475 1.00 96.88 360 TYR A N 1
ATOM 2998 C CA . TYR A 1 360 ? 12.724 -8.824 -5.016 1.00 96.88 360 TYR A CA 1
ATOM 2999 C C . TYR A 1 360 ? 13.086 -7.556 -4.229 1.00 96.88 360 TYR A C 1
ATOM 3001 O O . TYR A 1 360 ? 13.601 -7.653 -3.112 1.00 96.88 360 TYR A O 1
ATOM 3009 N N . VAL A 1 361 ? 12.782 -6.370 -4.773 1.00 96.31 361 VAL A N 1
ATOM 3010 C CA . VAL A 1 361 ? 13.056 -5.085 -4.104 1.00 96.31 361 VAL A CA 1
ATOM 3011 C C . VAL A 1 361 ? 12.309 -4.998 -2.775 1.00 96.31 361 VAL A C 1
ATOM 3013 O O . VAL A 1 361 ? 12.928 -4.716 -1.746 1.00 96.31 361 VAL A O 1
ATOM 3016 N N . LEU A 1 362 ? 11.001 -5.289 -2.772 1.00 90.38 362 LEU A N 1
ATOM 3017 C CA . LEU A 1 362 ? 10.170 -5.253 -1.564 1.00 90.38 362 LEU A CA 1
ATOM 3018 C C . LEU A 1 362 ? 10.699 -6.184 -0.479 1.00 90.38 362 LEU A C 1
ATOM 3020 O O . LEU A 1 362 ? 10.638 -5.844 0.703 1.00 90.38 362 LEU A O 1
ATOM 3024 N N . ASN A 1 363 ? 11.238 -7.341 -0.869 1.00 92.25 363 ASN A N 1
ATOM 3025 C CA . ASN A 1 363 ? 11.734 -8.347 0.058 1.00 92.25 363 ASN A CA 1
ATOM 3026 C C . ASN A 1 363 ? 13.184 -8.147 0.510 1.00 92.25 363 ASN A C 1
ATOM 3028 O O . ASN A 1 363 ? 13.595 -8.758 1.500 1.00 92.25 363 ASN A O 1
ATOM 3032 N N . HIS A 1 364 ? 13.933 -7.243 -0.123 1.00 94.75 364 HIS A N 1
ATOM 3033 C CA . HIS A 1 364 ? 15.332 -7.004 0.203 1.00 94.75 364 HIS A CA 1
ATOM 3034 C C . HIS A 1 364 ? 15.505 -6.373 1.597 1.00 94.75 364 HIS A C 1
ATOM 3036 O O . HIS A 1 364 ? 14.988 -5.292 1.888 1.00 94.75 364 HIS A O 1
ATOM 3042 N N . ALA A 1 365 ? 16.307 -7.003 2.464 1.00 89.81 365 ALA A N 1
ATOM 3043 C CA . ALA A 1 365 ? 16.465 -6.600 3.868 1.00 89.81 365 ALA A CA 1
ATOM 3044 C C . ALA A 1 365 ? 16.905 -5.132 4.040 1.00 89.81 365 ALA A C 1
ATOM 3046 O O . ALA A 1 365 ? 16.344 -4.394 4.853 1.00 89.81 365 ALA A O 1
ATOM 3047 N N . THR A 1 366 ? 17.873 -4.673 3.237 1.00 90.62 366 THR A N 1
ATOM 3048 C CA . THR A 1 366 ? 18.338 -3.274 3.255 1.00 90.62 366 THR A CA 1
ATOM 3049 C C . THR A 1 366 ? 17.244 -2.292 2.841 1.00 90.62 366 THR A C 1
ATOM 3051 O O . THR A 1 366 ? 17.138 -1.224 3.442 1.00 90.62 366 THR A O 1
ATOM 3054 N N . TYR A 1 367 ? 16.416 -2.653 1.855 1.00 90.62 367 TYR A N 1
ATOM 3055 C CA . TYR A 1 367 ? 15.315 -1.810 1.398 1.00 90.62 367 TYR A CA 1
ATOM 3056 C C . TYR A 1 367 ? 14.245 -1.699 2.486 1.00 90.62 367 TYR A C 1
ATOM 3058 O O . TYR A 1 367 ? 13.914 -0.588 2.894 1.00 90.62 367 TYR A O 1
ATOM 3066 N N . LYS A 1 368 ? 13.815 -2.830 3.069 1.00 86.75 368 LYS A N 1
ATOM 3067 C CA . LYS A 1 368 ? 12.890 -2.857 4.220 1.00 86.75 368 LYS A CA 1
ATOM 3068 C C . LYS A 1 368 ? 13.388 -1.995 5.379 1.00 86.75 368 LYS A C 1
ATOM 3070 O O . LYS A 1 368 ? 12.634 -1.187 5.916 1.00 86.75 368 LYS A O 1
ATOM 3075 N N . SER A 1 369 ? 14.668 -2.123 5.738 1.00 81.31 369 SER A N 1
ATOM 3076 C CA . SER A 1 369 ? 15.282 -1.316 6.800 1.00 81.31 369 SER A CA 1
ATOM 3077 C C . SER A 1 369 ? 15.266 0.179 6.471 1.00 81.31 369 SER A C 1
ATOM 3079 O O . SER A 1 369 ? 14.970 1.000 7.336 1.00 81.31 369 SER A O 1
ATOM 3081 N N . LEU A 1 370 ? 15.560 0.549 5.222 1.00 81.88 370 LEU A N 1
ATOM 3082 C CA . LEU A 1 370 ? 15.589 1.940 4.780 1.00 81.88 370 LEU A CA 1
ATOM 3083 C C . LEU A 1 370 ? 14.192 2.563 4.736 1.00 81.88 370 LEU A C 1
ATOM 3085 O O . LEU A 1 370 ? 14.030 3.692 5.196 1.00 81.88 370 LEU A O 1
ATOM 3089 N N . ILE A 1 371 ? 13.193 1.840 4.225 1.00 79.31 371 ILE A N 1
ATOM 3090 C CA . ILE A 1 371 ? 11.800 2.295 4.226 1.00 79.31 371 ILE A CA 1
ATOM 3091 C C . ILE A 1 371 ? 11.286 2.418 5.661 1.00 79.31 371 ILE A C 1
ATOM 3093 O O . ILE A 1 371 ? 10.770 3.472 6.015 1.00 79.31 371 ILE A O 1
ATOM 3097 N N . SER A 1 372 ? 11.528 1.423 6.519 1.00 68.69 372 SER A N 1
ATOM 3098 C CA . SER A 1 372 ? 11.167 1.486 7.943 1.00 68.69 372 SER A CA 1
ATOM 3099 C C . SER A 1 372 ? 11.806 2.689 8.646 1.00 68.69 372 SER A C 1
ATOM 3101 O O . SER A 1 372 ? 11.116 3.434 9.333 1.00 68.69 372 SER A O 1
ATOM 3103 N N . LYS A 1 373 ? 13.098 2.963 8.403 1.00 67.31 373 LYS A N 1
ATOM 3104 C CA . LYS A 1 373 ? 13.787 4.150 8.943 1.00 67.31 373 LYS A CA 1
ATOM 3105 C C . LYS A 1 373 ? 13.253 5.470 8.394 1.00 67.31 373 LYS A C 1
ATOM 3107 O O . LYS A 1 373 ? 13.285 6.467 9.106 1.00 67.31 373 LYS A O 1
ATOM 3112 N N . LYS A 1 374 ? 12.835 5.516 7.125 1.00 61.94 374 LYS A N 1
ATOM 3113 C CA . LYS A 1 374 ? 12.208 6.712 6.541 1.00 61.94 374 LYS A CA 1
ATOM 3114 C C . LYS A 1 374 ? 10.840 6.963 7.161 1.00 61.94 374 LYS A C 1
ATOM 3116 O O . LYS A 1 374 ? 10.566 8.101 7.503 1.00 61.94 374 LYS A O 1
ATOM 3121 N N . LEU A 1 375 ? 10.052 5.908 7.355 1.00 58.03 375 LEU A N 1
ATOM 3122 C CA . LEU A 1 375 ? 8.755 5.968 8.026 1.00 58.03 375 LEU A CA 1
ATOM 3123 C C . LEU A 1 375 ? 8.877 6.265 9.530 1.00 58.03 375 LEU A C 1
ATOM 3125 O O . LEU A 1 375 ? 7.937 6.779 10.106 1.00 58.03 375 LEU A O 1
ATOM 3129 N N . SER A 1 376 ? 10.008 5.947 10.174 1.00 44.06 376 SER A N 1
ATOM 3130 C CA . SER A 1 376 ? 10.225 6.203 11.609 1.00 44.06 376 SER A CA 1
ATOM 3131 C C . SER A 1 376 ? 10.897 7.546 11.924 1.00 44.06 376 SER A C 1
ATOM 3133 O O . SER A 1 376 ? 11.052 7.887 13.092 1.00 44.06 376 SER A O 1
ATOM 3135 N N . LYS A 1 377 ? 11.438 8.242 10.915 1.00 43.25 377 LYS A N 1
ATOM 3136 C CA . LYS A 1 377 ? 12.116 9.550 11.053 1.00 43.25 377 LYS A CA 1
ATOM 3137 C C . LYS A 1 377 ? 11.285 10.711 10.497 1.00 43.25 377 LYS A C 1
ATOM 3139 O O . LYS A 1 377 ? 11.765 11.843 10.508 1.00 43.25 377 LYS A O 1
ATOM 3144 N N . GLN A 1 378 ? 10.116 10.415 9.950 1.00 43.28 378 GLN A N 1
ATOM 3145 C CA . GLN A 1 378 ? 9.141 11.361 9.415 1.00 43.28 378 GLN A CA 1
ATOM 3146 C C . GLN A 1 378 ? 7.880 11.268 10.258 1.00 43.28 378 GLN A C 1
ATOM 3148 O O . GLN A 1 378 ? 7.159 12.287 10.266 1.00 43.28 378 GLN A O 1
#

Secondary structure (DSSP, 8-state):
-PPPPB-S-STT--GGGBS-----TT--HHHHHHHHHHTSTHHHHHHHHHHHH-EEEE--TT---EEEE-GGGSSEEEES-EE-GGGG--TT---TT----PPTTSEEESSEE-HHHHHTTGGG--TTT-SHHHHTT-EE----GGG-S----S-EEEE----TTSHHHHHHHHHHHHHHHHHHT----TTPEEEE---S-PPPEEEEEEPPP--TTS---S-BTTHHHHHHGGGG-TTEEEEEE---TTTS-HHHHHHHHHT-SEEEE-SSGGGGGGGGS-TT-EEEES--TT-HHHHHHHHHHHT-EEEES-SS--GGGPPEEEEEEEETTTEEEEEEEEEE--HHHHHHHHHHHHHHHHH-HHHHHHHHHHHH--

InterPro domains:
  IPR007657 Glycosyltransferase 61 [PTHR20961] (209-361)
  IPR049625 Glycosyltransferase 61, catalytic domain [PF04577] (150-286)

pLDDT: mean 86.04, std 10.93, range [43.25, 98.56]

Foldseek 3Di:
DPDAADQQLDPPHDPVRHPDQPPDPVDDPVRSVCCCCPPGCVVLNLQLVQQVPAWFWAADPPFFKTWTAGALQQDIDMTPKAAAQPLLPDQPDLAQLDFQSDAAPRIEGQTHGDLVSLVNSNPPDDSNRHPSRPCNNYDNDDDDPVPDPDDQDFAEAEFAQDQPPDVVSVVVRVVVVVSSCSSVVHDDDPSYHYDHSTSDDQAAQEEEEEAEDDPDPDDDFAGAPPVVLQVVLCVVPPRHDYDYDYPDCVVAPPVRLLVSLCSHQEYEYEDDDSLLSLLSHDLLHEDEHAANQPVCCPSVVVNVVSNYHYDYQDDPPDVVSDWDFPAQDQDPPPGGGNRGTYTYHDNVSSSVVVVVRVVSSVPDPVNVVVSSVSSVVD

Sequence (378 aa):
LQKAKCWGYERNCTAGQRHGLPTSGCLNDRFLQEFWNSVDFGYVQERREEFDKLLLCRPGAQQQSMLQCSKYTRYCKAQNLFIDFTGLRDPHNRDKFRENVFKQGQIGGDCVLDRQLLQAQGDHKSPLQSWYAELENFSSMKFARDKCDVTIEHPVIFMKMDWGGNMFHHFCDFFNLYVTLHVNGSYFDRNSQIVMWDTVKTPKIRVTLLQRGTPENEKIFRQIKNQKDLEKVFDDFPDLELKVVEYDWRKMSFKEQLSVTHNSDIFIGMHGAGLTHFLFLPPWAVAFELYNCDDKDCYYDLARLRGVKYVTWSDGGNPVNTPKPSEQGKHHKYGQNPKFWNWRFEPQRFKEILSEAREYVLNHATYKSLISKKLSKQ

Organism: Ciona savignyi (NCBI:txid51511)